Protein AF-0000000074257849 (afdb_homodimer)

Radius of gyration: 27.68 Å; Cα contacts (8 Å, |Δi|>4): 1694; chains: 2; bounding box: 69×73×70 Å

Secondary structure (DSSP, 8-state):
---EEEEEEEEEETTEEEEEEEEEEE-TT-EEEEE-STTSSHHHHHHHHHTSS--SEEEEEETTEE-TT--GGGTTEEEE-TTTT--TTS-HHHHHHHHHHHHS-S-HHHHHHHHHHHHHHHT-GGGTT--GGGS-HHHHHHHHHHHHHTT--SEEEEESTTTTS-HHHHHHHHHHHHHHHHHH--EEEEEES-HHHHHHH-SEEEEEETTEEEEEE-HHHHHHS-SBHHHHHHSSSS--EEEEEEEE-SSSSEEEEETTEEEEEPP-TT-----EEEEEEE-GGGEEET---SSEEEEEEEEEEEE-SSEEEEEEEETTEEEEEEEETT----TT-EEEEEE-GGGEEEE-TTT-BEEEES--HHHHHHHHHS--/---EEEEEEEEEETTEEEEEEEEEEE-TT-EEEEE-STTSSHHHHHHHHHTSS--SEEEEEETTEE-TT--GGGTTEEEE-TTTT--TTS-HHHHHHHHHHHHS-S-HHHHHHHHHHHHHHHT-GGGTT--GGGS-HHHHHHHHHHHHHTT--SEEEEESTTTTS-HHHHHHHHHHHHHHHHHH--EEEEEES-HHHHHHH-SEEEEEETTEEEEEE-HHHHHHS-SBHHHHHHSSSS--EEEEEEEE-SSSSEEEEETTEEEEEPP-TT-----EEEEEEE-GGGEEET---SSEEEEEEEEEEEE-SSEEEEEEEETTEEEEEEEETT----TT-EEEEEE-GGGEEEE-TTT-BEEEES--HHHHHHHHHS--

Solvent-accessible surface area (backbone atoms only — not comparable to full-atom values): 38662 Å² total; per-residue (Å²): 128,59,33,37,37,36,43,42,31,22,32,65,54,90,92,42,65,40,26,51,52,33,68,48,78,43,54,62,40,32,34,37,18,36,33,35,61,90,82,16,26,57,66,60,52,52,30,37,75,48,35,81,32,79,68,68,41,63,44,36,28,54,48,90,42,78,45,60,81,46,50,39,90,76,64,49,55,27,72,37,45,54,81,39,76,69,55,66,89,33,28,39,47,48,52,31,40,53,72,49,68,72,65,66,80,56,53,71,66,54,47,52,51,34,48,51,51,37,23,58,77,58,70,39,64,90,43,33,80,36,34,54,88,77,43,52,74,68,52,43,45,41,42,32,50,32,29,33,50,51,69,64,42,69,29,42,37,31,45,33,64,57,74,86,50,55,72,68,58,34,55,52,50,51,52,49,51,44,54,49,42,71,70,66,38,54,21,29,43,37,32,36,70,48,56,65,57,34,31,39,55,22,60,28,30,36,35,30,54,79,12,25,73,70,48,75,37,39,36,60,49,44,59,77,56,34,57,26,46,64,48,31,43,62,47,50,94,71,31,37,34,74,39,74,27,42,27,44,71,89,53,96,55,30,36,36,37,42,70,50,33,40,36,49,38,66,85,50,94,78,56,61,91,63,63,40,74,28,26,39,32,40,42,23,70,43,43,30,84,74,46,51,46,96,51,25,30,35,44,33,29,30,59,42,65,30,44,62,57,82,26,18,41,34,31,28,37,34,72,94,42,74,39,58,34,43,43,56,46,79,62,85,73,48,65,70,36,78,45,43,27,11,55,48,57,59,60,35,33,33,21,39,72,82,82,24,38,50,58,42,56,42,54,47,65,61,51,53,51,54,55,56,60,65,72,102,127,60,34,37,37,36,42,43,30,22,32,64,54,91,93,42,66,39,27,51,51,33,69,49,79,43,53,63,41,33,34,37,19,36,33,34,60,88,82,16,26,55,66,60,52,52,30,37,74,48,35,80,34,78,68,67,41,64,43,36,29,53,49,90,41,77,46,60,82,44,50,38,89,76,63,50,55,26,71,36,46,51,83,40,77,69,55,65,90,33,29,40,48,49,50,32,41,53,72,48,68,74,66,67,79,56,52,72,67,54,48,51,50,34,47,52,50,40,22,58,77,57,71,38,65,90,44,33,81,36,35,53,88,76,43,53,73,68,52,42,45,42,42,32,50,31,30,33,49,50,70,63,41,69,30,42,36,32,43,33,65,57,73,87,49,55,71,67,58,33,54,52,49,51,52,48,50,44,53,48,41,71,70,66,38,57,19,29,43,35,32,37,70,49,55,65,56,36,29,40,56,22,62,29,29,36,36,30,54,79,12,26,72,69,47,74,37,38,38,60,49,44,59,76,57,35,58,26,46,64,49,31,43,62,47,51,92,70,31,36,33,74,40,74,27,42,28,44,71,87,51,96,55,29,37,37,35,41,69,48,33,40,36,49,38,64,85,50,93,79,56,61,91,62,63,40,73,27,27,39,33,39,43,24,71,43,42,31,83,74,45,51,45,96,51,24,31,34,44,33,29,30,60,42,64,29,44,62,58,83,26,18,41,34,31,28,36,34,72,94,42,75,39,58,34,43,44,57,45,81,62,85,72,48,63,69,36,78,45,42,27,10,57,49,58,58,60,34,33,33,19,39,73,82,82,23,38,50,57,42,56,42,54,45,69,61,52,53,52,53,58,56,57,67,72,102

Organism: NCBI:txid2743089

Sequence (752 aa):
MTTITLEEITKRYEDVTAVDSVDLEIREGEFIVLVGPSGCGKSTTLRMLSGLESVTEGTIRMDDADVTGVEPKDRNVAMVFQNYALYPHMTAERNMTFGMNTDGDYTDEEIAERVAEAAATLDVEDLLDRKPAELSGGEKQRVAIGRALVRDPQMLLMDEPLSNLDAKLRLQMRTELAELHEELRTTTVYVTHDQTEAMTLGDRVAVLDAGRIQQVDRPQVLYDYPATRFVAEFIGSPGMNCLPVEVTDDGEPIRAVAEGVRIDLPRTADLGDVEGVRTLGIRPEDFVVGGGTADARIEGTVRVREPLGDRTLVHVGVGGETLKVQADAHTPAEAGDPIELGVDRERLHLFDPDSGEAAYHSDAELAEVVRGAGMDMTTITLEEITKRYEDVTAVDSVDLEIREGEFIVLVGPSGCGKSTTLRMLSGLESVTEGTIRMDDADVTGVEPKDRNVAMVFQNYALYPHMTAERNMTFGMNTDGDYTDEEIAERVAEAAATLDVEDLLDRKPAELSGGEKQRVAIGRALVRDPQMLLMDEPLSNLDAKLRLQMRTELAELHEELRTTTVYVTHDQTEAMTLGDRVAVLDAGRIQQVDRPQVLYDYPATRFVAEFIGSPGMNCLPVEVTDDGEPIRAVAEGVRIDLPRTADLGDVEGVRTLGIRPEDFVVGGGTADARIEGTVRVREPLGDRTLVHVGVGGETLKVQADAHTPAEAGDPIEL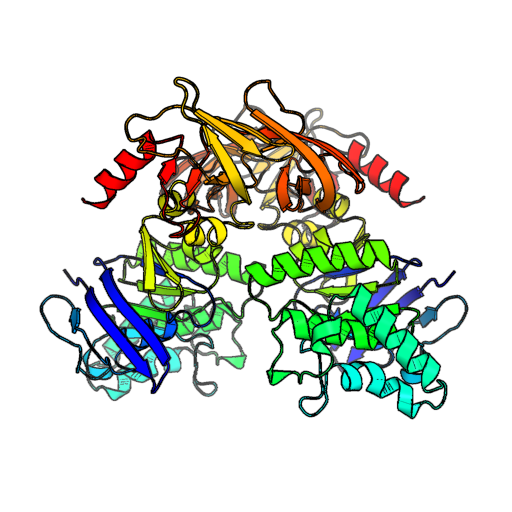GVDRERLHLFDPDSGEAAYHSDAELAEVVRGAGMD

Foldseek 3Di:
DKKKWWAQWWDDDPPATQAGGETDIFDQLFEEEEAEDPSLNQVVVLCQLQQVHATPDTFIDIPHDTCRNPHNVPQQEFEQEQQLPADQVAFLLCSLCVVVVVVPPDDPVLSVVLLVVLCVLLVCVVRRGPGPVPDDLSSSLSSSVSSRPSSPGQEYEYEANLVPDDPVVSVVSLVSLQVSSVVPSRRYYHYDHDLVSNLRRGCWYFYGGNNYTQDIAHNVCLAQPPFFQCSQCSHDVRGWDKDKWAWDPPDPWIWTDDQQWTATAHDDPQQDDPGGIWIKTAHQAFKDWVDDDPHTKGKFFWADWAAPPQWIWTWTDGPNDTDTHIGGNPDDHDGGDIIMMGGNNQRMWIAHPPPRGTRDHRVCVVVVVRVVVVVD/DKKKWWAQWWDDDPPATQAGGETDIFDQLFEEEEAEDPSLNQVVVLCQLQQVHATPDTFIDIPHDTCRNPHNVPQQEFEQEQVLPADQVAFLLCSLCVVVVVVPPDDPVLSVVLLVVLCVLLVCVVRRGPGPVPDDLSSSLSSSVSSRPSSPGQEYEYEANLVPDDPVVSVVSLVSLQVSSVVPSRRYYHYDHDLVSNLRRGCWYFYGGNNYTQDIFHNVCLAQPPFFQCSQCSHDVRGWDKDKWAWDPPDPWIWTDDQQWTATAHDDPQQDDPGGIWIKTAHQAFKDWVDDDPHTKGKFFWADWAAPPQWIWTWTDGPNDTDTHIGGNPDDHDGGDIIMMGGNNQRMWIAHPPPRGTRDHRVCPVVVVRVVVVVD

pLDDT: mean 89.27, std 11.21, range [30.12, 98.12]

InterPro domains:
  IPR003439 ABC transporter-like, ATP-binding domain [PF00005] (20-162)
  IPR003439 ABC transporter-like, ATP-binding domain [PS50893] (4-235)
  IPR003593 AAA+ ATPase domain [SM00382] (28-220)
  IPR008995 Molybdate/tungstate binding, C-terminal [SSF50331] (237-359)
  IPR012340 Nucleic acid-binding, OB-fold [G3DSA:2.40.50.140] (298-342)
  IPR013611 Transport-associated OB, type 2 [PF08402] (280-351)
  IPR015855 ABC transporter, maltose/maltodextrin import, MalK-like [cd03301] (4-217)
  IPR017871 ABC transporter-like, conserved site [PS00211] (135-149)
  IPR027417 P-loop containing nucleoside triphosphate hydrolase [G3DSA:3.40.50.300] (1-239)
  IPR027417 P-loop containing nucleoside triphosphate hydrolase [SSF52540] (4-243)
  IPR047641 ABC transporter, ATP-binding protein MalK/UgpC-like [PTHR43875] (1-358)

Nearest PDB structures (foldseek):
  2yyz-assembly1_A  TM=9.332E-01  e=1.118E-45  Thermotoga maritima MSB8
  4jbw-assembly2_C  TM=9.246E-01  e=3.833E-44  Escherichia coli K-12
  4yer-assembly1_B  TM=8.623E-01  e=6.989E-23  Thermotoga maritima MSB8
  4yer-assembly1_A  TM=7.669E-01  e=5.521E-23  Thermotoga maritima MSB8
  1vpl-assembly1_A-2  TM=8.979E-01  e=9.752E-19  Thermotoga maritima MSB8

Structure (mmCIF, N/CA/C/O backbone):
data_AF-0000000074257849-model_v1
#
loop_
_entity.id
_entity.type
_entity.pdbx_description
1 polymer 'ABC-type D-xylose/L-arabinose transporter'
#
loop_
_atom_site.group_PDB
_atom_site.id
_atom_site.type_symbol
_atom_site.label_atom_id
_atom_site.label_alt_id
_atom_site.label_comp_id
_atom_site.label_asym_id
_atom_site.label_entity_id
_atom_site.label_seq_id
_atom_site.pdbx_PDB_ins_code
_atom_site.Cartn_x
_atom_site.Cartn_y
_atom_site.Cartn_z
_atom_site.occupancy
_atom_site.B_iso_or_equiv
_atom_site.auth_seq_id
_atom_site.auth_comp_id
_atom_site.auth_asym_id
_atom_site.auth_atom_id
_atom_site.pdbx_PDB_model_num
ATOM 1 N N . MET A 1 1 ? 7.434 35.281 10.953 1 48.78 1 MET A N 1
ATOM 2 C CA . MET A 1 1 ? 7.242 33.844 11.008 1 48.78 1 MET A CA 1
ATOM 3 C C . MET A 1 1 ? 5.965 33.438 10.281 1 48.78 1 MET A C 1
ATOM 5 O O . MET A 1 1 ? 4.898 33.969 10.539 1 48.78 1 MET A O 1
ATOM 9 N N . THR A 1 2 ? 6.043 32.844 8.961 1 64.31 2 THR A N 1
ATOM 10 C CA . THR A 1 2 ? 4.875 32.781 8.086 1 64.31 2 THR A CA 1
ATOM 11 C C . THR A 1 2 ? 3.896 31.719 8.547 1 64.31 2 THR A C 1
ATOM 13 O O . THR A 1 2 ? 4.281 30.562 8.727 1 64.31 2 THR A O 1
ATOM 16 N N . THR A 1 3 ? 2.816 32.156 9.195 1 84.75 3 THR A N 1
ATOM 17 C CA . THR A 1 3 ? 1.677 31.297 9.523 1 84.75 3 THR A CA 1
ATOM 18 C C . THR A 1 3 ? 0.574 31.438 8.477 1 84.75 3 THR A C 1
ATOM 20 O O . THR A 1 3 ? 0.309 32.531 7.996 1 84.75 3 THR A O 1
ATOM 23 N N . ILE A 1 4 ? 0.156 30.297 8 1 91.38 4 ILE A N 1
ATOM 24 C CA . ILE A 1 4 ? -0.96 30.312 7.062 1 91.38 4 ILE A CA 1
ATOM 25 C C . ILE A 1 4 ? -2.232 29.844 7.766 1 91.38 4 ILE A C 1
ATOM 27 O O . ILE A 1 4 ? -2.225 28.828 8.461 1 91.38 4 ILE A O 1
ATOM 31 N N . THR A 1 5 ? -3.293 30.672 7.586 1 95 5 THR A N 1
ATOM 32 C CA . THR A 1 5 ? -4.543 30.328 8.258 1 95 5 THR A CA 1
ATOM 33 C C . THR A 1 5 ? -5.699 30.297 7.266 1 95 5 THR A C 1
ATOM 35 O O . THR A 1 5 ? -5.883 31.234 6.48 1 95 5 THR A O 1
ATOM 38 N N . LEU A 1 6 ? -6.352 29.219 7.227 1 96.38 6 LEU A N 1
ATOM 39 C CA . LEU A 1 6 ? -7.641 29.094 6.559 1 96.38 6 LEU A CA 1
ATOM 40 C C . LEU A 1 6 ? -8.789 29.266 7.551 1 96.38 6 LEU A C 1
ATOM 42 O O . LEU A 1 6 ? -8.875 28.531 8.539 1 96.38 6 LEU A O 1
ATOM 46 N N . GLU A 1 7 ? -9.594 30.266 7.25 1 96.69 7 GLU A N 1
ATOM 47 C CA . GLU A 1 7 ? -10.711 30.562 8.141 1 96.69 7 GLU A CA 1
ATOM 48 C C . GLU A 1 7 ? -12.047 30.328 7.445 1 96.69 7 GLU A C 1
ATOM 50 O O . GLU A 1 7 ? -12.461 31.125 6.602 1 96.69 7 GLU A O 1
ATOM 55 N N . GLU A 1 8 ? -12.734 29.266 7.844 1 97.44 8 GLU A N 1
ATOM 56 C CA . GLU A 1 8 ? -14.062 28.906 7.355 1 97.44 8 GLU A CA 1
ATOM 57 C C . GLU A 1 8 ? -14.102 28.906 5.828 1 97.44 8 GLU A C 1
ATOM 59 O O . GLU A 1 8 ? -15.016 29.484 5.227 1 97.44 8 GLU A O 1
ATOM 64 N N . ILE A 1 9 ? -13.148 28.375 5.266 1 97.06 9 ILE A N 1
ATOM 65 C CA . ILE A 1 9 ? -13.031 28.391 3.812 1 97.06 9 ILE A CA 1
ATOM 66 C C . ILE A 1 9 ? -14.078 27.453 3.201 1 97.06 9 ILE A C 1
ATOM 68 O O . ILE A 1 9 ? -14.219 26.312 3.625 1 97.06 9 ILE A O 1
ATOM 72 N N . THR A 1 10 ? -14.805 27.984 2.25 1 97.88 10 THR A N 1
ATOM 73 C CA . THR A 1 10 ? -15.852 27.234 1.558 1 97.88 10 THR A CA 1
ATOM 74 C C . THR A 1 10 ? -15.719 27.391 0.046 1 97.88 10 THR A C 1
ATOM 76 O O . THR A 1 10 ? -15.438 28.5 -0.444 1 97.88 10 THR A O 1
ATOM 79 N N . LYS A 1 11 ? -15.82 26.344 -0.681 1 97.75 11 LYS A N 1
ATOM 80 C CA . LYS A 1 11 ? -15.906 26.375 -2.139 1 97.75 11 LYS A CA 1
ATOM 81 C C . LYS A 1 11 ? -17.156 25.641 -2.631 1 97.75 11 LYS A C 1
ATOM 83 O O . LYS A 1 11 ? -17.359 24.469 -2.332 1 97.75 11 LYS A O 1
ATOM 88 N N . ARG A 1 12 ? -17.938 26.312 -3.363 1 96.31 12 ARG A N 1
ATOM 89 C CA . ARG A 1 12 ? -19.141 25.75 -3.975 1 96.31 12 ARG A CA 1
ATOM 90 C C . ARG A 1 12 ? -19.078 25.844 -5.496 1 96.31 12 ARG A C 1
ATOM 92 O O . ARG A 1 12 ? -18.688 26.875 -6.043 1 96.31 12 ARG A O 1
ATOM 99 N N . TYR A 1 13 ? -19.312 24.672 -6.098 1 92.75 13 TYR A N 1
ATOM 100 C CA . TYR A 1 13 ? -19.531 24.609 -7.539 1 92.75 13 TYR A CA 1
ATOM 101 C C . TYR A 1 13 ? -21 24.375 -7.859 1 92.75 13 TYR A C 1
ATOM 103 O O . TYR A 1 13 ? -21.484 23.25 -7.746 1 92.75 13 TYR A O 1
ATOM 111 N N . GLU A 1 14 ? -21.578 25.312 -8.297 1 89.38 14 GLU A N 1
ATOM 112 C CA . GLU A 1 14 ? -23.016 25.188 -8.57 1 89.38 14 GLU A CA 1
ATOM 113 C C . GLU A 1 14 ? -23.734 24.516 -7.398 1 89.38 14 GLU A C 1
ATOM 115 O O . GLU A 1 14 ? -23.719 25.031 -6.277 1 89.38 14 GLU A O 1
ATOM 120 N N . ASP A 1 15 ? -24.047 23.156 -7.594 1 89.19 15 ASP A N 1
ATOM 121 C CA . ASP A 1 15 ? -24.875 22.5 -6.578 1 89.19 15 ASP A CA 1
ATOM 122 C C . ASP A 1 15 ? -24.031 21.594 -5.684 1 89.19 15 ASP A C 1
ATOM 124 O O . ASP A 1 15 ? -24.578 20.875 -4.836 1 89.19 15 ASP A O 1
ATOM 128 N N . VAL A 1 16 ? -22.734 21.703 -5.836 1 90.56 16 VAL A N 1
ATOM 129 C CA . VAL A 1 16 ? -21.875 20.812 -5.055 1 90.56 16 VAL A CA 1
ATOM 130 C C . VAL A 1 16 ? -20.953 21.641 -4.172 1 90.56 16 VAL A C 1
ATOM 132 O O . VAL A 1 16 ? -20.281 22.562 -4.648 1 90.56 16 VAL A O 1
ATOM 135 N N . THR A 1 17 ? -20.984 21.438 -2.871 1 94.94 17 THR A N 1
ATOM 136 C CA . THR A 1 17 ? -20.031 22.047 -1.952 1 94.94 17 THR A CA 1
ATOM 137 C C . THR A 1 17 ? -18.797 21.156 -1.811 1 94.94 17 THR A C 1
ATOM 139 O O . THR A 1 17 ? -18.828 20.141 -1.119 1 94.94 17 THR A O 1
ATOM 142 N N . ALA A 1 18 ? -17.75 21.547 -2.402 1 94.38 18 ALA A N 1
ATOM 143 C CA . ALA A 1 18 ? -16.531 20.75 -2.436 1 94.38 18 ALA A CA 1
ATOM 144 C C . ALA A 1 18 ? -15.734 20.891 -1.137 1 94.38 18 ALA A C 1
ATOM 146 O O . ALA A 1 18 ? -15.133 19.938 -0.656 1 94.38 18 ALA A O 1
ATOM 147 N N . VAL A 1 19 ? -15.672 22.047 -0.598 1 97.38 19 VAL A N 1
ATOM 148 C CA . VAL A 1 19 ? -15.055 22.375 0.68 1 97.38 19 VAL A CA 1
ATOM 149 C C . VAL A 1 19 ? -16.031 23.156 1.552 1 97.38 19 VAL A C 1
ATOM 151 O O . VAL A 1 19 ? -16.641 24.125 1.096 1 97.38 19 VAL A O 1
ATOM 154 N N . ASP A 1 20 ? -16.188 22.719 2.797 1 97.75 20 ASP A N 1
ATOM 155 C CA . ASP A 1 20 ? -17.266 23.234 3.627 1 97.75 20 ASP A CA 1
ATOM 156 C C . ASP A 1 20 ? -16.734 23.75 4.969 1 97.75 20 ASP A C 1
ATOM 158 O O . ASP A 1 20 ? -16.672 22.984 5.938 1 97.75 20 ASP A O 1
ATOM 162 N N . SER A 1 21 ? -16.438 25.047 5.023 1 97.31 21 SER A N 1
ATOM 163 C CA . SER A 1 21 ? -16.078 25.766 6.246 1 97.31 21 SER A CA 1
ATOM 164 C C . SER A 1 21 ? -14.859 25.156 6.914 1 97.31 21 SER A C 1
ATOM 166 O O . SER A 1 21 ? -14.898 24.812 8.094 1 97.31 21 SER A O 1
ATOM 168 N N . VAL A 1 22 ? -13.805 25.016 6.199 1 97.12 22 VAL A N 1
ATOM 169 C CA . VAL A 1 22 ? -12.57 24.406 6.676 1 97.12 22 VAL A CA 1
ATOM 170 C C . VAL A 1 22 ? -11.742 25.438 7.434 1 97.12 22 VAL A C 1
ATOM 172 O O . VAL A 1 22 ? -11.5 26.531 6.93 1 97.12 22 VAL A O 1
ATOM 175 N N . ASP A 1 23 ? -11.414 25.141 8.648 1 97.44 23 ASP A N 1
ATOM 176 C CA . ASP A 1 23 ? -10.469 25.891 9.469 1 97.44 23 ASP A CA 1
ATOM 177 C C . ASP A 1 23 ? -9.164 25.125 9.641 1 97.44 23 ASP A C 1
ATOM 179 O O . ASP A 1 23 ? -9.164 23.969 10.039 1 97.44 23 ASP A O 1
ATOM 183 N N . LEU A 1 24 ? -8.078 25.766 9.312 1 97.06 24 LEU A N 1
ATOM 184 C CA . LEU A 1 24 ? -6.785 25.094 9.422 1 97.06 24 LEU A CA 1
ATOM 185 C C . LEU A 1 24 ? -5.664 26.109 9.641 1 97.06 24 LEU A C 1
ATOM 187 O O . LEU A 1 24 ? -5.598 27.125 8.945 1 97.06 24 LEU A O 1
ATOM 191 N N . GLU A 1 25 ? -4.867 25.906 10.602 1 96 25 GLU A N 1
ATOM 192 C CA . GLU A 1 25 ? -3.656 26.688 10.828 1 96 25 GLU A CA 1
ATOM 193 C C . GLU A 1 25 ? -2.408 25.891 10.453 1 96 25 GLU A C 1
ATOM 195 O O . GLU A 1 25 ? -2.232 24.766 10.898 1 96 25 GLU A O 1
ATOM 200 N N . ILE A 1 26 ? -1.623 26.453 9.648 1 95.62 26 ILE A N 1
ATOM 201 C CA . ILE A 1 26 ? -0.369 25.844 9.227 1 95.62 26 ILE A CA 1
ATOM 202 C C . ILE A 1 26 ? 0.809 26.609 9.812 1 95.62 26 ILE A C 1
ATOM 204 O O . ILE A 1 26 ? 0.953 27.812 9.57 1 95.62 26 ILE A O 1
ATOM 208 N N . ARG A 1 27 ? 1.649 25.953 10.469 1 94 27 ARG A N 1
ATOM 209 C CA . ARG A 1 27 ? 2.773 26.578 11.156 1 94 27 ARG A CA 1
ATOM 210 C C . ARG A 1 27 ? 3.984 26.688 10.234 1 94 27 ARG A C 1
ATOM 212 O O . ARG A 1 27 ? 4.117 25.922 9.281 1 94 27 ARG A O 1
ATOM 219 N N . GLU A 1 28 ? 4.785 27.625 10.531 1 92.81 28 GLU A N 1
ATOM 220 C CA . GLU A 1 28 ? 6.012 27.797 9.766 1 92.81 28 GLU A CA 1
ATOM 221 C C . GLU A 1 28 ? 6.902 26.562 9.852 1 92.81 28 GLU A C 1
ATOM 223 O O . GLU A 1 28 ? 7.129 26.031 10.938 1 92.81 28 GLU A O 1
ATOM 228 N N . GLY A 1 29 ? 7.32 26.125 8.711 1 93.56 29 GLY A N 1
ATOM 229 C CA . GLY A 1 29 ? 8.234 24.984 8.664 1 93.56 29 GLY A CA 1
ATOM 230 C C . GLY A 1 29 ? 7.539 23.656 8.836 1 93.56 29 GLY A C 1
ATOM 231 O O . GLY A 1 29 ? 8.18 22.609 8.797 1 93.56 29 GLY A O 1
ATOM 232 N N . GLU A 1 30 ? 6.234 23.719 8.867 1 95.5 30 GLU A N 1
ATOM 233 C CA . GLU A 1 30 ? 5.461 22.5 9.117 1 95.5 30 GLU A CA 1
ATOM 234 C C . GLU A 1 30 ? 5.215 21.719 7.828 1 95.5 30 GLU A C 1
ATOM 236 O O . GLU A 1 30 ? 5.004 22.312 6.77 1 95.5 30 GLU A O 1
ATOM 241 N N . PHE A 1 31 ? 5.309 20.406 7.977 1 96.56 31 PHE A N 1
ATOM 242 C CA . PHE A 1 31 ? 4.809 19.5 6.949 1 96.56 31 PHE A CA 1
ATOM 243 C C . PHE A 1 31 ? 3.402 19.031 7.289 1 96.56 31 PHE A C 1
ATOM 245 O O . PHE A 1 31 ? 3.229 18.109 8.086 1 96.56 31 PHE A O 1
ATOM 252 N N . ILE A 1 32 ? 2.422 19.656 6.641 1 97.56 32 ILE A N 1
ATOM 253 C CA . ILE A 1 32 ? 1.042 19.266 6.918 1 97.56 32 ILE A CA 1
ATOM 254 C C . ILE A 1 32 ? 0.483 18.484 5.738 1 97.56 32 ILE A C 1
ATOM 256 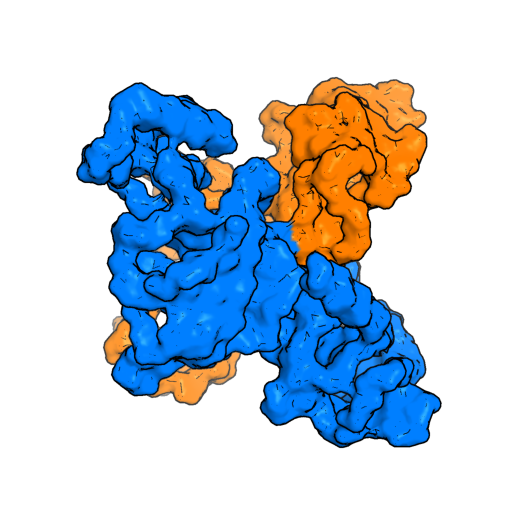O O . ILE A 1 32 ? 0.68 18.859 4.582 1 97.56 32 ILE A O 1
ATOM 260 N N . VAL A 1 33 ? -0.14 17.391 6.047 1 98 33 VAL A N 1
ATOM 261 C CA . VAL A 1 33 ? -0.702 16.547 5.004 1 98 33 VAL A CA 1
ATOM 262 C C . VAL A 1 33 ? -2.227 16.578 5.07 1 98 33 VAL A C 1
ATOM 264 O O . VAL A 1 33 ? -2.811 16.453 6.148 1 98 33 VAL A O 1
ATOM 267 N N . LEU A 1 34 ? -2.84 16.875 3.961 1 97.81 34 LEU A N 1
ATOM 268 C CA . LEU A 1 34 ? -4.273 16.672 3.781 1 97.81 34 LEU A CA 1
ATOM 269 C C . LEU A 1 34 ? -4.566 15.305 3.178 1 97.81 34 LEU A C 1
ATOM 271 O O . LEU A 1 34 ? -4.125 15.008 2.066 1 97.81 34 LEU A O 1
ATOM 275 N N . VAL A 1 35 ? -5.32 14.492 3.949 1 96 35 VAL A N 1
ATOM 276 C CA . VAL A 1 35 ? -5.605 13.141 3.475 1 96 35 VAL A CA 1
ATOM 277 C C . VAL A 1 35 ? -7.105 12.875 3.541 1 96 35 VAL A C 1
ATOM 279 O O . VAL A 1 35 ? -7.816 13.477 4.352 1 96 35 VAL A O 1
ATOM 282 N N . GLY A 1 36 ? -7.602 12.062 2.662 1 92.31 36 GLY A N 1
ATOM 283 C CA . GLY A 1 36 ? -9.008 11.703 2.57 1 92.31 36 GLY A CA 1
ATOM 284 C C . GLY A 1 36 ? -9.352 10.984 1.282 1 92.31 36 GLY A C 1
ATOM 285 O O . GLY A 1 36 ? -8.492 10.797 0.417 1 92.31 36 GLY A O 1
ATOM 286 N N . PRO A 1 37 ? -10.57 10.539 1.213 1 87.88 37 PRO A N 1
ATOM 287 C CA . PRO A 1 37 ? -11.008 9.836 0.001 1 87.88 37 PRO A CA 1
ATOM 288 C C . PRO A 1 37 ? -11.039 10.75 -1.225 1 87.88 37 PRO A C 1
ATOM 290 O O . PRO A 1 37 ? -10.914 11.969 -1.095 1 87.88 37 PRO A O 1
ATOM 293 N N . SER A 1 38 ? -11.117 10.125 -2.338 1 80.81 38 SER A N 1
ATOM 294 C CA . SER A 1 38 ? -11.234 10.906 -3.566 1 80.81 38 SER A CA 1
ATOM 295 C C . SER A 1 38 ? -12.461 11.805 -3.531 1 80.81 38 SER A C 1
ATOM 297 O O . SER A 1 38 ? -13.531 11.398 -3.072 1 80.81 38 SER A O 1
ATOM 299 N N . GLY A 1 39 ? -12.281 13.016 -3.887 1 83.06 39 GLY A N 1
ATOM 300 C CA . GLY A 1 39 ? -13.398 13.938 -4.023 1 83.06 39 GLY A CA 1
ATOM 301 C C . GLY A 1 39 ? -13.742 14.656 -2.729 1 83.06 39 GLY A C 1
ATOM 302 O O . GLY A 1 39 ? -14.75 15.359 -2.652 1 83.06 39 GLY A O 1
ATOM 303 N N . CYS A 1 40 ? -12.883 14.523 -1.75 1 90.44 40 CYS A N 1
ATOM 304 C CA . CYS A 1 40 ? -13.258 15.094 -0.46 1 90.44 40 CYS A CA 1
ATOM 305 C C . CYS A 1 40 ? -12.797 16.547 -0.347 1 90.44 40 CYS A C 1
ATOM 307 O O . CYS A 1 40 ? -12.922 17.156 0.714 1 90.44 40 CYS A O 1
ATOM 309 N N . GLY A 1 41 ? -12.133 17.109 -1.383 1 93.38 41 GLY A N 1
ATOM 310 C CA . GLY A 1 41 ? -11.852 18.531 -1.397 1 93.38 41 GLY A CA 1
ATOM 311 C C . GLY A 1 41 ? -10.391 18.844 -1.188 1 93.38 41 GLY A C 1
ATOM 312 O O . GLY A 1 41 ? -10.016 20.016 -1.055 1 93.38 41 GLY A O 1
ATOM 313 N N . LYS A 1 42 ? -9.492 17.875 -1.087 1 94.88 42 LYS A N 1
ATOM 314 C CA . LYS A 1 42 ? -8.078 18.094 -0.82 1 94.88 42 LYS A CA 1
ATOM 315 C C . LYS A 1 42 ? -7.441 18.984 -1.889 1 94.88 42 LYS A C 1
ATOM 317 O O . LYS A 1 42 ? -6.832 20 -1.572 1 94.88 42 LYS A O 1
ATOM 322 N N . SER A 1 43 ? -7.664 18.594 -3.164 1 92.12 43 SER A N 1
ATOM 323 C CA . SER A 1 43 ? -7.07 19.328 -4.27 1 92.12 43 SER A CA 1
ATOM 324 C C . SER A 1 43 ? -7.688 20.719 -4.402 1 92.12 43 SER A C 1
ATOM 326 O O . SER A 1 43 ? -6.988 21.688 -4.699 1 92.12 43 SER A O 1
ATOM 328 N N . THR A 1 44 ? -8.961 20.812 -4.188 1 95.06 44 THR A N 1
ATOM 329 C CA . THR A 1 44 ? -9.625 22.109 -4.211 1 95.06 44 THR A CA 1
ATOM 330 C C . THR A 1 44 ? -9.031 23.047 -3.154 1 95.06 44 THR A C 1
ATOM 332 O O . THR A 1 44 ? -8.766 24.219 -3.434 1 95.06 44 THR A O 1
ATOM 335 N N . THR A 1 45 ? -8.828 22.516 -1.99 1 96.56 45 THR A N 1
ATOM 336 C CA . THR A 1 45 ? -8.227 23.297 -0.917 1 96.56 45 THR A CA 1
ATOM 337 C C . THR A 1 45 ? -6.832 23.766 -1.308 1 96.56 45 THR A C 1
ATOM 339 O O . THR A 1 45 ? -6.484 24.938 -1.118 1 96.56 45 THR A O 1
ATOM 342 N N . LEU A 1 46 ? -6.059 22.859 -1.869 1 95.75 46 LEU A N 1
ATOM 343 C CA . LEU A 1 46 ? -4.695 23.172 -2.291 1 95.75 46 LEU A CA 1
ATOM 344 C C . LEU A 1 46 ? -4.699 24.25 -3.365 1 95.75 46 LEU A C 1
ATOM 346 O O . LEU A 1 46 ? -3.873 25.172 -3.33 1 95.75 46 LEU A O 1
ATOM 350 N N . ARG A 1 47 ? -5.598 24.219 -4.27 1 95.06 47 ARG A N 1
ATOM 351 C CA . ARG A 1 47 ? -5.691 25.188 -5.355 1 95.06 47 ARG A CA 1
ATOM 352 C C . ARG A 1 47 ? -6.145 26.547 -4.836 1 95.06 47 ARG A C 1
ATOM 354 O O . ARG A 1 47 ? -5.723 27.578 -5.348 1 95.06 47 ARG A O 1
ATOM 361 N N . MET A 1 48 ? -6.996 26.531 -3.854 1 96.5 48 MET A N 1
ATOM 362 C CA . MET A 1 48 ? -7.375 27.797 -3.229 1 96.5 48 MET A CA 1
ATOM 363 C C . MET A 1 48 ? -6.184 28.438 -2.527 1 96.5 48 MET A C 1
ATOM 365 O O . MET A 1 48 ? -5.984 29.656 -2.613 1 96.5 48 MET A O 1
ATOM 369 N N . LEU A 1 49 ? -5.371 27.609 -1.903 1 95.12 49 LEU A N 1
ATOM 370 C CA . LEU A 1 49 ? -4.172 28.094 -1.226 1 95.12 49 LEU A CA 1
ATOM 371 C C . LEU A 1 49 ? -3.201 28.719 -2.219 1 95.12 49 LEU A C 1
ATOM 373 O O . LEU A 1 49 ? -2.557 29.734 -1.91 1 95.12 49 LEU A O 1
ATOM 377 N N . SER A 1 50 ? -3.146 28.188 -3.404 1 94.06 50 SER A N 1
ATOM 378 C CA . SER A 1 50 ? -2.219 28.656 -4.426 1 94.06 50 SER A CA 1
ATOM 379 C C . SER A 1 50 ? -2.805 29.844 -5.191 1 94.06 50 SER A C 1
ATOM 381 O O . SER A 1 50 ? -2.086 30.547 -5.91 1 94.06 50 SER A O 1
ATOM 383 N N . GLY A 1 51 ? -4.105 29.969 -5.133 1 94.44 51 GLY A N 1
ATOM 384 C CA . GLY A 1 51 ? -4.785 31.031 -5.879 1 94.44 51 GLY A CA 1
ATOM 385 C C . GLY A 1 51 ? -5.281 30.562 -7.234 1 94.44 51 GLY A C 1
ATOM 386 O O . GLY A 1 51 ? -5.883 31.344 -7.977 1 94.44 51 GLY A O 1
ATOM 387 N N . LEU A 1 52 ? -5.133 29.312 -7.578 1 94.44 52 LEU A N 1
ATOM 388 C CA . LEU A 1 52 ? -5.582 28.766 -8.852 1 94.44 52 LEU A CA 1
ATOM 389 C C . LEU A 1 52 ? -7.082 28.484 -8.828 1 94.44 52 LEU A C 1
ATOM 391 O O . LEU A 1 52 ? -7.684 28.203 -9.867 1 94.44 52 LEU A O 1
ATOM 395 N N . GLU A 1 53 ? -7.664 28.547 -7.672 1 94.81 53 GLU A N 1
ATOM 396 C CA . GLU A 1 53 ? -9.102 28.406 -7.453 1 94.81 53 GLU A CA 1
ATOM 397 C C . GLU A 1 53 ? -9.633 29.5 -6.539 1 94.81 53 GLU A C 1
ATOM 399 O O . GLU A 1 53 ? -8.992 29.859 -5.551 1 94.81 53 GLU A O 1
ATOM 404 N N . SER A 1 54 ? -10.734 30.094 -6.887 1 95.69 54 SER A N 1
ATOM 405 C CA . SER A 1 54 ? -11.32 31.141 -6.066 1 95.69 54 SER A CA 1
ATOM 406 C C . SER A 1 54 ? -12.008 30.562 -4.832 1 95.69 54 SER A C 1
ATOM 408 O O . SER A 1 54 ? -12.414 29.406 -4.832 1 95.69 54 SER A O 1
ATOM 410 N N . VAL A 1 55 ? -12.141 31.375 -3.854 1 96.69 55 VAL A N 1
ATOM 411 C CA . VAL A 1 55 ? -12.828 31.031 -2.609 1 96.69 55 VAL A CA 1
ATOM 412 C C . VAL A 1 55 ? -14.25 31.578 -2.641 1 96.69 55 VAL A C 1
ATOM 414 O O . VAL A 1 55 ? -14.477 32.719 -3.02 1 96.69 55 VAL A O 1
ATOM 417 N N . THR A 1 56 ? -15.203 30.719 -2.303 1 97.19 56 THR A N 1
ATOM 418 C CA . THR A 1 56 ? -16.594 31.172 -2.262 1 97.19 56 THR A CA 1
ATOM 419 C C . THR A 1 56 ? -16.859 31.953 -0.981 1 97.19 56 THR A C 1
ATOM 421 O O . THR A 1 56 ? -17.453 33.031 -1.021 1 97.19 56 THR A O 1
ATOM 424 N N . GLU A 1 57 ? -16.5 31.438 0.133 1 97.62 57 GLU A N 1
ATOM 425 C CA . GLU A 1 57 ? -16.625 32.094 1.437 1 97.62 57 GLU A CA 1
ATOM 426 C C . GLU A 1 57 ? -15.414 31.812 2.312 1 97.62 57 GLU A C 1
ATOM 428 O O . GLU A 1 57 ? -14.758 30.781 2.16 1 97.62 57 GLU A O 1
ATOM 433 N N . GLY A 1 58 ? -15.078 32.75 3.152 1 97.69 58 GLY A N 1
ATOM 434 C CA . GLY A 1 58 ? -13.961 32.594 4.07 1 97.69 58 GLY A CA 1
ATOM 435 C C . GLY A 1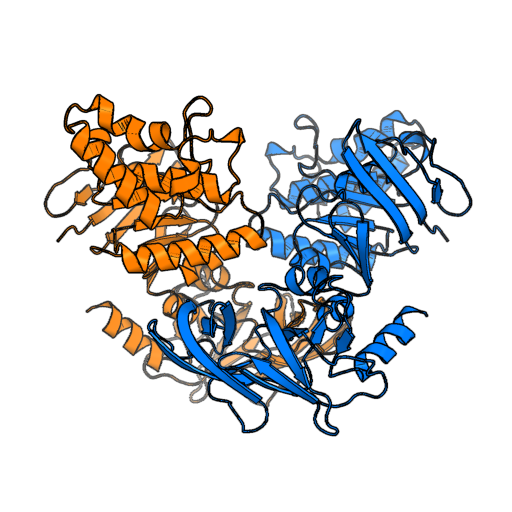 58 ? -12.734 33.375 3.658 1 97.69 58 GLY A C 1
ATOM 436 O O . GLY A 1 58 ? -12.812 34.25 2.77 1 97.69 58 GLY A O 1
ATOM 437 N N . THR A 1 59 ? -11.656 33.156 4.438 1 97.06 59 THR A N 1
ATOM 438 C CA . THR A 1 59 ? -10.461 33.969 4.207 1 97.06 59 THR A CA 1
ATOM 439 C C . THR A 1 59 ? -9.203 33.125 4.34 1 97.06 59 THR A C 1
ATOM 441 O O . THR A 1 59 ? -9.141 32.219 5.172 1 97.06 59 THR A O 1
ATOM 444 N N . ILE A 1 60 ? -8.25 33.406 3.494 1 96.5 60 ILE A N 1
ATOM 445 C CA . ILE A 1 60 ? -6.906 32.844 3.594 1 96.5 60 ILE A CA 1
ATOM 446 C C . ILE A 1 60 ? -5.922 33.938 3.984 1 96.5 60 ILE A C 1
ATOM 448 O O . ILE A 1 60 ? -5.863 35 3.334 1 96.5 60 ILE A O 1
ATOM 452 N N . ARG A 1 61 ? -5.215 33.656 5.012 1 95.31 61 ARG A N 1
ATOM 453 C CA . ARG A 1 61 ? -4.215 34.625 5.453 1 95.31 61 ARG A CA 1
ATOM 454 C C . ARG A 1 61 ? -2.82 34 5.457 1 95.31 61 ARG A C 1
ATOM 456 O O . ARG A 1 61 ? -2.65 32.844 5.836 1 95.31 61 ARG A O 1
ATOM 463 N N . MET A 1 62 ? -1.871 34.688 5.004 1 91.75 62 MET A N 1
ATOM 464 C CA . MET A 1 62 ? -0.449 34.375 5.109 1 91.75 62 MET A CA 1
ATOM 465 C C . MET A 1 62 ? 0.289 35.438 5.898 1 91.75 62 MET A C 1
ATOM 467 O O . MET A 1 62 ? 0.383 36.594 5.457 1 91.75 62 MET A O 1
ATOM 471 N N . ASP A 1 63 ? 0.652 34.938 7.035 1 86.06 63 ASP A N 1
ATOM 472 C CA . ASP A 1 63 ? 1.077 35.906 8.039 1 86.06 63 ASP A CA 1
ATOM 473 C C . ASP A 1 63 ? -0.034 36.906 8.328 1 86.06 63 ASP A C 1
ATOM 475 O O . ASP A 1 63 ? -1.156 36.531 8.664 1 86.06 63 ASP A O 1
ATOM 479 N N . ASP A 1 64 ? 0.136 38.156 8.109 1 84.81 64 ASP A N 1
ATOM 480 C CA . ASP A 1 64 ? -0.884 39.125 8.477 1 84.81 64 ASP A CA 1
ATOM 481 C C . ASP A 1 64 ? -1.605 39.656 7.234 1 84.81 64 ASP A C 1
ATOM 483 O O . ASP A 1 64 ? -2.523 40.469 7.34 1 84.81 64 ASP A O 1
ATOM 487 N N . ALA A 1 65 ? -1.34 39.062 6.137 1 91.56 65 ALA A N 1
ATOM 488 C CA . ALA A 1 65 ? -1.923 39.562 4.902 1 91.56 65 ALA A CA 1
ATOM 489 C C . ALA A 1 65 ? -3.059 38.688 4.414 1 91.56 65 ALA A C 1
ATOM 491 O O . ALA A 1 65 ? -2.934 37.438 4.41 1 91.56 65 ALA A O 1
ATOM 492 N N . ASP A 1 66 ? -4.133 39.25 4.098 1 95.5 66 ASP A N 1
ATOM 493 C CA . ASP A 1 66 ? -5.23 38.562 3.441 1 95.5 66 ASP A CA 1
ATOM 494 C C . ASP A 1 66 ? -4.918 38.312 1.971 1 95.5 66 ASP A C 1
ATOM 496 O O . ASP A 1 66 ? -4.848 39.25 1.172 1 95.5 66 ASP A O 1
ATOM 500 N N . VAL A 1 67 ? -4.789 37.031 1.582 1 95.06 67 VAL A N 1
ATOM 501 C CA . VAL A 1 67 ? -4.387 36.719 0.215 1 95.06 67 VAL A CA 1
ATOM 502 C C . VAL A 1 67 ? -5.555 36.062 -0.53 1 95.06 67 VAL A C 1
ATOM 504 O O . VAL A 1 67 ? -5.375 35.5 -1.609 1 95.06 67 VAL A O 1
ATOM 507 N N . THR A 1 68 ? -6.734 36.125 -0.029 1 96.12 68 THR A N 1
ATOM 508 C CA . THR A 1 68 ? -7.902 35.438 -0.582 1 96.12 68 THR A CA 1
ATOM 509 C C . THR A 1 68 ? -8.078 35.812 -2.057 1 96.12 68 THR A C 1
ATOM 511 O O . THR A 1 68 ? -8.4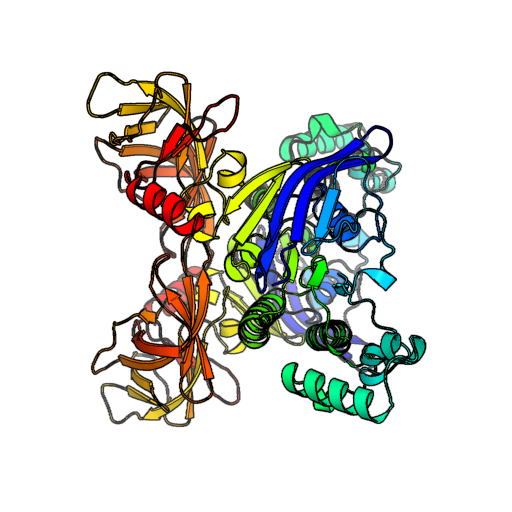22 34.938 -2.869 1 96.12 68 THR A O 1
ATOM 514 N N . GLY A 1 69 ? -7.809 37 -2.367 1 94.19 69 GLY A N 1
ATOM 515 C CA . GLY A 1 69 ? -8.031 37.438 -3.73 1 94.19 69 GLY A CA 1
ATOM 516 C C . GLY A 1 69 ? -6.742 37.688 -4.496 1 94.19 69 GLY A C 1
ATOM 517 O O . GLY A 1 69 ? -6.773 38.156 -5.641 1 94.19 69 GLY A O 1
ATOM 518 N N . VAL A 1 70 ? -5.637 37.438 -3.883 1 93.88 70 VAL A N 1
ATOM 519 C CA . VAL A 1 70 ? -4.34 37.688 -4.508 1 93.88 70 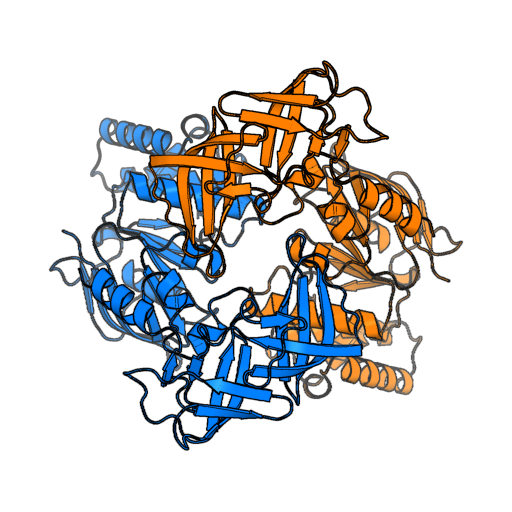VAL A CA 1
ATOM 520 C C . VAL A 1 70 ? -4.07 36.625 -5.582 1 93.88 70 VAL A C 1
ATOM 522 O O . VAL A 1 70 ? -4.336 35.438 -5.379 1 93.88 70 VAL A O 1
ATOM 525 N N . GLU A 1 71 ? -3.549 37 -6.684 1 93.31 71 GLU A N 1
ATOM 526 C CA . GLU A 1 71 ? -3.256 36.125 -7.805 1 93.31 71 GLU A CA 1
ATOM 527 C C . GLU A 1 71 ? -2.107 35.156 -7.469 1 93.31 71 GLU A C 1
ATOM 529 O O . GLU A 1 71 ? -1.235 35.5 -6.664 1 93.31 71 GLU A O 1
ATOM 534 N N . PRO A 1 72 ? -2.098 34.031 -8.109 1 90.12 72 PRO A N 1
ATOM 535 C CA . PRO A 1 72 ? -1.075 33.031 -7.828 1 90.12 72 PRO A CA 1
ATOM 536 C C . PRO A 1 72 ? 0.344 33.562 -7.926 1 90.12 72 PRO A C 1
ATOM 538 O O . PRO A 1 72 ? 1.17 33.312 -7.043 1 90.12 72 PRO A O 1
ATOM 541 N N . LYS A 1 73 ? 0.619 34.375 -8.875 1 85.25 73 LYS A N 1
ATOM 542 C CA . LYS A 1 73 ? 1.972 34.875 -9.125 1 85.25 73 LYS A CA 1
ATOM 543 C C . LYS A 1 73 ? 2.441 35.781 -8 1 85.25 73 LYS A C 1
ATOM 545 O O . LYS A 1 73 ? 3.645 36 -7.828 1 85.25 73 LYS A O 1
ATOM 550 N N . ASP A 1 74 ? 1.455 36.312 -7.25 1 88.62 74 ASP A N 1
ATOM 551 C CA . ASP A 1 74 ? 1.783 37.312 -6.223 1 88.62 74 ASP A CA 1
ATOM 552 C C . ASP A 1 74 ? 1.757 36.656 -4.832 1 88.62 74 ASP A C 1
ATOM 554 O O . ASP A 1 74 ? 1.954 37.375 -3.83 1 88.62 74 ASP A O 1
ATOM 558 N N . ARG A 1 75 ? 1.565 35.312 -4.656 1 89.19 75 ARG A N 1
ATOM 559 C CA . ARG A 1 75 ? 1.425 34.656 -3.367 1 89.19 75 ARG A CA 1
ATOM 560 C C . ARG A 1 75 ? 2.748 34.062 -2.918 1 89.19 75 ARG A C 1
ATOM 562 O O . ARG A 1 75 ? 2.896 33.656 -1.757 1 89.19 75 ARG A O 1
ATOM 569 N N . ASN A 1 76 ? 3.713 34 -3.721 1 87.5 76 ASN A N 1
ATOM 570 C CA . ASN A 1 76 ? 5.016 33.406 -3.434 1 87.5 76 ASN A CA 1
ATOM 571 C C . ASN A 1 76 ? 4.883 31.953 -2.984 1 87.5 76 ASN A C 1
ATOM 573 O O . ASN A 1 76 ? 5.461 31.562 -1.969 1 87.5 76 ASN A O 1
ATOM 577 N N . VAL A 1 77 ? 4.082 31.203 -3.57 1 90.31 77 VAL A N 1
ATOM 578 C CA . VAL A 1 77 ? 3.922 29.766 -3.322 1 90.31 77 VAL A CA 1
ATOM 579 C C . VAL A 1 77 ? 4.32 28.984 -4.566 1 90.31 77 VAL A C 1
ATOM 581 O O . VAL A 1 77 ? 4.199 29.484 -5.691 1 90.31 77 VAL A O 1
ATOM 584 N N . ALA A 1 78 ? 4.855 27.859 -4.344 1 89.88 78 ALA A N 1
ATOM 585 C CA . ALA A 1 78 ? 5.223 26.969 -5.445 1 89.88 78 ALA A CA 1
ATOM 586 C C . ALA A 1 78 ? 4.422 25.672 -5.395 1 89.88 78 ALA A C 1
ATOM 588 O O . ALA A 1 78 ? 4.164 25.141 -4.316 1 89.88 78 ALA A O 1
ATOM 589 N N . MET A 1 79 ? 4.121 25.219 -6.559 1 89.56 79 MET A N 1
ATOM 590 C CA . MET A 1 79 ? 3.297 24.016 -6.648 1 89.56 79 MET A CA 1
ATOM 591 C C . MET A 1 79 ? 4.031 22.906 -7.398 1 89.56 79 MET A C 1
ATOM 593 O O . MET A 1 79 ? 4.719 23.172 -8.383 1 89.56 79 MET A O 1
ATOM 597 N N . VAL A 1 80 ? 3.939 21.75 -6.816 1 88.5 80 VAL A N 1
ATOM 598 C CA . VAL A 1 80 ? 4.367 20.516 -7.484 1 88.5 80 VAL A CA 1
ATOM 599 C C . VAL A 1 80 ? 3.152 19.656 -7.824 1 88.5 80 VAL A C 1
ATOM 601 O O . VAL A 1 80 ? 2.445 19.188 -6.93 1 88.5 80 VAL A O 1
ATOM 604 N N . PHE A 1 81 ? 2.99 19.375 -9.125 1 84.12 81 PHE A N 1
ATOM 605 C CA . PHE A 1 81 ? 1.802 18.688 -9.617 1 84.12 81 PHE A CA 1
ATOM 606 C C . PHE A 1 81 ? 2.023 17.188 -9.641 1 84.12 81 PHE A C 1
ATOM 608 O O . PHE A 1 81 ? 3.162 16.719 -9.578 1 84.12 81 PHE A O 1
ATOM 615 N N . GLN A 1 82 ? 0.934 16.484 -9.797 1 78.62 82 GLN A N 1
ATOM 616 C CA . GLN A 1 82 ? 0.925 15.031 -9.805 1 78.62 82 GLN A CA 1
ATOM 617 C C . GLN A 1 82 ? 1.758 14.484 -10.953 1 78.62 82 GLN A C 1
ATOM 619 O O . GLN A 1 82 ? 2.518 13.523 -10.781 1 78.62 82 GLN A O 1
ATOM 624 N N . ASN A 1 83 ? 1.688 15.031 -12.125 1 80.19 83 ASN A N 1
ATOM 625 C CA . ASN A 1 83 ? 2.41 14.555 -13.297 1 80.19 83 ASN A CA 1
ATOM 626 C C . ASN A 1 83 ? 3.744 15.273 -13.469 1 80.19 83 ASN A C 1
ATOM 628 O O . ASN A 1 83 ? 4.367 15.203 -14.531 1 80.19 83 ASN A O 1
ATOM 632 N N . TYR A 1 84 ? 4.184 15.992 -12.469 1 82.19 84 TYR A N 1
ATOM 633 C CA . TYR A 1 84 ? 5.43 16.75 -12.391 1 82.19 84 TYR A CA 1
ATOM 634 C C . TYR A 1 84 ? 5.387 17.969 -13.297 1 82.19 84 TYR A C 1
ATOM 636 O O . TYR A 1 84 ? 6.016 18.984 -13.016 1 82.19 84 TYR A O 1
ATOM 644 N N . ALA A 1 85 ? 4.613 17.859 -14.414 1 83.88 85 ALA A N 1
ATOM 645 C CA . ALA A 1 85 ? 4.391 18.953 -15.344 1 83.88 85 ALA A CA 1
ATOM 646 C C . ALA A 1 85 ? 5.715 19.516 -15.859 1 83.88 85 ALA A C 1
ATOM 648 O O . ALA A 1 85 ? 5.914 20.734 -15.891 1 83.88 85 ALA A O 1
ATOM 649 N N . LEU A 1 86 ? 6.648 18.609 -16.141 1 91.31 86 LEU A N 1
ATOM 650 C CA . LEU A 1 86 ? 7.914 19.062 -16.719 1 91.31 86 LEU A CA 1
ATOM 651 C C . LEU A 1 86 ? 7.773 19.297 -18.219 1 91.31 86 LEU A C 1
ATOM 653 O O . LEU A 1 86 ? 7.09 18.547 -18.922 1 91.31 86 LEU A O 1
ATOM 657 N N . TYR A 1 87 ? 8.422 20.375 -18.688 1 92 87 TYR A N 1
ATOM 658 C CA . TYR A 1 87 ? 8.469 20.625 -20.125 1 92 87 TYR A CA 1
ATOM 659 C C . TYR A 1 87 ? 9.352 19.594 -20.828 1 92 87 TYR A C 1
ATOM 661 O O . TYR A 1 87 ? 10.562 19.547 -20.609 1 92 87 TYR A O 1
ATOM 669 N N . PRO A 1 88 ? 8.758 18.844 -21.703 1 92.75 88 PRO A N 1
ATOM 670 C CA . PRO A 1 88 ? 9.484 17.719 -22.281 1 92.75 88 PRO A CA 1
ATOM 671 C C . PRO A 1 88 ? 10.648 18.156 -23.156 1 92.75 88 PRO A C 1
ATOM 673 O O . PRO A 1 88 ? 11.617 17.406 -23.344 1 92.75 88 PRO A O 1
ATOM 676 N N . HIS A 1 89 ? 10.578 19.406 -23.656 1 93.5 89 HIS A N 1
ATOM 677 C CA . HIS A 1 89 ? 11.578 19.859 -24.609 1 93.5 89 HIS A CA 1
ATOM 678 C C . HIS A 1 89 ? 12.695 20.625 -23.906 1 93.5 89 HIS A C 1
ATOM 680 O O . HIS A 1 89 ? 13.664 21.047 -24.547 1 93.5 89 HIS A O 1
ATOM 686 N N . MET A 1 90 ? 12.602 20.797 -22.625 1 94.75 90 MET A N 1
ATOM 687 C CA . MET A 1 90 ? 13.602 21.531 -21.859 1 94.75 90 MET A CA 1
ATOM 688 C C . MET A 1 90 ? 14.438 20.594 -21 1 94.75 90 MET A C 1
ATOM 690 O O . MET A 1 90 ? 13.953 19.531 -20.594 1 94.75 90 MET A O 1
ATOM 694 N N . THR A 1 91 ? 15.609 21.016 -20.812 1 96 91 THR A N 1
ATOM 695 C CA . THR A 1 91 ? 16.469 20.25 -19.906 1 96 91 THR A CA 1
ATOM 696 C C . THR A 1 91 ? 16 20.406 -18.469 1 96 91 THR A C 1
ATOM 698 O O . THR A 1 91 ? 15.148 21.266 -18.172 1 96 91 THR A O 1
ATOM 701 N N . ALA A 1 92 ? 16.531 19.609 -17.656 1 95.44 92 ALA A N 1
ATOM 702 C CA . ALA A 1 92 ? 16.219 19.719 -16.219 1 95.44 92 ALA A CA 1
ATOM 703 C C . ALA A 1 92 ? 16.562 21.109 -15.703 1 95.44 92 ALA A C 1
ATOM 705 O O . ALA A 1 92 ? 15.781 21.719 -14.969 1 95.44 92 ALA A O 1
ATOM 706 N N . GLU A 1 93 ? 17.672 21.609 -16.125 1 94.31 93 GLU A N 1
ATOM 707 C CA . GLU A 1 93 ? 18.078 22.938 -15.703 1 94.31 93 GLU A CA 1
ATOM 708 C C . GLU A 1 93 ? 17.078 24 -16.172 1 94.31 93 GLU A C 1
ATOM 710 O O . GLU A 1 93 ? 16.688 24.875 -15.398 1 94.31 93 GLU A O 1
ATOM 715 N N . ARG A 1 94 ? 16.703 23.938 -17.328 1 93 94 ARG A N 1
ATOM 716 C CA . ARG A 1 94 ? 15.758 24.906 -17.875 1 93 94 ARG A CA 1
ATOM 717 C C . ARG A 1 94 ? 14.391 24.781 -17.219 1 93 94 ARG A C 1
ATOM 719 O O . ARG A 1 94 ? 13.695 25.781 -17.016 1 93 94 ARG A O 1
ATOM 726 N N . ASN A 1 95 ? 14.047 23.547 -17.016 1 94.12 95 ASN A N 1
ATOM 727 C CA . ASN A 1 95 ? 12.812 23.344 -16.266 1 94.12 95 ASN A CA 1
ATOM 728 C C . ASN A 1 95 ? 12.852 24.031 -14.914 1 94.12 95 ASN A C 1
ATOM 730 O O . ASN A 1 95 ? 11.891 24.719 -14.531 1 94.12 95 ASN A O 1
ATOM 734 N N . MET A 1 96 ? 13.945 23.906 -14.258 1 92.75 96 MET A N 1
ATOM 735 C CA . MET A 1 96 ? 14.086 24.453 -12.914 1 92.75 96 MET A CA 1
ATOM 736 C C . MET A 1 96 ? 14.062 25.984 -12.938 1 92.75 96 MET A C 1
ATOM 738 O O . MET A 1 96 ? 13.625 26.625 -11.977 1 92.75 96 MET A O 1
ATOM 742 N N . THR A 1 97 ? 14.492 26.547 -14.062 1 91.12 97 THR A N 1
ATOM 743 C CA . THR A 1 97 ? 14.703 28 -14.062 1 91.12 97 THR A CA 1
ATOM 744 C C . THR A 1 97 ? 13.625 28.703 -14.891 1 91.12 97 THR A C 1
ATOM 746 O O . THR A 1 97 ? 13.664 29.922 -15.055 1 91.12 97 THR A O 1
ATOM 749 N N . PHE A 1 98 ? 12.75 27.938 -15.406 1 84.19 98 PHE A N 1
ATOM 750 C CA . PHE A 1 98 ? 11.789 28.469 -16.359 1 84.19 98 PHE A CA 1
ATOM 751 C C . PHE A 1 98 ? 11.047 29.672 -15.773 1 84.19 98 PHE A C 1
ATOM 753 O O . PHE A 1 98 ? 10.898 30.703 -16.438 1 84.19 98 PHE A O 1
ATOM 760 N N . GLY A 1 99 ? 10.609 29.625 -14.609 1 75.88 99 GLY A N 1
ATOM 761 C CA . GLY A 1 99 ? 9.844 30.703 -13.984 1 75.88 99 GLY A CA 1
ATOM 762 C C . GLY A 1 99 ? 10.711 31.844 -13.484 1 75.88 99 GLY A C 1
ATOM 763 O O . GLY A 1 99 ? 10.219 32.938 -13.227 1 75.88 99 GLY A O 1
ATOM 764 N N . MET A 1 100 ? 11.977 31.688 -13.375 1 78.56 100 MET A N 1
ATOM 765 C CA . MET A 1 100 ? 12.875 32.688 -12.852 1 78.56 100 MET A CA 1
ATOM 766 C C . MET A 1 100 ? 13.273 33.688 -13.938 1 78.56 100 MET A C 1
ATOM 768 O O . MET A 1 100 ? 13.461 34.875 -13.664 1 78.56 100 MET A O 1
ATOM 772 N N . ASN A 1 101 ? 13.375 33.281 -15.062 1 63.94 101 ASN A N 1
ATOM 773 C CA . ASN A 1 101 ? 13.844 34.094 -16.172 1 63.94 101 ASN A CA 1
ATOM 774 C C . ASN A 1 101 ? 12.781 35.094 -16.609 1 63.94 101 ASN A C 1
ATOM 776 O O . ASN A 1 101 ? 13.117 36.219 -17.047 1 63.94 101 ASN A O 1
ATOM 780 N N . THR A 1 102 ? 11.57 34.719 -16.359 1 59.44 102 THR A N 1
ATOM 781 C CA . THR A 1 102 ? 10.508 35.594 -16.844 1 59.44 102 THR A CA 1
ATOM 782 C C . THR A 1 102 ? 10.242 36.719 -15.867 1 59.44 102 THR A C 1
ATOM 784 O O . THR A 1 102 ? 9.82 37.812 -16.266 1 59.44 102 THR A O 1
ATOM 787 N N . ASP A 1 103 ? 10.539 36.562 -14.664 1 57.59 103 ASP A N 1
ATOM 788 C CA . ASP A 1 103 ? 10.133 37.562 -13.688 1 57.59 103 ASP A CA 1
ATOM 789 C C . ASP A 1 103 ? 11.188 38.656 -13.539 1 57.59 103 ASP A C 1
ATOM 791 O O . ASP A 1 103 ? 10.922 39.719 -12.992 1 57.59 103 ASP A O 1
ATOM 795 N N . GLY A 1 104 ? 12.242 38.562 -14.336 1 59.47 104 GLY A N 1
ATOM 796 C CA . GLY A 1 104 ? 13.273 39.594 -14.367 1 59.47 104 GLY A CA 1
ATOM 797 C C . GLY A 1 104 ? 13.883 39.875 -13.008 1 59.47 104 GLY A C 1
ATOM 798 O O . GLY A 1 104 ? 14.695 40.781 -12.867 1 59.47 104 GLY A O 1
ATOM 799 N N . ASP A 1 105 ? 13.555 39.094 -11.984 1 69.69 105 ASP A N 1
ATOM 800 C CA . ASP A 1 105 ? 13.938 39.469 -10.625 1 69.69 105 ASP A CA 1
ATOM 801 C C . ASP A 1 105 ? 15.273 38.812 -10.242 1 69.69 105 ASP A C 1
ATOM 803 O O . ASP A 1 105 ? 15.852 39.156 -9.203 1 69.69 105 ASP A O 1
ATOM 807 N N . TYR A 1 106 ? 15.828 38.062 -11.156 1 82.19 106 TYR A N 1
ATOM 808 C CA . TYR A 1 106 ? 17.047 37.344 -10.797 1 82.19 106 TYR A CA 1
ATOM 809 C C . TYR A 1 106 ? 18.141 37.594 -11.828 1 82.19 106 TYR A C 1
ATOM 811 O O . TYR A 1 106 ? 17.859 37.656 -13.031 1 82.19 106 TYR A O 1
ATOM 819 N N . THR A 1 107 ? 19.328 37.781 -11.398 1 86.81 107 THR A N 1
ATOM 820 C CA . THR A 1 107 ? 20.469 37.844 -12.297 1 86.81 107 THR A CA 1
ATOM 821 C C . THR A 1 107 ? 20.875 36.438 -12.734 1 86.81 107 THR A C 1
ATOM 823 O O . THR A 1 107 ? 20.5 35.438 -12.102 1 86.81 107 THR A O 1
ATOM 826 N N . ASP A 1 108 ? 21.625 36.375 -13.734 1 87.12 108 ASP A N 1
ATOM 827 C CA . ASP A 1 108 ? 22.125 35.094 -14.219 1 87.12 108 ASP A CA 1
ATOM 828 C C . ASP A 1 108 ? 22.984 34.406 -13.164 1 87.12 108 ASP A C 1
ATOM 830 O O . ASP A 1 108 ? 22.922 33.188 -13.023 1 87.12 108 ASP A O 1
ATOM 834 N N . GLU A 1 109 ? 23.688 35.156 -12.523 1 89.69 109 GLU A N 1
ATOM 835 C CA . GLU A 1 109 ? 24.547 34.625 -11.477 1 89.69 109 GLU A CA 1
ATOM 836 C C . GLU A 1 109 ? 23.719 34.031 -10.336 1 89.69 109 GLU A C 1
ATOM 838 O O . GLU A 1 109 ? 24.031 32.969 -9.82 1 89.69 109 GLU A O 1
ATOM 843 N N . GLU A 1 110 ? 22.734 34.75 -10 1 88.19 110 GLU A N 1
ATOM 844 C CA . GLU A 1 110 ? 21.844 34.281 -8.93 1 88.19 110 GLU A CA 1
ATOM 845 C C . GLU A 1 110 ? 21.125 33 -9.328 1 88.19 110 GLU A C 1
ATOM 847 O O . GLU A 1 110 ? 20.984 32.094 -8.508 1 88.19 110 GLU A O 1
ATOM 852 N N . ILE A 1 111 ? 20.75 32.969 -10.508 1 89 111 ILE A N 1
ATOM 853 C CA . ILE A 1 111 ? 20.047 31.797 -11.016 1 89 111 ILE A CA 1
ATOM 854 C C . ILE A 1 111 ? 20.984 30.578 -10.969 1 89 111 ILE A C 1
ATOM 856 O O . ILE A 1 111 ? 20.594 29.516 -10.484 1 89 111 ILE A O 1
ATOM 860 N N . ALA A 1 112 ? 22.141 30.812 -11.414 1 90 112 ALA A N 1
ATOM 861 C CA . ALA A 1 112 ? 23.109 29.719 -11.43 1 90 112 ALA A CA 1
ATOM 862 C C . ALA A 1 112 ? 23.391 29.203 -10.023 1 90 112 ALA A C 1
ATOM 864 O O . ALA A 1 112 ? 23.5 28 -9.805 1 90 112 ALA A O 1
ATOM 865 N N . GLU A 1 113 ? 23.484 30.109 -9.18 1 90.94 113 GLU A N 1
ATOM 866 C CA . GLU A 1 113 ? 23.75 29.75 -7.785 1 90.94 113 GLU A CA 1
ATOM 867 C C . GLU A 1 113 ? 22.578 28.969 -7.188 1 90.94 113 GLU A C 1
ATOM 869 O O . GLU A 1 113 ? 22.781 27.953 -6.516 1 90.94 113 GLU A O 1
ATOM 874 N N . ARG A 1 114 ? 21.469 29.406 -7.434 1 89.25 114 ARG A N 1
ATOM 875 C CA . ARG A 1 114 ? 20.281 28.766 -6.887 1 89.25 114 ARG A CA 1
ATOM 876 C C . ARG A 1 114 ? 20.078 27.375 -7.48 1 89.25 114 ARG A C 1
ATOM 878 O O . ARG A 1 114 ? 19.688 26.438 -6.77 1 89.25 114 ARG A O 1
ATOM 885 N N . VAL A 1 115 ? 20.344 27.281 -8.711 1 90.69 115 VAL A N 1
ATOM 886 C CA . VAL A 1 115 ? 20.219 26 -9.383 1 90.69 115 VAL A CA 1
ATOM 887 C C . VAL A 1 115 ? 21.25 25.016 -8.82 1 90.69 115 VAL A C 1
ATOM 889 O O . VAL A 1 115 ? 20.922 23.859 -8.539 1 90.69 115 VAL A O 1
ATOM 892 N N . ALA A 1 116 ? 22.391 25.516 -8.672 1 91.25 116 ALA A N 1
ATOM 893 C CA . ALA A 1 116 ? 23.453 24.672 -8.141 1 91.25 116 ALA A CA 1
ATOM 894 C C . ALA A 1 116 ? 23.109 24.172 -6.742 1 91.25 116 ALA A C 1
ATOM 896 O O . ALA A 1 116 ? 23.312 23 -6.43 1 91.25 116 ALA A O 1
ATOM 897 N N . GLU A 1 117 ? 22.641 25.047 -5.973 1 88.88 117 GLU A N 1
ATOM 898 C CA . GLU A 1 117 ? 22.266 24.703 -4.605 1 88.88 117 GLU A CA 1
ATOM 899 C C . GLU A 1 117 ? 21.125 23.688 -4.59 1 88.88 117 GLU A C 1
ATOM 901 O O . GLU A 1 117 ? 21.188 22.672 -3.881 1 88.88 117 GLU A O 1
ATOM 906 N N . ALA A 1 118 ? 20.125 23.953 -5.32 1 87.75 118 ALA A N 1
ATOM 907 C CA . ALA A 1 118 ? 18.984 23.047 -5.391 1 87.75 118 ALA A CA 1
ATOM 908 C C . ALA A 1 118 ? 19.391 21.688 -5.93 1 87.75 118 ALA A C 1
ATOM 910 O O . ALA A 1 118 ? 18.969 20.641 -5.41 1 87.75 118 ALA A O 1
ATOM 911 N N . ALA A 1 119 ? 20.234 21.734 -6.938 1 90.88 119 ALA A N 1
ATOM 912 C CA . ALA A 1 119 ? 20.688 20.5 -7.574 1 90.88 119 ALA A CA 1
ATOM 913 C C . ALA A 1 119 ? 21.484 19.641 -6.598 1 90.88 119 ALA A C 1
ATOM 915 O O . ALA A 1 119 ? 21.359 18.422 -6.578 1 90.88 119 ALA A O 1
ATOM 916 N N . ALA A 1 120 ? 22.266 20.281 -5.867 1 88.06 120 ALA A N 1
ATOM 917 C CA . ALA A 1 120 ? 23.047 19.578 -4.863 1 88.06 120 ALA A CA 1
ATOM 918 C C . ALA A 1 120 ? 22.156 18.969 -3.787 1 88.06 120 ALA A C 1
ATOM 920 O O . ALA A 1 120 ? 22.328 17.812 -3.422 1 88.06 120 ALA A O 1
ATOM 921 N N . THR A 1 121 ? 21.266 19.734 -3.355 1 81.75 121 THR A N 1
ATOM 922 C CA . THR A 1 121 ? 20.344 19.312 -2.307 1 81.75 121 THR A CA 1
ATOM 923 C C . THR A 1 121 ? 19.531 18.109 -2.768 1 81.75 121 THR A C 1
ATOM 925 O O . THR A 1 121 ? 19.266 17.188 -1.988 1 81.75 121 THR A O 1
ATOM 928 N N . LEU A 1 122 ? 19.141 18.062 -4.078 1 84.5 122 LEU A N 1
ATOM 929 C CA . LEU A 1 122 ? 18.25 17.047 -4.629 1 84.5 122 LEU A CA 1
ATOM 930 C C . LEU A 1 122 ? 19.031 15.945 -5.328 1 84.5 122 LEU A C 1
ATOM 932 O O . LEU A 1 122 ? 18.453 15 -5.863 1 84.5 122 LEU A O 1
ATOM 936 N N . ASP A 1 123 ? 20.328 16.062 -5.391 1 82.69 123 ASP A N 1
ATOM 937 C CA . ASP A 1 123 ? 21.203 15.094 -6.027 1 82.69 123 ASP A CA 1
ATOM 938 C C . ASP A 1 123 ? 20.859 14.914 -7.504 1 82.69 123 ASP A C 1
ATOM 940 O O . ASP A 1 123 ? 20.641 13.789 -7.965 1 82.69 123 ASP A O 1
ATOM 944 N N . VAL A 1 124 ? 20.703 16.047 -8.133 1 89.88 124 VAL A N 1
ATOM 945 C CA . VAL A 1 124 ? 20.406 15.961 -9.562 1 89.88 124 VAL A CA 1
ATOM 946 C C . VAL A 1 124 ? 21.438 16.75 -10.359 1 89.88 124 VAL A C 1
ATOM 948 O O . VAL A 1 124 ? 21.172 17.203 -11.469 1 89.88 124 VAL A O 1
ATOM 951 N N . GLU A 1 125 ? 22.578 16.984 -9.805 1 92.31 125 GLU A N 1
ATOM 952 C CA . GLU A 1 125 ? 23.641 17.75 -10.445 1 92.31 125 GLU A CA 1
ATOM 953 C C . GLU A 1 125 ? 24 17.156 -11.805 1 92.31 125 GLU A C 1
ATOM 955 O O . GLU A 1 125 ? 24.203 17.891 -12.773 1 92.31 125 GLU A O 1
ATOM 960 N N . ASP A 1 126 ? 23.984 15.883 -11.883 1 91.94 126 ASP A N 1
ATOM 961 C CA . ASP A 1 126 ? 24.438 15.195 -13.094 1 91.94 126 ASP A CA 1
ATOM 962 C C . ASP A 1 126 ? 23.297 15.055 -14.102 1 91.94 126 ASP A C 1
ATOM 964 O O . ASP A 1 126 ? 23.5 14.531 -15.195 1 91.94 126 ASP A O 1
ATOM 968 N N . LEU A 1 127 ? 22.156 15.547 -13.742 1 93.31 127 LEU A N 1
ATOM 969 C CA . LEU A 1 127 ? 20.969 15.344 -14.586 1 93.31 127 LEU A CA 1
ATOM 970 C C . LEU A 1 127 ? 20.562 16.641 -15.266 1 93.31 127 LEU A C 1
ATOM 972 O O . LEU A 1 127 ? 19.641 16.656 -16.078 1 93.31 127 LEU A O 1
ATOM 976 N N . LEU A 1 128 ? 21.234 17.672 -15.031 1 94.94 128 LEU A N 1
ATOM 977 C CA . LEU A 1 128 ? 20.781 19.016 -15.383 1 94.94 128 LEU A CA 1
ATOM 978 C C . LEU A 1 128 ? 20.672 19.172 -16.891 1 94.94 128 LEU A C 1
ATOM 980 O O . LEU A 1 128 ? 19.859 19.953 -17.391 1 94.94 128 LEU A O 1
ATOM 984 N N . ASP A 1 129 ? 21.453 18.375 -17.609 1 94.88 129 ASP A N 1
ATOM 985 C CA . ASP A 1 129 ? 21.453 18.516 -19.062 1 94.88 129 ASP A CA 1
ATOM 986 C C . ASP A 1 129 ? 20.5 17.531 -19.719 1 94.88 129 ASP A C 1
ATOM 988 O O . ASP A 1 129 ? 20.297 17.562 -20.938 1 94.88 129 ASP A O 1
ATOM 992 N N . ARG A 1 130 ? 19.891 16.781 -18.969 1 95.06 130 ARG A N 1
ATOM 993 C CA . ARG A 1 130 ? 19 15.758 -19.5 1 95.06 130 ARG A CA 1
ATOM 994 C C . ARG A 1 130 ? 17.594 16.297 -19.672 1 95.06 130 ARG A C 1
ATOM 996 O O . ARG A 1 130 ? 17.188 17.234 -18.969 1 95.06 130 ARG A O 1
ATOM 1003 N N . LYS A 1 131 ? 16.953 15.711 -20.578 1 94.69 131 LYS A N 1
ATOM 1004 C CA . LYS A 1 131 ? 15.531 16.016 -20.766 1 94.69 131 LYS A CA 1
ATOM 1005 C C . LYS A 1 131 ? 14.648 15.008 -20.031 1 94.69 131 LYS A C 1
ATOM 1007 O O . LYS A 1 131 ? 15.102 13.914 -19.703 1 94.69 131 LYS A O 1
ATOM 1012 N N . PRO A 1 132 ? 13.344 15.336 -19.75 1 91.75 132 PRO A N 1
ATOM 1013 C CA . PRO A 1 132 ? 12.445 14.492 -18.969 1 91.75 132 PRO A CA 1
ATOM 1014 C C . PRO A 1 132 ? 12.352 13.07 -19.516 1 91.75 132 PRO A C 1
ATOM 1016 O O . PRO A 1 132 ? 12.266 12.109 -18.734 1 91.75 132 PRO A O 1
ATOM 1019 N N . ALA A 1 133 ? 12.422 12.891 -20.75 1 89.19 133 ALA A N 1
ATOM 1020 C CA . ALA A 1 133 ? 12.328 11.57 -21.359 1 89.19 133 ALA A CA 1
ATOM 1021 C C . ALA A 1 133 ? 13.5 10.688 -20.938 1 89.19 133 ALA A C 1
ATOM 1023 O O . ALA A 1 133 ? 13.406 9.453 -21 1 89.19 133 ALA A O 1
ATOM 1024 N N . GLU A 1 134 ? 14.531 11.297 -20.5 1 90.69 134 GLU A N 1
ATOM 1025 C CA . GLU A 1 134 ? 15.75 10.586 -20.141 1 90.69 134 GLU A CA 1
ATOM 1026 C C . GLU A 1 134 ? 15.836 10.383 -18.625 1 90.69 134 GLU A C 1
ATOM 1028 O O . GLU A 1 134 ? 16.828 9.859 -18.109 1 90.69 134 GLU A O 1
ATOM 1033 N N . LEU A 1 135 ? 14.828 10.836 -17.938 1 88.19 135 LEU A N 1
ATOM 1034 C CA . LEU A 1 135 ? 14.828 10.789 -16.469 1 88.19 135 LEU A CA 1
ATOM 1035 C C . LEU A 1 135 ? 13.883 9.703 -15.961 1 88.19 135 LEU A C 1
ATOM 1037 O O . LEU A 1 135 ? 12.836 9.453 -16.562 1 88.19 135 LEU A O 1
ATOM 1041 N N . SER A 1 136 ? 14.289 9.07 -14.891 1 76.31 136 SER A N 1
ATOM 1042 C CA . SER A 1 136 ? 13.383 8.172 -14.188 1 76.31 136 SER A CA 1
ATOM 1043 C C . SER A 1 136 ? 12.281 8.945 -13.477 1 76.31 136 SER A C 1
ATOM 1045 O O . SER A 1 136 ? 12.328 10.18 -13.398 1 76.31 136 SER A O 1
ATOM 1047 N N . GLY A 1 137 ? 11.227 8.289 -13.031 1 75.06 137 GLY A N 1
ATOM 1048 C CA . GLY A 1 137 ? 10.164 8.914 -12.273 1 75.06 137 GLY A CA 1
ATOM 1049 C C . GLY A 1 137 ? 10.664 9.695 -11.07 1 75.06 137 GLY A C 1
ATOM 1050 O O . GLY A 1 137 ? 10.281 10.852 -10.875 1 75.06 137 GLY A O 1
ATOM 1051 N N . GLY A 1 138 ? 11.562 9.078 -10.336 1 75.94 138 GLY A N 1
ATOM 1052 C CA . GLY A 1 138 ? 12.133 9.75 -9.18 1 75.94 138 GLY A CA 1
ATOM 1053 C C . GLY A 1 138 ? 12.961 10.969 -9.555 1 75.94 138 GLY A C 1
ATOM 1054 O O . GLY A 1 138 ? 12.906 11.992 -8.867 1 75.94 138 GLY A O 1
ATOM 1055 N N . GLU A 1 139 ? 13.672 10.797 -10.617 1 83.25 139 GLU A N 1
ATOM 1056 C CA . GLU A 1 139 ? 14.477 11.922 -11.094 1 83.25 139 GLU A CA 1
ATOM 1057 C C . GLU A 1 139 ? 13.586 13.078 -11.547 1 83.25 139 GLU A C 1
ATOM 1059 O O . GLU A 1 139 ? 13.867 14.234 -11.242 1 83.25 139 GLU A O 1
ATOM 1064 N N . LYS A 1 140 ? 12.523 12.727 -12.234 1 88.31 140 LYS A N 1
ATOM 1065 C CA . LYS A 1 140 ? 11.578 13.75 -12.648 1 88.31 140 LYS A CA 1
ATOM 1066 C C . LYS A 1 140 ? 11.008 14.492 -11.445 1 88.31 140 LYS A C 1
ATOM 1068 O O . LYS A 1 140 ? 10.867 15.719 -11.477 1 88.31 140 LYS A O 1
ATOM 1073 N N . GLN A 1 141 ? 10.719 13.75 -10.43 1 84.12 141 GLN A N 1
ATOM 1074 C CA . GLN A 1 141 ? 10.18 14.352 -9.219 1 84.12 141 GLN A CA 1
ATOM 1075 C C . GLN A 1 141 ? 11.18 15.328 -8.594 1 84.12 141 GLN A C 1
ATOM 1077 O O . GLN A 1 141 ? 10.812 16.438 -8.211 1 84.12 141 GLN A O 1
ATOM 1082 N N . ARG A 1 142 ? 12.391 14.883 -8.484 1 84.75 142 ARG A N 1
ATOM 1083 C CA . ARG A 1 142 ? 13.422 15.734 -7.898 1 84.75 142 ARG A CA 1
ATOM 1084 C C . ARG A 1 142 ? 13.594 17.016 -8.703 1 84.75 142 ARG A C 1
ATOM 1086 O O . ARG A 1 142 ? 13.758 18.094 -8.133 1 84.75 142 ARG A O 1
ATOM 1093 N N . VAL A 1 143 ? 13.516 16.906 -9.961 1 91 143 VAL A N 1
ATOM 1094 C CA . VAL A 1 143 ? 13.633 18.078 -10.82 1 91 143 VAL A CA 1
ATOM 1095 C C . VAL A 1 143 ? 12.43 19 -10.602 1 91 143 VAL A C 1
ATOM 1097 O O . VAL A 1 143 ? 12.586 20.219 -10.516 1 91 143 VAL A O 1
ATOM 1100 N N . ALA A 1 144 ? 11.266 18.375 -10.516 1 90.31 144 ALA A N 1
ATOM 1101 C CA . ALA A 1 144 ? 10.062 19.156 -10.273 1 90.31 144 ALA A CA 1
ATOM 1102 C C . ALA A 1 144 ? 10.148 19.891 -8.938 1 90.31 144 ALA A C 1
ATOM 1104 O O . ALA A 1 144 ? 9.766 21.062 -8.852 1 90.31 144 ALA A O 1
ATOM 1105 N N . ILE A 1 145 ? 10.625 19.25 -7.941 1 87.69 145 ILE A N 1
ATOM 1106 C CA . ILE A 1 145 ? 10.812 19.875 -6.637 1 87.69 145 ILE A CA 1
ATOM 1107 C C . ILE A 1 145 ? 11.859 20.984 -6.742 1 87.69 145 ILE A C 1
ATOM 1109 O O . ILE A 1 145 ? 11.703 22.062 -6.152 1 87.69 145 ILE A O 1
ATOM 1113 N N . GLY A 1 146 ? 12.891 20.703 -7.488 1 89.06 146 GLY A N 1
ATOM 1114 C CA . GLY A 1 146 ? 13.898 21.719 -7.73 1 89.06 146 GLY A CA 1
ATOM 1115 C C . GLY A 1 146 ? 13.336 22.984 -8.344 1 89.06 146 GLY A C 1
ATOM 1116 O O . GLY A 1 146 ? 13.672 24.094 -7.918 1 89.06 146 GLY A O 1
ATOM 1117 N N . ARG A 1 147 ? 12.523 22.797 -9.258 1 90 147 ARG A N 1
ATOM 1118 C CA . ARG A 1 147 ? 11.859 23.938 -9.891 1 90 147 ARG A CA 1
ATOM 1119 C C . ARG A 1 147 ? 11.117 24.766 -8.859 1 90 147 ARG A C 1
ATOM 1121 O O . ARG A 1 147 ? 11.117 26 -8.938 1 90 147 ARG A O 1
ATOM 1128 N N . ALA A 1 148 ? 10.578 24.094 -7.957 1 86.81 148 ALA A N 1
ATOM 1129 C CA . ALA A 1 148 ? 9.812 24.766 -6.918 1 86.81 148 ALA A CA 1
ATOM 1130 C C . ALA A 1 148 ? 10.734 25.469 -5.926 1 86.81 148 ALA A C 1
ATOM 1132 O O . ALA A 1 148 ? 10.453 26.594 -5.48 1 86.81 148 ALA A O 1
ATOM 1133 N N . LEU A 1 149 ? 11.867 24.984 -5.68 1 87.69 149 LEU A N 1
ATOM 1134 C CA . LEU A 1 149 ? 12.734 25.438 -4.594 1 87.69 149 LEU A CA 1
ATOM 1135 C C . LEU A 1 149 ? 13.609 26.609 -5.047 1 87.69 149 LEU A C 1
ATOM 1137 O O . LEU A 1 149 ? 13.984 27.453 -4.234 1 87.69 149 LEU A O 1
ATOM 1141 N N . VAL A 1 150 ? 13.914 26.609 -6.27 1 88.56 150 VAL A N 1
ATOM 1142 C CA . VAL A 1 150 ? 14.859 27.609 -6.762 1 88.56 150 VAL A CA 1
ATOM 1143 C C . VAL A 1 150 ? 14.281 29.016 -6.547 1 88.56 150 VAL A C 1
ATOM 1145 O O . VAL A 1 150 ? 15.031 30 -6.473 1 88.56 150 VAL A O 1
ATOM 1148 N N . ARG A 1 151 ? 13.023 29.094 -6.418 1 84.56 151 ARG A N 1
ATOM 1149 C CA . ARG A 1 151 ? 12.383 30.391 -6.238 1 84.56 151 ARG A CA 1
ATOM 1150 C C . ARG A 1 151 ? 12.305 30.766 -4.762 1 84.56 151 ARG A C 1
ATOM 1152 O O . ARG A 1 151 ? 11.852 31.859 -4.414 1 84.56 151 ARG A O 1
ATOM 1159 N N . ASP A 1 152 ? 12.656 29.891 -3.938 1 83 152 ASP A N 1
ATOM 1160 C CA . ASP A 1 152 ? 12.633 30.109 -2.494 1 83 152 ASP A CA 1
ATOM 1161 C C . ASP A 1 152 ? 11.227 30.469 -2.018 1 83 152 ASP A C 1
ATOM 1163 O O . ASP A 1 152 ? 11.016 31.516 -1.419 1 83 152 ASP A O 1
ATOM 1167 N N . PRO A 1 153 ? 10.359 29.625 -2.229 1 87.44 153 PRO A N 1
ATOM 1168 C CA . PRO A 1 153 ? 8.961 29.906 -1.888 1 87.44 153 PRO A CA 1
ATOM 1169 C C . PRO A 1 153 ? 8.711 29.906 -0.382 1 87.44 153 PRO A C 1
ATOM 1171 O O . PRO A 1 153 ? 9.445 29.25 0.368 1 87.44 153 PRO A O 1
ATOM 1174 N N . GLN A 1 154 ? 7.68 30.641 -0.026 1 87.06 154 GLN A N 1
ATOM 1175 C CA . GLN A 1 154 ? 7.273 30.625 1.376 1 87.06 154 GLN A CA 1
ATOM 1176 C C . GLN A 1 154 ? 6.566 29.328 1.731 1 87.06 154 GLN A C 1
ATOM 1178 O O . GLN A 1 154 ? 6.551 28.922 2.895 1 87.06 154 GLN A O 1
ATOM 1183 N N . MET A 1 155 ? 6.031 28.75 0.675 1 91.88 155 MET A N 1
ATOM 1184 C CA . MET A 1 155 ? 5.293 27.516 0.893 1 91.88 155 ME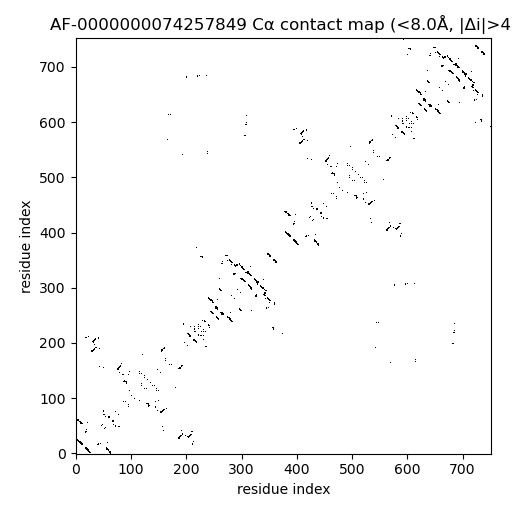T A CA 1
ATOM 1185 C C . MET A 1 155 ? 5.371 26.609 -0.333 1 91.88 155 MET A C 1
ATOM 1187 O O . MET A 1 155 ? 5.301 27.094 -1.467 1 91.88 155 MET A O 1
ATOM 1191 N N . LEU A 1 156 ? 5.543 25.359 -0.028 1 93.31 156 LEU A N 1
ATOM 1192 C CA . LEU A 1 156 ? 5.531 24.328 -1.067 1 93.31 156 LEU A CA 1
ATOM 1193 C C . LEU A 1 156 ? 4.23 23.531 -1.035 1 93.31 156 LEU A C 1
ATOM 1195 O O . LEU A 1 156 ? 3.84 23.016 0.013 1 93.31 156 LEU A O 1
ATOM 1199 N N . LEU A 1 157 ? 3.533 23.516 -2.148 1 95.19 157 LEU A N 1
ATOM 1200 C CA . LEU A 1 157 ? 2.295 22.766 -2.301 1 95.19 157 LEU A CA 1
ATOM 1201 C C . LEU A 1 157 ? 2.502 21.547 -3.211 1 95.19 157 LEU A C 1
ATOM 1203 O O . LEU A 1 157 ? 2.971 21.688 -4.344 1 95.19 157 LEU A O 1
ATOM 1207 N N . MET A 1 158 ? 2.158 20.391 -2.678 1 94.81 158 MET A N 1
ATOM 1208 C CA . MET A 1 158 ? 2.332 19.172 -3.467 1 94.81 158 MET A CA 1
ATOM 1209 C C . MET A 1 158 ? 1.013 18.422 -3.604 1 94.81 158 MET A C 1
ATOM 1211 O O . MET A 1 158 ? 0.385 18.078 -2.604 1 94.81 158 MET A O 1
ATOM 1215 N N . ASP A 1 159 ? 0.66 18.172 -4.82 1 93.12 159 ASP A N 1
ATOM 1216 C CA . ASP A 1 159 ? -0.597 17.484 -5.102 1 93.12 159 ASP A CA 1
ATOM 1217 C C . ASP A 1 159 ? -0.35 16.047 -5.543 1 93.12 159 ASP A C 1
ATOM 1219 O O . ASP A 1 159 ? -0.158 15.773 -6.73 1 93.12 159 ASP A O 1
ATOM 1223 N N . GLU A 1 160 ? -0.384 15.133 -4.621 1 89.44 160 GLU A N 1
ATOM 1224 C CA . GLU A 1 160 ? -0.233 13.688 -4.816 1 89.44 160 GLU A CA 1
ATOM 1225 C C . GLU A 1 160 ? 1.019 13.367 -5.629 1 89.44 160 GLU A C 1
ATOM 1227 O O . GLU A 1 160 ? 0.951 12.641 -6.621 1 89.44 160 GLU A O 1
ATOM 1232 N N . PRO A 1 161 ? 2.135 13.781 -5.16 1 88.19 161 PRO A N 1
ATOM 1233 C CA . PRO A 1 161 ? 3.342 13.703 -5.984 1 88.19 161 PRO A CA 1
ATOM 1234 C C . PRO A 1 161 ? 3.836 12.266 -6.168 1 88.19 161 PRO A C 1
ATOM 1236 O O . PRO A 1 161 ? 4.629 11.992 -7.074 1 88.19 161 PRO A O 1
ATOM 1239 N N . LEU A 1 162 ? 3.359 11.312 -5.344 1 86.12 162 LEU A N 1
ATOM 1240 C CA . LEU A 1 162 ? 3.902 9.961 -5.402 1 86.12 162 LEU A CA 1
ATOM 1241 C C . LEU A 1 162 ? 2.867 8.984 -5.945 1 86.12 162 LEU A C 1
ATOM 1243 O O . LEU A 1 162 ? 3.111 7.773 -5.992 1 86.12 162 LEU A O 1
ATOM 1247 N N . SER A 1 163 ? 1.759 9.391 -6.438 1 76.5 163 SER A N 1
ATOM 1248 C CA . SER A 1 163 ? 0.616 8.547 -6.77 1 76.5 163 SER A CA 1
ATOM 1249 C C . SER A 1 163 ? 0.899 7.691 -8 1 76.5 163 SER A C 1
ATOM 1251 O O . SER A 1 163 ? 0.303 6.629 -8.18 1 76.5 163 SER A O 1
ATOM 1253 N N . ASN A 1 164 ? 1.783 8.086 -8.828 1 68.62 164 ASN A N 1
ATOM 1254 C CA . ASN A 1 164 ? 2.01 7.387 -10.086 1 68.62 164 ASN A CA 1
ATOM 1255 C C . ASN A 1 164 ? 3.23 6.477 -10.008 1 68.62 164 ASN A C 1
ATOM 1257 O O . ASN A 1 164 ? 3.621 5.863 -11 1 68.62 164 ASN A O 1
ATOM 1261 N N . LEU A 1 165 ? 3.764 6.359 -8.828 1 72.12 165 LEU A N 1
ATOM 1262 C CA . LEU A 1 165 ? 4.992 5.586 -8.672 1 72.12 165 LEU A CA 1
ATOM 1263 C C . LEU A 1 165 ? 4.684 4.172 -8.195 1 72.12 165 LEU A C 1
ATOM 1265 O O . LEU A 1 165 ? 3.67 3.943 -7.527 1 72.12 165 LEU A O 1
ATOM 1269 N N . ASP A 1 166 ? 5.52 3.172 -8.562 1 68.75 166 ASP A N 1
ATOM 1270 C CA . ASP A 1 166 ? 5.395 1.817 -8.031 1 68.75 166 ASP A CA 1
ATOM 1271 C C . ASP A 1 166 ? 5.766 1.767 -6.555 1 68.75 166 ASP A C 1
ATOM 1273 O O . ASP A 1 166 ? 6.273 2.746 -6.004 1 68.75 166 ASP A O 1
ATOM 1277 N N . ALA A 1 167 ? 5.543 0.59 -5.945 1 70.44 167 ALA A N 1
ATOM 1278 C CA . ALA A 1 167 ? 5.664 0.447 -4.496 1 70.44 167 ALA A CA 1
ATOM 1279 C C . ALA A 1 167 ? 7.098 0.707 -4.039 1 70.44 167 ALA A C 1
ATOM 1281 O O . ALA A 1 167 ? 7.32 1.421 -3.059 1 70.44 167 ALA A O 1
ATOM 1282 N N . LYS A 1 168 ? 8.016 0.19 -4.695 1 72.5 168 LYS A N 1
ATOM 1283 C CA . LYS A 1 168 ? 9.414 0.327 -4.289 1 72.5 168 LYS A CA 1
ATOM 1284 C C . LYS A 1 168 ? 9.875 1.778 -4.391 1 72.5 168 LYS A C 1
ATOM 1286 O O . LYS A 1 168 ? 10.453 2.318 -3.449 1 72.5 168 LYS A O 1
ATOM 1291 N N . LEU A 1 169 ? 9.602 2.34 -5.523 1 74.06 169 LEU A N 1
ATOM 1292 C CA . LEU A 1 169 ? 10.008 3.725 -5.738 1 74.06 169 LEU A CA 1
ATOM 1293 C C . LEU A 1 169 ? 9.25 4.66 -4.801 1 74.06 169 LEU A C 1
ATOM 1295 O O . LEU A 1 169 ? 9.812 5.652 -4.324 1 74.06 169 LEU A O 1
ATOM 1299 N N . ARG A 1 170 ? 8.055 4.363 -4.535 1 80.75 170 ARG A N 1
ATOM 1300 C CA . ARG A 1 170 ? 7.258 5.172 -3.617 1 80.75 170 ARG A CA 1
ATOM 1301 C C . ARG A 1 170 ? 7.887 5.211 -2.23 1 80.75 170 ARG A C 1
ATOM 1303 O O . ARG A 1 170 ? 7.996 6.273 -1.62 1 80.75 170 ARG A O 1
ATOM 1310 N N . LEU A 1 171 ? 8.281 4.066 -1.781 1 80.75 171 LEU A N 1
ATOM 1311 C CA . LEU A 1 171 ? 8.922 3.984 -0.475 1 80.75 171 LEU A CA 1
ATOM 1312 C C . LEU A 1 171 ? 10.211 4.805 -0.45 1 80.75 171 LEU A C 1
ATOM 1314 O O . LEU A 1 171 ? 10.453 5.551 0.5 1 80.75 171 LEU A O 1
ATOM 1318 N N . GLN A 1 172 ? 10.93 4.652 -1.467 1 79.06 172 GLN A N 1
ATOM 1319 C CA . GLN A 1 172 ? 12.195 5.379 -1.554 1 79.06 172 GLN A CA 1
ATOM 1320 C C . GLN A 1 172 ? 11.961 6.887 -1.564 1 79.06 172 GLN A C 1
ATOM 1322 O O . GLN A 1 172 ? 12.602 7.625 -0.813 1 79.06 172 GLN A O 1
ATOM 1327 N N . MET A 1 173 ? 11.062 7.305 -2.354 1 83.88 173 MET A N 1
ATOM 1328 C CA . MET A 1 173 ? 10.812 8.734 -2.51 1 83.88 173 MET A CA 1
ATOM 1329 C C . MET A 1 173 ? 10.188 9.32 -1.246 1 83.88 173 MET A C 1
ATOM 1331 O O . MET A 1 173 ? 10.445 10.477 -0.902 1 83.88 173 MET A O 1
ATOM 1335 N N . ARG A 1 174 ? 9.391 8.562 -0.625 1 88.12 174 ARG A N 1
ATOM 1336 C CA . ARG A 1 174 ? 8.805 9 0.637 1 88.12 174 ARG A CA 1
ATOM 1337 C C . ARG A 1 174 ? 9.891 9.297 1.67 1 88.12 174 ARG A C 1
ATOM 1339 O O . ARG A 1 174 ? 9.859 10.344 2.322 1 88.12 174 ARG A O 1
ATOM 1346 N N . THR A 1 175 ? 10.805 8.422 1.752 1 84.25 175 THR A N 1
ATOM 1347 C CA . THR A 1 175 ? 11.914 8.586 2.686 1 84.25 175 THR A CA 1
ATOM 1348 C C . THR A 1 175 ? 12.75 9.812 2.316 1 84.25 175 THR A C 1
ATOM 1350 O O . THR A 1 175 ? 13.125 10.602 3.186 1 84.25 175 THR A O 1
ATOM 1353 N N . GLU A 1 176 ? 12.977 9.93 1.106 1 83.12 176 GLU A N 1
ATOM 1354 C CA . GLU A 1 176 ? 13.773 11.055 0.635 1 83.12 176 GLU A CA 1
ATOM 1355 C C . GLU A 1 176 ? 13.07 12.383 0.917 1 83.12 176 GLU A C 1
ATOM 1357 O O . GLU A 1 176 ? 13.711 13.359 1.3 1 83.12 176 GLU A O 1
ATOM 1362 N N . LEU A 1 177 ? 11.789 12.406 0.689 1 88.06 177 LEU A N 1
ATOM 1363 C CA . LEU A 1 177 ? 11.023 13.617 0.962 1 88.06 177 LEU A CA 1
ATOM 1364 C C . LEU A 1 177 ? 11.078 13.969 2.445 1 88.06 177 LEU A C 1
ATOM 1366 O O . LEU A 1 177 ? 11.188 15.141 2.805 1 88.06 177 LEU A O 1
ATOM 1370 N N . ALA A 1 178 ? 10.969 13 3.271 1 88.5 178 ALA A N 1
ATOM 1371 C CA . ALA A 1 178 ? 11.062 13.219 4.711 1 88.5 178 ALA A CA 1
ATOM 1372 C C . ALA A 1 178 ? 12.422 13.82 5.082 1 88.5 178 ALA A C 1
ATOM 1374 O O . ALA A 1 178 ? 12.484 14.789 5.844 1 88.5 178 ALA A O 1
ATOM 1375 N N . GLU A 1 179 ? 13.438 13.258 4.516 1 84.19 179 GLU A N 1
ATOM 1376 C CA . GLU A 1 179 ? 14.781 13.758 4.781 1 84.19 179 GLU A CA 1
ATOM 1377 C C . GLU A 1 179 ? 14.953 15.18 4.266 1 84.19 179 GLU A C 1
ATOM 1379 O O . GLU A 1 179 ? 15.57 16.016 4.93 1 84.19 179 GLU A O 1
ATOM 1384 N N . LEU A 1 180 ? 14.445 15.383 3.086 1 83.44 180 LEU A N 1
ATOM 1385 C CA . LEU A 1 180 ? 14.539 16.719 2.484 1 83.44 180 LEU A CA 1
ATOM 1386 C C . LEU A 1 180 ? 13.844 17.75 3.354 1 83.44 180 LEU A C 1
ATOM 1388 O O . LEU A 1 180 ? 14.359 18.859 3.551 1 83.44 180 LEU A O 1
ATOM 1392 N N . HIS A 1 181 ? 12.727 17.469 3.855 1 88.31 181 HIS A N 1
ATOM 1393 C CA . HIS A 1 181 ? 12 18.406 4.703 1 88.31 181 HIS A CA 1
ATOM 1394 C C . HIS A 1 181 ? 12.75 18.672 6 1 88.31 181 HIS A C 1
ATOM 1396 O O . HIS A 1 181 ? 12.711 19.781 6.527 1 88.31 181 HIS A O 1
ATOM 1402 N N . GLU A 1 182 ? 13.305 17.672 6.539 1 83.75 182 GLU A N 1
ATOM 1403 C CA . GLU A 1 182 ? 14.086 17.859 7.758 1 83.75 182 GLU A CA 1
ATOM 1404 C C . GLU A 1 182 ? 15.234 18.844 7.531 1 83.75 182 GLU A C 1
ATOM 1406 O O . GLU A 1 182 ? 15.586 19.609 8.43 1 83.75 182 GLU A O 1
ATOM 1411 N N . GLU A 1 183 ? 15.703 18.812 6.359 1 81.88 183 GLU A N 1
ATOM 1412 C CA . GLU A 1 183 ? 16.844 19.672 6.027 1 81.88 183 GLU A CA 1
ATOM 1413 C C . GLU A 1 183 ? 16.375 21.078 5.703 1 81.88 183 GLU A C 1
ATOM 1415 O O . GLU A 1 183 ? 16.953 22.062 6.188 1 81.88 183 GLU A O 1
ATOM 1420 N N . LEU A 1 184 ? 15.32 21.266 4.91 1 82.88 184 LEU A N 1
ATOM 1421 C CA . LEU A 1 184 ? 14.93 22.562 4.383 1 82.88 184 LEU A CA 1
ATOM 1422 C C . LEU A 1 184 ? 13.961 23.266 5.328 1 82.88 184 LEU A C 1
ATOM 1424 O O . LEU A 1 184 ? 13.977 24.484 5.438 1 82.88 184 LEU A O 1
ATOM 1428 N N . ARG A 1 185 ? 13.086 22.5 5.934 1 88.44 185 ARG A N 1
ATOM 1429 C CA . ARG A 1 185 ? 12.062 22.984 6.855 1 88.44 185 ARG A CA 1
ATOM 1430 C C . ARG A 1 185 ? 11.156 24.016 6.184 1 88.44 185 ARG A C 1
ATOM 1432 O O . ARG A 1 185 ? 10.703 24.953 6.82 1 88.44 185 ARG A O 1
ATOM 1439 N N . THR A 1 186 ? 11.023 23.922 4.883 1 90.06 186 THR A N 1
ATOM 1440 C CA . THR A 1 186 ? 10.07 24.734 4.156 1 90.06 186 THR A CA 1
ATOM 1441 C C . THR A 1 186 ? 8.633 24.344 4.508 1 90.06 186 THR A C 1
ATOM 1443 O O . THR A 1 186 ? 8.32 23.156 4.598 1 90.06 186 THR A O 1
ATOM 1446 N N . THR A 1 187 ? 7.824 25.344 4.758 1 94.06 187 THR A N 1
ATOM 1447 C CA . THR A 1 187 ? 6.418 25.062 5.004 1 94.06 187 THR A CA 1
ATOM 1448 C C . THR A 1 187 ? 5.801 24.312 3.824 1 94.06 187 THR A C 1
ATOM 1450 O O . THR A 1 187 ? 5.887 24.766 2.682 1 94.06 187 THR A O 1
ATOM 1453 N N . THR A 1 188 ? 5.234 23.141 4.113 1 95.38 188 THR A N 1
ATOM 1454 C CA . THR A 1 188 ? 4.777 22.266 3.033 1 95.38 188 THR A CA 1
ATOM 1455 C C . THR A 1 188 ? 3.354 21.781 3.295 1 95.38 188 THR A C 1
ATOM 1457 O O . THR A 1 188 ? 3.021 21.391 4.414 1 95.38 188 THR A O 1
ATOM 1460 N N . VAL A 1 189 ? 2.518 21.922 2.252 1 96.81 189 VAL A N 1
ATOM 1461 C CA . VAL A 1 189 ? 1.203 21.297 2.238 1 96.81 189 VAL A CA 1
ATOM 1462 C C . VAL A 1 189 ? 1.188 20.156 1.221 1 96.81 189 VAL A C 1
ATOM 1464 O O . VAL A 1 189 ? 1.467 20.359 0.038 1 96.81 189 VAL A O 1
ATOM 1467 N N . TYR A 1 190 ? 0.888 19.016 1.757 1 96.88 190 TYR A N 1
ATOM 1468 C CA . TYR A 1 190 ? 0.943 17.797 0.976 1 96.88 190 TYR A CA 1
ATOM 1469 C C . TYR A 1 190 ? -0.425 17.125 0.917 1 96.88 190 TYR A C 1
ATOM 1471 O O . TYR A 1 190 ? -1.048 16.875 1.952 1 96.88 190 TYR A O 1
ATOM 1479 N N . VAL A 1 191 ? -0.868 16.922 -0.307 1 96 191 VAL A N 1
ATOM 1480 C CA . VAL A 1 191 ? -2.156 16.266 -0.496 1 96 191 VAL A CA 1
ATOM 1481 C C . VAL A 1 191 ? -1.938 14.828 -0.978 1 96 191 VAL A C 1
ATOM 1483 O O . VAL A 1 191 ? -1.137 14.586 -1.883 1 96 191 VAL A O 1
ATOM 1486 N N . THR A 1 192 ? -2.672 13.914 -0.361 1 92.88 192 THR A N 1
ATOM 1487 C CA . THR A 1 192 ? -2.578 12.523 -0.778 1 92.88 192 THR A CA 1
ATOM 1488 C C . THR A 1 192 ? -3.824 11.75 -0.357 1 92.88 192 THR A C 1
ATOM 1490 O O . THR A 1 192 ? -4.551 12.172 0.542 1 92.88 192 THR A O 1
ATOM 1493 N N . HIS A 1 193 ? -4.082 10.703 -1.043 1 86.94 193 HIS A N 1
ATOM 1494 C CA . HIS A 1 193 ? -5.102 9.758 -0.6 1 86.94 193 HIS A CA 1
ATOM 1495 C C . HIS A 1 193 ? -4.477 8.57 0.121 1 86.94 193 HIS A C 1
ATOM 1497 O O . HIS A 1 193 ? -5.188 7.699 0.627 1 86.94 193 HIS A O 1
ATOM 1503 N N . ASP A 1 194 ? -3.193 8.539 0.21 1 87.56 194 ASP A N 1
ATOM 1504 C CA . ASP A 1 194 ? -2.459 7.43 0.807 1 87.56 194 ASP A CA 1
ATOM 1505 C C . ASP A 1 194 ? -2.195 7.676 2.289 1 87.56 194 ASP A C 1
ATOM 1507 O O . ASP A 1 194 ? -1.428 8.57 2.648 1 87.56 194 ASP A O 1
ATOM 1511 N N . GLN A 1 195 ? -2.666 6.852 3.082 1 90.62 195 GLN A N 1
ATOM 1512 C CA . GLN A 1 195 ? -2.562 7.047 4.523 1 90.62 195 GLN A CA 1
ATOM 1513 C C . GLN A 1 195 ? -1.127 6.855 5.004 1 90.62 195 GLN A C 1
ATOM 1515 O O . GLN A 1 195 ? -0.687 7.52 5.945 1 90.62 195 GLN A O 1
ATOM 1520 N N . THR A 1 196 ? -0.419 5.926 4.316 1 90.88 196 THR A N 1
ATOM 1521 C CA . THR A 1 196 ? 0.967 5.695 4.711 1 90.88 196 THR A CA 1
ATOM 1522 C C . THR A 1 196 ? 1.802 6.957 4.512 1 90.88 196 THR A C 1
ATOM 1524 O O . THR A 1 196 ? 2.59 7.332 5.379 1 90.88 196 THR A O 1
ATOM 1527 N N . GLU A 1 197 ? 1.595 7.605 3.426 1 93.12 197 GLU A N 1
ATOM 1528 C CA . GLU A 1 197 ? 2.271 8.875 3.178 1 93.12 197 GLU A CA 1
ATOM 1529 C C . GLU A 1 197 ? 1.932 9.898 4.254 1 93.12 197 GLU A C 1
ATOM 1531 O O . GLU A 1 197 ? 2.82 10.578 4.781 1 93.12 197 GLU A O 1
ATOM 1536 N N . ALA A 1 198 ? 0.694 9.938 4.555 1 95.25 198 ALA A N 1
ATOM 1537 C CA . ALA A 1 198 ? 0.231 10.906 5.547 1 95.25 198 ALA A CA 1
ATOM 1538 C C . ALA A 1 198 ? 0.867 10.648 6.906 1 95.25 198 ALA A C 1
ATOM 1540 O O . ALA A 1 198 ? 1.375 11.562 7.551 1 95.25 198 ALA A O 1
ATOM 1541 N N . MET A 1 199 ? 0.922 9.422 7.242 1 95 199 MET A N 1
ATOM 1542 C CA . MET A 1 199 ? 1.404 9.031 8.562 1 95 199 MET A CA 1
ATOM 1543 C C . MET A 1 199 ? 2.91 9.25 8.68 1 95 199 MET A C 1
ATOM 1545 O O . MET A 1 199 ? 3.412 9.586 9.75 1 95 199 MET A O 1
ATOM 1549 N N . THR A 1 200 ? 3.588 9.141 7.598 1 93.94 200 THR A N 1
ATOM 1550 C CA . THR A 1 200 ? 5.043 9.086 7.676 1 93.94 200 THR A CA 1
ATOM 1551 C C . THR A 1 200 ? 5.656 10.445 7.355 1 93.94 200 THR A C 1
ATOM 1553 O O . THR A 1 200 ? 6.746 10.766 7.828 1 93.94 200 THR A O 1
ATOM 1556 N N . LEU A 1 201 ? 4.953 11.273 6.641 1 95.25 201 LEU A N 1
ATOM 1557 C CA . LEU A 1 201 ? 5.539 12.539 6.207 1 95.25 201 LEU A CA 1
ATOM 1558 C C . LEU A 1 201 ? 5.039 13.695 7.066 1 95.25 201 LEU A C 1
ATOM 1560 O O . LEU A 1 201 ? 5.766 14.672 7.281 1 95.25 201 LEU A O 1
ATOM 1564 N N . GLY A 1 202 ? 3.908 13.586 7.551 1 95.94 202 GLY A N 1
ATOM 1565 C CA . GLY A 1 202 ? 3.27 14.727 8.188 1 95.94 202 GLY A CA 1
ATOM 1566 C C . GLY A 1 202 ? 3.732 14.953 9.609 1 95.94 202 GLY A C 1
ATOM 1567 O O . GLY A 1 202 ? 3.775 14.016 10.414 1 95.94 202 GLY A O 1
ATOM 1568 N N . ASP A 1 203 ? 3.996 16.25 9.875 1 95 203 ASP A N 1
ATOM 1569 C CA . ASP A 1 203 ? 4.027 16.656 11.273 1 95 203 ASP A CA 1
ATOM 1570 C C . ASP A 1 203 ? 2.635 16.562 11.898 1 95 203 ASP A C 1
ATOM 1572 O O . ASP A 1 203 ? 2.484 16.078 13.031 1 95 203 ASP A O 1
ATOM 1576 N N . ARG A 1 204 ? 1.766 17.078 11.133 1 97.06 204 ARG A N 1
ATOM 1577 C CA . ARG A 1 204 ? 0.343 16.875 11.391 1 97.06 204 ARG A CA 1
ATOM 1578 C C . ARG A 1 204 ? -0.387 16.438 10.125 1 97.06 204 ARG A C 1
ATOM 1580 O O . ARG A 1 204 ? 0.108 16.625 9.016 1 97.06 204 ARG A O 1
ATOM 1587 N N . VAL A 1 205 ? -1.475 15.789 10.406 1 97.69 205 VAL A N 1
ATOM 1588 C CA . VAL A 1 205 ? -2.32 15.305 9.32 1 97.69 205 VAL A CA 1
ATOM 1589 C C . VAL A 1 205 ? -3.748 15.812 9.508 1 97.69 205 VAL A C 1
ATOM 1591 O O . VAL A 1 205 ? -4.305 15.727 10.609 1 97.69 205 VAL A O 1
ATOM 1594 N N . ALA A 1 206 ? -4.285 16.422 8.492 1 98.12 206 ALA A N 1
ATOM 1595 C CA . ALA A 1 206 ? -5.695 16.781 8.445 1 98.12 206 ALA A CA 1
ATOM 1596 C C . ALA A 1 206 ? -6.504 15.773 7.637 1 98.12 206 ALA A C 1
ATOM 1598 O O . ALA A 1 206 ? -6.293 15.617 6.434 1 98.12 206 ALA A O 1
ATOM 1599 N N . VAL A 1 207 ? -7.391 15.117 8.297 1 97.75 207 VAL A N 1
ATOM 1600 C CA . VAL A 1 207 ? -8.242 14.133 7.637 1 97.75 207 VAL A CA 1
ATOM 1601 C C . VAL A 1 207 ? -9.531 14.797 7.164 1 97.75 207 VAL A C 1
ATOM 1603 O O . VAL A 1 207 ? -10.266 15.383 7.965 1 97.75 207 VAL A O 1
ATOM 1606 N N . LEU A 1 208 ? -9.758 14.68 5.883 1 96.88 208 LEU A N 1
ATOM 1607 C CA . LEU A 1 208 ? -10.93 15.312 5.285 1 96.88 208 LEU A CA 1
ATOM 1608 C C . LEU A 1 208 ? -11.953 14.273 4.848 1 96.88 208 LEU A C 1
ATOM 1610 O O . LEU A 1 208 ? -11.586 13.203 4.355 1 96.88 208 LEU A O 1
ATOM 1614 N N . ASP A 1 209 ? -13.195 14.594 5.055 1 94.75 209 ASP A N 1
ATOM 1615 C CA . ASP A 1 209 ? -14.328 13.812 4.566 1 94.75 209 ASP A CA 1
ATOM 1616 C C . ASP A 1 209 ? -15.461 14.719 4.113 1 94.75 209 ASP A C 1
ATOM 1618 O O . ASP A 1 209 ? -15.93 15.57 4.875 1 94.75 209 ASP A O 1
ATOM 1622 N N . ALA A 1 210 ? -15.867 14.555 2.867 1 93.19 210 ALA A N 1
ATOM 1623 C CA . ALA A 1 210 ? -17 15.273 2.307 1 93.19 210 ALA A CA 1
ATOM 1624 C C . ALA A 1 210 ? -16.844 16.781 2.473 1 93.19 210 ALA A C 1
ATOM 1626 O O . ALA A 1 210 ? -17.766 17.469 2.902 1 93.19 210 ALA A O 1
ATOM 1627 N N . GLY A 1 211 ? -15.641 17.219 2.299 1 96.06 211 GLY A N 1
ATOM 1628 C CA . GLY A 1 211 ? -15.359 18.641 2.246 1 96.06 211 GLY A CA 1
ATOM 1629 C C . GLY A 1 211 ? -15.078 19.25 3.609 1 96.06 211 GLY A C 1
ATOM 1630 O O . GLY A 1 211 ? -14.82 20.453 3.723 1 96.06 211 GLY A O 1
ATOM 1631 N N . ARG A 1 212 ? -15.078 18.438 4.641 1 96.94 212 ARG A N 1
ATOM 1632 C CA . ARG A 1 212 ? -14.867 18.922 6 1 96.94 212 ARG A CA 1
ATOM 1633 C C . ARG A 1 212 ? -13.664 18.25 6.645 1 96.94 212 ARG A C 1
ATOM 1635 O O . ARG A 1 212 ? -13.352 17.094 6.34 1 96.94 212 ARG A O 1
ATOM 1642 N N . ILE A 1 213 ? -13.039 18.969 7.535 1 97.5 213 ILE A N 1
ATOM 1643 C CA . ILE A 1 213 ? -11.969 18.375 8.328 1 97.5 213 ILE A CA 1
ATOM 1644 C C . ILE A 1 213 ? -12.562 17.578 9.484 1 97.5 213 ILE A C 1
ATOM 1646 O O . ILE A 1 213 ? -13.367 18.109 10.258 1 97.5 213 ILE A O 1
ATOM 1650 N N . GLN A 1 214 ? -12.148 16.359 9.602 1 97.25 214 GLN A N 1
ATOM 1651 C CA . GLN A 1 214 ? -12.641 15.469 10.656 1 97.25 214 GLN A CA 1
ATOM 1652 C C . GLN A 1 214 ? -11.742 15.531 11.891 1 97.25 214 GLN A C 1
ATOM 1654 O O . GLN A 1 214 ? -12.219 15.398 13.016 1 97.25 214 GLN A O 1
ATOM 1659 N N . GLN A 1 215 ? -10.469 15.656 11.68 1 97.44 215 GLN A N 1
ATOM 1660 C CA . GLN A 1 215 ? -9.469 15.703 12.742 1 97.44 215 GLN A CA 1
ATOM 1661 C C . GLN A 1 215 ? -8.125 16.188 12.219 1 97.44 215 GLN A C 1
ATOM 1663 O O . GLN A 1 215 ? -7.742 15.875 11.086 1 97.44 215 GLN A O 1
ATOM 1668 N N . VAL A 1 216 ? -7.512 17.062 12.93 1 97.5 216 VAL A N 1
ATOM 1669 C CA . VAL A 1 216 ? -6.141 17.484 12.656 1 97.5 216 VAL A CA 1
ATOM 1670 C C . VAL A 1 216 ? -5.254 17.172 13.859 1 97.5 216 VAL A C 1
ATOM 1672 O O . VAL A 1 216 ? -5.465 17.719 14.953 1 97.5 216 VAL A O 1
ATOM 1675 N N . ASP A 1 217 ? -4.258 16.344 13.625 1 96.69 217 ASP A N 1
ATOM 1676 C CA . ASP A 1 217 ? -3.396 15.938 14.734 1 96.69 217 ASP A CA 1
ATOM 1677 C C . ASP A 1 217 ? -2.115 15.281 14.227 1 96.69 217 ASP A C 1
ATOM 1679 O O . ASP A 1 217 ? -1.938 15.102 13.023 1 96.69 217 ASP A O 1
ATOM 1683 N N . ARG A 1 218 ? -1.208 15.062 15.172 1 94.62 218 ARG A N 1
ATOM 1684 C CA . ARG A 1 218 ? -0.03 14.258 14.859 1 94.62 218 ARG A CA 1
ATOM 1685 C C . ARG A 1 218 ? -0.426 12.852 14.414 1 94.62 218 ARG A C 1
ATOM 1687 O O . ARG A 1 218 ? -1.43 12.312 14.883 1 94.62 218 ARG A O 1
ATOM 1694 N N . PRO A 1 219 ? 0.337 12.227 13.578 1 94.88 219 PRO A N 1
ATOM 1695 C CA . PRO A 1 219 ? -0.026 10.938 12.992 1 94.88 219 PRO A CA 1
ATOM 1696 C C . PRO A 1 219 ? -0.378 9.883 14.039 1 94.88 219 PRO A C 1
ATOM 1698 O O . PRO A 1 219 ? -1.447 9.266 13.969 1 94.88 219 PRO A O 1
ATOM 1701 N N . GLN A 1 220 ? 0.424 9.695 14.992 1 92.56 220 GLN A N 1
ATOM 1702 C CA . GLN A 1 220 ? 0.196 8.633 15.969 1 92.56 220 GLN A CA 1
ATOM 1703 C C . GLN A 1 220 ? -1.026 8.93 16.828 1 92.56 220 GLN A C 1
ATOM 1705 O O . GLN A 1 220 ? -1.731 8.016 17.25 1 92.56 220 GLN A O 1
ATOM 1710 N N . VAL A 1 221 ? -1.286 10.203 17.062 1 92.88 221 VAL A N 1
ATOM 1711 C CA . VAL A 1 221 ? -2.475 10.586 17.828 1 92.88 221 VAL A CA 1
ATOM 1712 C C . VAL A 1 221 ? -3.729 10.258 17.016 1 92.88 221 VAL A C 1
ATOM 1714 O O . VAL A 1 221 ? -4.695 9.719 17.562 1 92.88 221 VAL A O 1
ATOM 1717 N N . LEU A 1 222 ? -3.68 10.547 15.75 1 94.12 222 LEU A N 1
ATOM 1718 C CA . LEU A 1 222 ? -4.789 10.188 14.875 1 94.12 222 LEU A CA 1
ATOM 1719 C C . LEU A 1 222 ? -5.074 8.695 14.953 1 94.12 222 LEU A C 1
ATOM 1721 O O . LEU A 1 222 ? -6.238 8.281 14.961 1 94.12 222 LEU A O 1
ATOM 1725 N N . TYR A 1 223 ? -4.023 7.922 14.992 1 95 223 TYR A N 1
ATOM 1726 C CA . TYR A 1 223 ? -4.145 6.469 14.984 1 95 223 TYR A CA 1
ATOM 1727 C C . TYR A 1 223 ? -4.68 5.961 16.312 1 95 223 TYR A C 1
ATOM 1729 O O . TYR A 1 223 ? -5.578 5.117 16.359 1 95 223 TYR A O 1
ATOM 1737 N N . ASP A 1 224 ? -4.207 6.496 17.391 1 94.06 224 ASP A N 1
ATOM 1738 C CA . ASP A 1 224 ? -4.512 5.996 18.734 1 94.06 224 ASP A CA 1
ATOM 1739 C C . ASP A 1 224 ? -5.855 6.527 19.219 1 94.06 224 ASP A C 1
ATOM 1741 O O . ASP A 1 224 ? -6.574 5.836 19.953 1 94.06 224 ASP A O 1
ATOM 1745 N N . TYR A 1 225 ? -6.094 7.797 18.812 1 94.25 225 TYR A N 1
ATOM 1746 C CA . TYR A 1 225 ? -7.27 8.477 19.344 1 94.25 225 TYR A CA 1
ATOM 1747 C C . TYR A 1 225 ? -8.07 9.133 18.234 1 94.25 225 TYR A C 1
ATOM 1749 O O . TYR A 1 225 ? -8.242 10.359 18.219 1 94.25 225 TYR A O 1
ATOM 1757 N N . PRO A 1 226 ? -8.594 8.312 17.406 1 96.44 226 PRO A N 1
ATOM 1758 C CA . PRO A 1 226 ? -9.438 8.898 16.359 1 96.44 226 PRO A CA 1
ATOM 1759 C C . PRO A 1 226 ? -10.664 9.617 16.922 1 96.44 226 PRO A C 1
ATOM 1761 O O . PRO A 1 226 ? -11.367 9.062 17.766 1 96.44 226 PRO A O 1
ATOM 1764 N N . ALA A 1 227 ? -10.938 10.75 16.438 1 96.38 227 ALA A N 1
ATOM 1765 C CA . ALA A 1 227 ? -12.023 11.594 16.953 1 96.38 227 ALA A CA 1
ATOM 1766 C C . ALA A 1 227 ? -13.375 11.102 16.453 1 96.38 227 ALA A C 1
ATOM 1768 O O . ALA A 1 227 ? -14.406 11.383 17.062 1 96.38 227 ALA A O 1
ATOM 1769 N N . THR A 1 228 ? -13.391 10.461 15.344 1 97.25 228 THR A N 1
ATOM 1770 C CA . THR A 1 228 ? -14.625 9.945 14.758 1 97.25 228 THR A CA 1
ATOM 1771 C C . THR A 1 228 ? -14.422 8.523 14.242 1 97.25 228 THR A C 1
ATOM 1773 O O . THR A 1 228 ? -13.289 8.078 14.039 1 97.25 228 THR A O 1
ATOM 1776 N N . ARG A 1 229 ? -15.555 7.871 14.07 1 97.31 229 ARG A N 1
ATOM 1777 C CA . ARG A 1 229 ? -15.531 6.543 13.461 1 97.31 229 ARG A CA 1
ATOM 1778 C C . ARG A 1 229 ? -14.922 6.586 12.062 1 97.31 229 ARG A C 1
ATOM 1780 O O . ARG A 1 229 ? -14.203 5.664 11.664 1 97.31 229 ARG A O 1
ATOM 1787 N N . PHE A 1 230 ? -15.203 7.656 11.359 1 95.38 230 PHE A N 1
ATOM 1788 C CA . PHE A 1 230 ? -14.648 7.797 10.016 1 95.38 230 PHE A CA 1
ATOM 1789 C C . PHE A 1 230 ? -13.125 7.781 10.055 1 95.38 230 PHE A C 1
ATOM 1791 O O . PHE A 1 230 ? -12.484 7.035 9.312 1 95.38 230 PHE A O 1
ATOM 1798 N N . VAL A 1 231 ? -12.516 8.602 10.938 1 96.81 231 VAL A N 1
ATOM 1799 C CA . VAL A 1 231 ? -11.062 8.664 11.047 1 96.81 231 VAL A CA 1
ATOM 1800 C C . VAL A 1 231 ? -10.516 7.297 11.438 1 96.81 231 VAL A C 1
ATOM 1802 O O . VAL A 1 231 ? -9.5 6.855 10.898 1 96.81 231 VAL A O 1
ATOM 1805 N N . ALA A 1 232 ? -11.234 6.613 12.297 1 96.88 232 ALA A N 1
ATOM 1806 C CA . ALA A 1 232 ? -10.812 5.305 12.789 1 96.88 232 ALA A CA 1
ATOM 1807 C C . ALA A 1 232 ? -10.781 4.277 11.664 1 96.88 232 ALA A C 1
ATOM 1809 O O . ALA A 1 232 ? -9.867 3.449 11.602 1 96.88 232 ALA A O 1
ATOM 1810 N N . GLU A 1 233 ? -11.727 4.34 10.797 1 94.88 233 GLU A N 1
ATOM 1811 C CA . GLU A 1 233 ? -11.844 3.375 9.711 1 94.88 233 GLU A CA 1
ATOM 1812 C C . GLU A 1 233 ? -10.953 3.762 8.531 1 94.88 233 GLU A C 1
ATOM 1814 O O . GLU A 1 233 ? -10.516 2.9 7.77 1 94.88 233 GLU A O 1
ATOM 1819 N N . PHE A 1 234 ? -10.68 5.004 8.43 1 91.81 234 PHE A N 1
ATOM 1820 C CA . PHE A 1 234 ? -9.938 5.508 7.281 1 91.81 234 PHE A CA 1
ATOM 1821 C C . PHE A 1 234 ? -8.438 5.379 7.508 1 91.81 234 PHE A C 1
ATOM 1823 O O . PHE A 1 234 ? -7.691 5.035 6.586 1 91.81 234 PHE A O 1
ATOM 1830 N N . ILE A 1 235 ? -7.992 5.73 8.727 1 93.38 235 ILE A N 1
ATOM 1831 C CA . ILE A 1 235 ? -6.57 5.668 9.055 1 93.38 235 ILE A CA 1
ATOM 1832 C C . ILE A 1 235 ? -6.211 4.258 9.516 1 93.38 235 ILE A C 1
ATOM 1834 O O . ILE A 1 235 ? -6.859 3.711 10.414 1 93.38 235 ILE A O 1
ATOM 1838 N N . GLY A 1 236 ? -5.215 3.725 8.945 1 91.69 236 GLY A N 1
ATOM 1839 C CA . GLY A 1 236 ? -4.812 2.35 9.195 1 91.69 236 GLY A CA 1
ATOM 1840 C C . GLY A 1 236 ? -5.059 1.429 8.016 1 91.69 236 GLY A C 1
ATOM 1841 O O . GLY A 1 236 ? -6.07 1.554 7.324 1 91.69 236 GLY A O 1
ATOM 1842 N N . SER A 1 237 ? -4.094 0.488 7.797 1 84.88 237 SER A N 1
ATOM 1843 C CA . SER A 1 237 ? -4.234 -0.497 6.727 1 84.88 237 SER A CA 1
ATOM 1844 C C . SER A 1 237 ? -3.996 -1.911 7.246 1 84.88 237 SER A C 1
ATOM 1846 O O . SER A 1 237 ? -2.85 -2.344 7.387 1 84.88 237 SER A O 1
ATOM 1848 N N . PRO A 1 238 ? -5.113 -2.529 7.535 1 89.81 238 PRO A N 1
ATOM 1849 C CA . PRO A 1 238 ? -6.527 -2.164 7.402 1 89.81 238 PRO A CA 1
ATOM 1850 C C . PRO A 1 238 ? -6.992 -1.202 8.492 1 89.81 238 PRO A C 1
ATOM 1852 O O . PRO A 1 238 ? -6.32 -1.054 9.516 1 89.81 238 PRO A O 1
ATOM 1855 N N . GLY A 1 239 ? -8.133 -0.629 8.25 1 93.06 239 GLY A N 1
ATOM 1856 C CA . GLY A 1 239 ? -8.703 0.282 9.227 1 93.06 239 GLY A CA 1
ATOM 1857 C C . GLY A 1 239 ? -9.289 -0.429 10.43 1 93.06 239 GLY A C 1
ATOM 1858 O O . GLY A 1 239 ? -9.328 -1.661 10.477 1 93.06 239 GLY A O 1
ATOM 1859 N N . MET A 1 240 ? -9.742 0.348 11.359 1 96.88 240 MET A N 1
ATOM 1860 C CA . MET A 1 240 ? -10.305 -0.167 12.609 1 96.88 240 MET A CA 1
ATOM 1861 C C . MET A 1 240 ? -11.57 -0.969 12.344 1 96.88 240 MET A C 1
ATOM 1863 O O . MET A 1 240 ? -12.398 -0.575 11.523 1 96.88 240 MET A O 1
ATOM 1867 N N . ASN A 1 241 ? -11.641 -2.148 13.047 1 97.25 241 ASN A N 1
ATOM 1868 C CA . ASN A 1 241 ? -12.906 -2.873 13.07 1 97.25 241 ASN A CA 1
ATOM 1869 C C . ASN A 1 241 ? -13.953 -2.141 13.898 1 97.25 241 ASN A C 1
ATOM 1871 O O . ASN A 1 241 ? -13.68 -1.722 15.023 1 97.25 241 ASN A O 1
ATOM 1875 N N . CYS A 1 242 ? -15.102 -1.979 13.344 1 96.19 242 CYS A N 1
ATOM 1876 C CA . CYS A 1 242 ? -16.203 -1.315 14.031 1 96.19 242 CYS A CA 1
ATOM 1877 C C . CYS A 1 242 ? -17.422 -2.225 14.117 1 96.19 242 CYS A C 1
ATOM 1879 O O . CYS A 1 242 ? -18.031 -2.562 13.102 1 96.19 242 CYS A O 1
ATOM 1881 N N . LEU A 1 243 ? -17.828 -2.543 15.328 1 95.81 243 LEU A N 1
ATOM 1882 C CA . LEU A 1 243 ? -18.922 -3.48 15.586 1 95.81 243 LEU A CA 1
ATOM 1883 C C . LEU A 1 243 ? -20.031 -2.818 16.391 1 95.81 243 LEU A C 1
ATOM 1885 O O . LEU A 1 243 ? -19.766 -2.199 17.422 1 95.81 243 LEU A O 1
ATOM 1889 N N . PRO A 1 244 ? -21.266 -3 15.922 1 96.19 244 PRO A N 1
ATOM 1890 C CA . PRO A 1 244 ? -22.359 -2.557 16.797 1 96.19 244 PRO A CA 1
ATOM 1891 C C . PRO A 1 244 ? -22.469 -3.395 18.062 1 96.19 244 PRO A C 1
ATOM 1893 O O . PRO A 1 244 ? -22.438 -4.625 18 1 96.19 244 PRO A O 1
ATOM 1896 N N . VAL A 1 245 ? -22.562 -2.732 19.172 1 97 245 VAL A N 1
ATOM 1897 C CA . VAL A 1 245 ? -22.672 -3.43 20.453 1 97 245 VAL A CA 1
ATOM 1898 C C . VAL A 1 245 ? -23.688 -2.719 21.344 1 97 245 VAL A C 1
ATOM 1900 O O . VAL A 1 245 ? -24.047 -1.562 21.094 1 97 245 VAL A O 1
ATOM 1903 N N . GLU A 1 246 ? -24.172 -3.469 22.312 1 97.12 246 GLU A N 1
ATOM 1904 C CA . GLU A 1 246 ? -24.922 -2.902 23.422 1 97.12 246 GLU A CA 1
ATOM 1905 C C . GLU A 1 246 ? -24.062 -2.738 24.656 1 97.12 246 GLU A C 1
ATOM 1907 O O . GLU A 1 246 ? -23.438 -3.699 25.109 1 97.12 246 GLU A O 1
ATOM 1912 N N . VAL A 1 247 ? -24.016 -1.468 25.125 1 96.25 247 VAL A N 1
ATOM 1913 C CA . VAL A 1 247 ? -23.172 -1.184 26.297 1 96.25 247 VAL A CA 1
ATOM 1914 C C . VAL A 1 247 ? -24.047 -1.016 27.531 1 96.25 247 VAL A C 1
ATOM 1916 O O . VAL A 1 247 ? -25.031 -0.276 27.5 1 96.25 247 VAL A O 1
ATOM 1919 N N . THR A 1 248 ? -23.672 -1.741 28.516 1 94.38 248 THR A N 1
ATOM 1920 C CA . THR A 1 248 ? -24.312 -1.607 29.812 1 94.38 248 THR A CA 1
ATOM 1921 C C . THR A 1 248 ? -23.328 -1.116 30.859 1 94.38 248 THR A C 1
ATOM 1923 O O . THR A 1 248 ? -22.172 -1.574 30.906 1 94.38 248 THR A O 1
ATOM 1926 N N . ASP A 1 249 ? -23.766 -0.048 31.531 1 89 249 ASP A N 1
ATOM 1927 C CA . ASP A 1 249 ? -22.938 0.518 32.594 1 89 249 ASP A CA 1
ATOM 1928 C C . ASP A 1 249 ? -23.562 0.251 33.969 1 89 249 ASP A C 1
ATOM 1930 O O . ASP A 1 249 ? -24.266 1.101 34.531 1 89 249 ASP A O 1
ATOM 1934 N N . ASP A 1 250 ? -23.5 -0.965 34.438 1 77.38 250 ASP A N 1
ATOM 1935 C CA . ASP A 1 250 ? -24 -1.317 35.781 1 77.38 250 ASP A CA 1
ATOM 1936 C C . ASP A 1 250 ? -22.891 -1.237 36.812 1 77.38 250 ASP A C 1
ATOM 1938 O O . ASP A 1 250 ? -22.953 -1.916 37.844 1 77.38 250 ASP A O 1
ATOM 1942 N N . GLY A 1 251 ? -21.906 -0.444 36.625 1 75.38 251 GLY A N 1
ATOM 1943 C CA . GLY A 1 251 ? -20.75 -0.327 37.5 1 75.38 251 GLY A CA 1
ATOM 1944 C C . GLY A 1 251 ? -19.453 -0.774 36.875 1 75.38 251 GLY A C 1
ATOM 1945 O O . GLY A 1 251 ? -19.281 -0.64 35.656 1 75.38 251 GLY A O 1
ATOM 1946 N N . GLU A 1 252 ? -18.406 -1.105 37.688 1 75.81 252 GLU A N 1
ATOM 1947 C CA . GLU A 1 252 ? -17.156 -1.642 37.188 1 75.81 252 GLU A CA 1
ATOM 1948 C C . GLU A 1 252 ? -17.203 -3.162 37.062 1 75.81 252 GLU A C 1
ATOM 1950 O O . GLU A 1 252 ? -17.453 -3.863 38.031 1 75.81 252 GLU A O 1
ATOM 1955 N N . PRO A 1 253 ? -17.109 -3.605 35.719 1 82.62 253 PRO A N 1
ATOM 1956 C CA . PRO A 1 253 ? -16.688 -3.027 34.438 1 82.62 253 PRO A CA 1
ATOM 1957 C C . PRO A 1 253 ? -17.875 -2.594 33.562 1 82.62 253 PRO A C 1
ATOM 1959 O O . PRO A 1 253 ? -19.016 -2.957 33.844 1 82.62 253 PRO A O 1
ATOM 1962 N N . ILE A 1 254 ? -17.672 -1.739 32.656 1 90.44 254 ILE A N 1
ATOM 1963 C CA . ILE A 1 254 ? -18.594 -1.461 31.562 1 90.44 254 ILE A CA 1
ATOM 1964 C C . ILE A 1 254 ? -18.609 -2.633 30.578 1 90.44 254 ILE A C 1
ATOM 1966 O O . ILE A 1 254 ? -17.547 -3.131 30.188 1 90.44 254 ILE A O 1
ATOM 1970 N N . ARG A 1 255 ? -19.844 -3.121 30.328 1 94.38 255 ARG A N 1
ATOM 1971 C CA . ARG A 1 255 ? -19.891 -4.32 29.5 1 94.38 255 ARG A CA 1
ATOM 1972 C C . ARG A 1 255 ? -20.406 -3.998 28.094 1 94.38 255 ARG A C 1
ATOM 1974 O O . ARG A 1 255 ? -21.438 -3.33 27.953 1 94.38 255 ARG A O 1
ATOM 1981 N N . ALA A 1 256 ? -19.703 -4.379 27.062 1 96 256 ALA A N 1
ATOM 1982 C CA . ALA A 1 256 ? -20.141 -4.316 25.656 1 96 256 ALA A CA 1
ATOM 1983 C C . ALA A 1 256 ? -20.469 -5.707 25.125 1 96 256 ALA A C 1
ATOM 1985 O O . ALA A 1 256 ? -19.641 -6.617 25.203 1 96 256 ALA A O 1
ATOM 1986 N N . VAL A 1 257 ? -21.719 -5.875 24.609 1 96.12 257 VAL A N 1
ATOM 1987 C CA . VAL A 1 257 ? -22.156 -7.211 24.203 1 96.12 257 VAL A CA 1
ATOM 1988 C C . VAL A 1 257 ? -22.797 -7.152 22.828 1 96.12 257 VAL A C 1
ATOM 1990 O O . VAL A 1 257 ? -23.469 -6.184 22.484 1 96.12 257 VAL A O 1
ATOM 1993 N N . ALA A 1 258 ? -22.516 -8.062 21.969 1 96.19 258 ALA A N 1
ATOM 1994 C CA . ALA A 1 258 ? -23.156 -8.391 20.703 1 96.19 258 ALA A CA 1
ATOM 1995 C C . ALA A 1 258 ? -23.109 -9.891 20.422 1 96.19 258 ALA A C 1
ATOM 1997 O O . ALA A 1 258 ? -22.609 -10.656 21.25 1 96.19 258 ALA A O 1
ATOM 1998 N N . GLU A 1 259 ? -23.734 -10.312 19.359 1 93.94 259 GLU A N 1
ATOM 1999 C CA . GLU A 1 259 ? -23.656 -11.734 19.031 1 93.94 259 GLU A CA 1
ATOM 2000 C C . GLU A 1 259 ? -22.219 -12.188 18.906 1 93.94 259 GLU A C 1
ATOM 2002 O O . GLU A 1 259 ? -21.469 -11.68 18.062 1 93.94 259 GLU A O 1
ATOM 2007 N N . GLY A 1 260 ? -21.844 -13.078 19.781 1 94.5 260 GLY A N 1
ATOM 2008 C CA . GLY A 1 260 ? -20.5 -13.633 19.734 1 94.5 260 GLY A CA 1
ATOM 2009 C C . GLY A 1 260 ? -19.453 -12.719 20.375 1 94.5 260 GLY A C 1
ATOM 2010 O O . GLY A 1 260 ? -18.266 -13 20.312 1 94.5 260 GLY A O 1
ATOM 2011 N N . VAL A 1 261 ? -19.906 -11.633 20.969 1 96.88 261 VAL A N 1
ATOM 2012 C CA . VAL A 1 261 ? -18.984 -10.648 21.5 1 96.88 261 VAL A CA 1
ATOM 2013 C C . VAL A 1 261 ? -19.328 -10.344 22.953 1 96.88 261 VAL A C 1
ATOM 2015 O O . VAL A 1 261 ? -20.484 -10.023 23.266 1 96.88 261 VAL A O 1
ATOM 2018 N N . ARG A 1 262 ? -18.422 -10.461 23.844 1 96.38 262 ARG A N 1
ATOM 2019 C CA . ARG A 1 262 ? -18.516 -10.031 25.234 1 96.38 262 ARG A CA 1
ATOM 2020 C C . ARG A 1 262 ? -17.203 -9.414 25.703 1 96.38 262 ARG A C 1
ATOM 2022 O O . ARG A 1 262 ? -16.188 -10.102 25.828 1 96.38 262 ARG A O 1
ATOM 2029 N N . ILE A 1 263 ? -17.219 -8.117 25.953 1 96.38 263 ILE A N 1
ATOM 2030 C CA . ILE A 1 263 ? -15.992 -7.41 26.312 1 96.38 263 ILE A CA 1
ATOM 2031 C C . ILE A 1 263 ? -16.266 -6.469 27.484 1 96.38 263 ILE A C 1
ATOM 2033 O O . ILE A 1 263 ? -17.172 -5.637 27.422 1 96.38 263 ILE A O 1
ATOM 2037 N N . ASP A 1 264 ? -15.469 -6.613 28.5 1 94.75 264 ASP A N 1
ATOM 2038 C CA . ASP A 1 264 ? -15.477 -5.656 29.609 1 94.75 264 ASP A CA 1
ATOM 2039 C C . ASP A 1 264 ? -14.539 -4.484 29.328 1 94.75 264 ASP A C 1
ATOM 2041 O O . ASP A 1 264 ? -13.352 -4.676 29.078 1 94.75 264 ASP A O 1
ATOM 2045 N N . LEU A 1 265 ? -15.078 -3.307 29.328 1 92.94 265 LEU A N 1
ATOM 2046 C CA . LEU A 1 265 ? -14.297 -2.098 29.109 1 92.94 265 LEU A CA 1
ATOM 2047 C C . LEU A 1 265 ? -13.836 -1.49 30.422 1 92.94 265 LEU A C 1
ATOM 2049 O O . LEU A 1 265 ? -14.617 -1.382 31.375 1 92.94 265 LEU A O 1
ATOM 2053 N N . PRO A 1 266 ? -12.602 -1.12 30.422 1 90.38 266 PRO A N 1
ATOM 2054 C CA . PRO A 1 266 ? -12.148 -0.418 31.625 1 90.38 266 PRO A CA 1
ATOM 2055 C C . PRO A 1 266 ? -12.773 0.966 31.781 1 90.38 266 PRO A C 1
ATOM 2057 O O . PRO A 1 266 ? -13.008 1.653 30.781 1 90.38 266 PRO A O 1
ATOM 2060 N N . ARG A 1 267 ? -13 1.332 33 1 87.62 267 ARG A N 1
ATOM 2061 C CA . ARG A 1 267 ? -13.508 2.672 33.281 1 87.62 267 ARG A CA 1
ATOM 2062 C C . ARG A 1 267 ? -12.383 3.697 33.281 1 87.62 267 ARG A C 1
ATOM 2064 O O . ARG A 1 267 ? -11.312 3.441 33.844 1 87.62 267 ARG A O 1
ATOM 2071 N N . THR A 1 268 ? -12.641 4.703 32.5 1 82.69 268 THR A N 1
ATOM 2072 C CA . THR A 1 268 ? -11.68 5.801 32.5 1 82.69 268 THR A CA 1
ATOM 2073 C C . THR A 1 268 ? -12.258 7.043 33.156 1 82.69 268 THR A C 1
ATOM 2075 O O . THR A 1 268 ? -13.469 7.129 33.375 1 82.69 268 THR A O 1
ATOM 2078 N N . ALA A 1 269 ? -11.391 7.965 33.562 1 71.19 269 ALA A N 1
ATOM 2079 C CA . ALA A 1 269 ? -11.812 9.164 34.281 1 71.19 269 ALA A CA 1
ATOM 2080 C C . ALA A 1 269 ? -12.75 10.016 33.438 1 71.19 269 ALA A C 1
ATOM 2082 O O . ALA A 1 269 ? -13.672 10.641 33.969 1 71.19 269 ALA A O 1
ATOM 2083 N N . ASP A 1 270 ? -12.594 10.008 32.156 1 70.06 270 ASP A N 1
ATOM 2084 C CA . ASP A 1 270 ? -13.344 10.906 31.281 1 70.06 270 ASP A CA 1
ATOM 2085 C C . ASP A 1 270 ? -14.477 10.172 30.562 1 70.06 270 ASP A C 1
ATOM 2087 O O . ASP A 1 270 ? -14.977 10.641 29.547 1 70.06 270 ASP A O 1
ATOM 2091 N N . LEU A 1 271 ? -14.789 9.156 31.266 1 76.88 271 LEU A N 1
ATOM 2092 C CA . LEU A 1 271 ? -15.836 8.375 30.625 1 76.88 271 LEU A CA 1
ATOM 2093 C C . LEU A 1 271 ? -17.188 9.078 30.734 1 76.88 271 LEU A C 1
ATOM 2095 O O . LEU A 1 271 ? -17.641 9.406 31.828 1 76.88 271 LEU A O 1
ATOM 2099 N N . GLY A 1 272 ? -17.766 9.523 29.641 1 77.31 272 GLY A N 1
ATOM 2100 C CA . GLY A 1 272 ? -19.125 10.023 29.625 1 77.31 272 GLY A CA 1
ATOM 2101 C C . GLY A 1 272 ? -20.172 8.922 29.578 1 77.31 272 GLY A C 1
ATOM 2102 O O . GLY A 1 272 ? -19.922 7.805 30.047 1 77.31 272 GLY A O 1
ATOM 2103 N N . ASP A 1 273 ? -21.344 9.297 29.25 1 83.06 273 ASP A N 1
ATOM 2104 C CA . ASP A 1 273 ? -22.422 8.328 29.078 1 83.06 273 ASP A CA 1
ATOM 2105 C C . ASP A 1 273 ? -22.203 7.477 27.828 1 83.06 273 ASP A C 1
ATOM 2107 O O . ASP A 1 273 ? -22.203 7.996 26.719 1 83.06 273 ASP A O 1
ATOM 2111 N N . VAL A 1 274 ? -22.031 6.227 28.078 1 89.75 274 VAL A N 1
ATOM 2112 C CA . VAL A 1 274 ? -21.781 5.332 26.953 1 89.75 274 VAL A CA 1
ATOM 2113 C C . VAL A 1 274 ? -22.844 4.234 26.922 1 89.75 274 VAL A C 1
ATOM 2115 O O . VAL A 1 274 ? -22.734 3.287 26.141 1 89.75 274 VAL A O 1
ATOM 2118 N N . GLU A 1 275 ? -23.797 4.391 27.797 1 92.31 275 GLU A N 1
ATOM 2119 C CA . GLU A 1 275 ? -24.859 3.383 27.844 1 92.31 275 GLU A CA 1
ATOM 2120 C C . GLU A 1 275 ? -25.672 3.363 26.562 1 92.31 275 GLU A C 1
ATOM 2122 O O . GLU A 1 275 ? -25.953 4.414 25.984 1 92.31 275 GLU A O 1
ATOM 2127 N N . GLY A 1 276 ? -26.125 2.15 26.188 1 95.06 276 GLY A N 1
ATOM 2128 C CA . GLY A 1 276 ? -26.969 2 25.016 1 95.06 276 GLY A CA 1
ATOM 2129 C C . GLY A 1 276 ? -26.203 1.476 23.812 1 95.06 276 GLY A C 1
ATOM 2130 O O . GLY A 1 276 ? -25.172 0.82 23.953 1 95.06 276 GLY A O 1
ATOM 2131 N N . VAL A 1 277 ? -26.781 1.642 22.688 1 96.56 277 VAL A N 1
ATOM 2132 C CA . VAL A 1 277 ? -26.188 1.158 21.438 1 96.56 277 VAL A CA 1
ATOM 2133 C C . VAL A 1 277 ? -24.984 2.023 21.078 1 96.56 277 VAL A C 1
ATOM 2135 O O . VAL A 1 277 ? -25.078 3.252 21.047 1 96.56 277 VAL A O 1
ATOM 2138 N N . ARG A 1 278 ? -23.875 1.362 20.891 1 96.81 278 ARG A N 1
ATOM 2139 C CA . ARG A 1 278 ? -22.641 2.018 20.484 1 96.81 278 ARG A CA 1
ATOM 2140 C C . ARG A 1 278 ? -21.922 1.22 19.391 1 96.81 278 ARG A C 1
ATOM 2142 O O . ARG A 1 278 ? -22.359 0.126 19.031 1 96.81 278 ARG A O 1
ATOM 2149 N N . THR A 1 279 ? -20.922 1.798 18.812 1 97.19 279 THR A N 1
ATOM 2150 C CA . THR A 1 279 ? -20 1.098 17.922 1 97.19 279 THR A CA 1
ATOM 2151 C C . THR A 1 279 ? -18.672 0.842 18.609 1 97.19 279 THR A C 1
ATOM 2153 O O . THR A 1 279 ? -17.984 1.783 19.031 1 97.19 279 THR A O 1
ATOM 2156 N N . LEU A 1 280 ? -18.344 -0.405 18.766 1 97.25 280 LEU A N 1
ATOM 2157 C CA . LEU A 1 280 ? -17.062 -0.796 19.359 1 97.25 280 LEU A CA 1
ATOM 2158 C C . LEU A 1 280 ? -15.961 -0.848 18.312 1 97.25 280 LEU A C 1
ATOM 2160 O O . LEU A 1 280 ? -16.109 -1.51 17.281 1 97.25 280 LEU A O 1
ATOM 2164 N N . GLY A 1 281 ? -14.898 -0.071 18.562 1 97.75 281 GLY A N 1
ATOM 2165 C CA . GLY A 1 281 ? -13.758 -0.058 17.672 1 97.75 281 GLY A CA 1
ATOM 2166 C C . GLY A 1 281 ? -12.57 -0.833 18.219 1 97.75 281 GLY A C 1
ATOM 2167 O O . GLY A 1 281 ? -12.164 -0.633 19.359 1 97.75 281 GLY A O 1
ATOM 2168 N N . ILE A 1 282 ? -12.062 -1.767 17.406 1 97.81 282 ILE A N 1
ATOM 2169 C CA . ILE A 1 282 ? -10.867 -2.539 17.734 1 97.81 282 ILE A CA 1
ATOM 2170 C C . ILE A 1 282 ? -9.953 -2.602 16.516 1 97.81 282 ILE A C 1
ATOM 2172 O O . ILE A 1 282 ? -10.367 -3.014 15.43 1 97.81 282 ILE A O 1
ATOM 2176 N N . ARG A 1 283 ? -8.75 -2.129 16.641 1 97.94 283 ARG A N 1
ATOM 2177 C CA . ARG A 1 283 ? -7.82 -2.211 15.523 1 97.94 283 ARG A CA 1
ATOM 2178 C C . ARG A 1 283 ? -7.43 -3.66 15.242 1 97.94 283 ARG A C 1
ATOM 2180 O O . ARG A 1 283 ? -7.43 -4.496 16.141 1 97.94 283 ARG A O 1
ATOM 2187 N N . PRO A 1 284 ? -7.027 -3.961 14.008 1 97.31 284 PRO A N 1
ATOM 2188 C CA . PRO A 1 284 ? -6.723 -5.34 13.617 1 97.31 284 PRO A CA 1
ATOM 2189 C C . PRO A 1 284 ? -5.613 -5.965 14.461 1 97.31 284 PRO A C 1
ATOM 2191 O O . PRO A 1 284 ? -5.621 -7.176 14.688 1 97.31 284 PRO A O 1
ATOM 2194 N N . GLU A 1 285 ? -4.68 -5.148 14.891 1 96.38 285 GLU A N 1
ATOM 2195 C CA . GLU A 1 285 ? -3.521 -5.672 15.609 1 96.38 285 GLU A CA 1
ATOM 2196 C C . GLU A 1 285 ? -3.824 -5.836 17.094 1 96.38 285 GLU A C 1
ATOM 2198 O O . GLU A 1 285 ? -3.029 -6.422 17.828 1 96.38 285 GLU A O 1
ATOM 2203 N N . ASP A 1 286 ? -4.977 -5.41 17.547 1 96.5 286 ASP A N 1
ATOM 2204 C CA . ASP A 1 286 ? -5.273 -5.406 18.969 1 96.5 286 ASP A CA 1
ATOM 2205 C C . ASP A 1 286 ? -6.066 -6.648 19.375 1 96.5 286 ASP A C 1
ATOM 2207 O O . ASP A 1 286 ? -6.617 -6.715 20.469 1 96.5 286 ASP A O 1
ATOM 2211 N N . PHE A 1 287 ? -6.176 -7.59 18.453 1 97.06 287 PHE A N 1
ATOM 2212 C CA . PHE A 1 287 ? -6.75 -8.898 18.734 1 97.06 287 PHE A CA 1
ATOM 2213 C C . PHE A 1 287 ? -5.668 -9.875 19.172 1 97.06 287 PHE A C 1
ATOM 2215 O O . PHE A 1 287 ? -4.492 -9.695 18.844 1 97.06 287 PHE A O 1
ATOM 2222 N N . VAL A 1 288 ? -6.086 -10.828 19.922 1 95.5 288 VAL A N 1
ATOM 2223 C CA . VAL A 1 288 ? -5.23 -11.953 20.297 1 95.5 288 VAL A CA 1
ATOM 2224 C C . VAL A 1 288 ? -5.902 -13.266 19.891 1 95.5 288 VAL A C 1
ATOM 2226 O O . VAL A 1 288 ? -6.898 -13.672 20.5 1 95.5 288 VAL A O 1
ATOM 2229 N N . VAL A 1 289 ? -5.316 -13.906 18.875 1 94.62 289 VAL A N 1
ATOM 2230 C CA . VAL A 1 289 ? -5.871 -15.172 18.406 1 94.62 289 VAL A CA 1
ATOM 2231 C C . VAL A 1 289 ? -5.742 -16.234 19.5 1 94.62 289 VAL A C 1
ATOM 2233 O O . VAL A 1 289 ? -4.656 -16.438 20.047 1 94.62 289 VAL A O 1
ATOM 2236 N N . GLY A 1 290 ? -6.723 -16.875 19.797 1 91.75 290 GLY A N 1
ATOM 2237 C CA . GLY A 1 290 ? -6.738 -17.891 20.828 1 91.75 290 GLY A CA 1
ATOM 2238 C C . GLY A 1 290 ? -6.645 -17.312 22.234 1 91.75 290 GLY A C 1
ATOM 2239 O O . GLY A 1 290 ? -6.383 -18.031 23.203 1 91.75 290 GLY A O 1
ATOM 2240 N N . GLY A 1 291 ? -6.91 -15.977 22.391 1 88.62 291 GLY A N 1
ATOM 2241 C CA . GLY A 1 291 ? -6.668 -15.32 23.656 1 88.62 291 GLY A CA 1
ATOM 2242 C C . GLY A 1 291 ? -7.945 -14.898 24.359 1 88.62 291 GLY A C 1
ATOM 2243 O O . GLY A 1 291 ? -7.93 -13.977 25.188 1 88.62 291 GLY A O 1
ATOM 2244 N N . GLY A 1 292 ? -8.953 -15.578 24.078 1 91.25 292 GLY A N 1
ATOM 2245 C CA . GLY A 1 292 ? -10.195 -15.227 24.734 1 91.25 292 GLY A CA 1
ATOM 2246 C C . GLY A 1 292 ? -10.156 -15.445 26.25 1 91.25 292 GLY A C 1
ATOM 2247 O O . GLY A 1 292 ? -9.578 -16.422 26.719 1 91.25 292 GLY A O 1
ATOM 2248 N N . THR A 1 293 ? -10.648 -14.43 26.969 1 92.38 293 THR A N 1
ATOM 2249 C CA . THR A 1 293 ? -10.805 -14.516 28.422 1 92.38 293 THR A CA 1
ATOM 2250 C C . THR A 1 293 ? -12.258 -14.281 28.828 1 92.38 293 THR A C 1
ATOM 2252 O O . THR A 1 293 ? -13.102 -14.016 27.969 1 92.38 293 THR A O 1
ATOM 2255 N N . ALA A 1 294 ? -12.531 -14.422 30.125 1 86.88 294 ALA A N 1
ATOM 2256 C CA . ALA A 1 294 ? -13.883 -14.211 30.625 1 86.88 294 ALA A CA 1
ATOM 2257 C C . ALA A 1 294 ? -14.328 -12.766 30.406 1 86.88 294 ALA A C 1
ATOM 2259 O O . ALA A 1 294 ? -15.508 -12.5 30.172 1 86.88 294 ALA A O 1
ATOM 2260 N N . ASP A 1 295 ? -13.367 -11.891 30.344 1 92.12 295 ASP A N 1
ATOM 2261 C CA . ASP A 1 295 ? -13.695 -10.469 30.297 1 92.12 295 ASP A CA 1
ATOM 2262 C C . ASP A 1 295 ? -13.586 -9.922 28.875 1 92.12 295 ASP A C 1
ATOM 2264 O O . ASP A 1 295 ? -14.039 -8.812 28.594 1 92.12 295 ASP A O 1
ATOM 2268 N N . ALA A 1 296 ? -13.023 -10.672 28 1 95.25 296 ALA A N 1
ATOM 2269 C CA . ALA A 1 296 ? -12.875 -10.234 26.609 1 95.25 296 ALA A CA 1
ATOM 2270 C C . ALA A 1 296 ? -12.805 -11.43 25.672 1 95.25 296 ALA A C 1
ATOM 2272 O O . ALA A 1 296 ? -11.758 -12.078 25.547 1 95.25 296 ALA A O 1
ATOM 2273 N N . ARG A 1 297 ? -13.945 -11.578 25.016 1 96.56 297 ARG A N 1
ATOM 2274 C CA . ARG A 1 297 ? -14.031 -12.758 24.156 1 96.56 297 ARG A CA 1
ATOM 2275 C C . ARG A 1 297 ? -14.898 -12.484 22.938 1 96.56 297 ARG A C 1
ATOM 2277 O O . ARG A 1 297 ? -15.969 -11.891 23.047 1 96.56 297 ARG A O 1
ATOM 2284 N N . ILE A 1 298 ? -14.375 -12.914 21.781 1 97.38 298 ILE A N 1
ATOM 2285 C CA . ILE A 1 298 ? -15.102 -12.867 20.516 1 97.38 298 ILE A CA 1
ATOM 2286 C C . ILE A 1 298 ? -15.039 -14.227 19.828 1 97.38 298 ILE A C 1
ATOM 2288 O O . ILE A 1 298 ? -13.961 -14.805 19.672 1 97.38 298 ILE A O 1
ATOM 2292 N N . GLU A 1 299 ? -16.125 -14.766 19.5 1 97.19 299 GLU A N 1
ATOM 2293 C CA . GLU A 1 299 ? -16.219 -16.047 18.797 1 97.19 299 GLU A CA 1
ATOM 2294 C C . GLU A 1 299 ? -16.703 -15.867 17.375 1 97.19 299 GLU A C 1
ATOM 2296 O O . GLU A 1 299 ? -17.672 -15.141 17.125 1 97.19 299 GLU A O 1
ATOM 2301 N N . GLY A 1 300 ? -15.961 -16.516 16.469 1 96.5 300 GLY A N 1
ATOM 2302 C CA . GLY A 1 300 ? -16.359 -16.406 15.07 1 96.5 300 GLY A CA 1
ATOM 2303 C C . GLY A 1 300 ? -15.82 -17.531 14.211 1 96.5 300 GLY A C 1
ATOM 2304 O O . GLY A 1 300 ? -15.484 -18.609 14.719 1 96.5 300 GLY A O 1
ATOM 2305 N N . THR A 1 301 ? -15.914 -17.344 12.945 1 96.25 301 THR A N 1
ATOM 2306 C CA . THR A 1 301 ? -15.469 -18.328 11.969 1 96.25 301 THR A CA 1
ATOM 2307 C C . THR A 1 301 ? -14.531 -17.672 10.945 1 96.25 301 THR A C 1
ATOM 2309 O O . THR A 1 301 ? -14.812 -16.594 10.438 1 96.25 301 THR A O 1
ATOM 2312 N N . VAL A 1 302 ? -13.43 -18.375 10.656 1 95.38 302 VAL A N 1
ATOM 2313 C CA . VAL A 1 302 ? -12.477 -17.859 9.672 1 95.38 302 VAL A CA 1
ATOM 2314 C C . VAL A 1 302 ? -13.117 -17.859 8.289 1 95.38 302 VAL A C 1
ATOM 2316 O O . VAL A 1 302 ? -13.695 -18.859 7.859 1 95.38 302 VAL A O 1
ATOM 2319 N N . ARG A 1 303 ? -13 -16.688 7.664 1 92.31 303 ARG A N 1
ATOM 2320 C CA . ARG A 1 303 ? -13.523 -16.578 6.305 1 92.31 303 ARG A CA 1
ATOM 2321 C C . ARG A 1 303 ? -12.398 -16.656 5.277 1 92.31 303 ARG A C 1
ATOM 2323 O O . ARG A 1 303 ? -12.516 -17.375 4.281 1 92.31 303 ARG A O 1
ATOM 2330 N N . VAL A 1 304 ? -11.398 -15.891 5.551 1 91 304 VAL A N 1
ATOM 2331 C CA . VAL A 1 304 ? -10.281 -15.812 4.621 1 91 304 VAL A CA 1
ATOM 2332 C C . VAL A 1 304 ? -8.977 -15.602 5.395 1 91 304 VAL A C 1
ATOM 2334 O O . VAL A 1 304 ? -8.961 -14.914 6.422 1 91 304 VAL A O 1
ATOM 2337 N N . ARG A 1 305 ? -7.969 -16.219 4.918 1 91.81 305 ARG A N 1
ATOM 2338 C CA . ARG A 1 305 ? -6.609 -15.984 5.402 1 91.81 305 ARG A CA 1
ATOM 2339 C C . ARG A 1 305 ? -5.75 -15.328 4.328 1 91.81 305 ARG A C 1
ATOM 2341 O O . ARG A 1 305 ? -5.652 -15.836 3.207 1 91.81 305 ARG A O 1
ATOM 2348 N N . GLU A 1 306 ? -5.137 -14.219 4.707 1 91.69 306 GLU A N 1
ATOM 2349 C CA . GLU A 1 306 ? -4.285 -13.477 3.775 1 91.69 306 GLU A CA 1
ATOM 2350 C C . GLU A 1 306 ? -2.857 -13.375 4.297 1 91.69 306 GLU A C 1
ATOM 2352 O O . GLU A 1 306 ? -2.566 -12.539 5.16 1 91.69 306 GLU A O 1
ATOM 2357 N N . PRO A 1 307 ? -1.96 -14.188 3.723 1 92.06 307 PRO A N 1
ATOM 2358 C CA . PRO A 1 307 ? -0.561 -14.047 4.133 1 92.06 307 PRO A CA 1
ATOM 2359 C C . PRO A 1 307 ? 0.081 -12.766 3.609 1 92.06 307 PRO A C 1
ATOM 2361 O O . PRO A 1 307 ? -0.046 -12.445 2.424 1 92.06 307 PRO A O 1
ATOM 2364 N N . LEU A 1 308 ? 0.735 -12.008 4.504 1 91.81 308 LEU A N 1
ATOM 2365 C CA . LEU A 1 308 ? 1.393 -10.758 4.137 1 91.81 308 LEU A CA 1
ATOM 2366 C C . LEU A 1 308 ? 2.904 -10.875 4.289 1 91.81 308 LEU A C 1
ATOM 2368 O O . LEU A 1 308 ? 3.629 -9.891 4.102 1 91.81 308 LEU A O 1
ATOM 2372 N N . GLY A 1 309 ? 3.393 -11.961 4.625 1 92.44 309 GLY A N 1
ATOM 2373 C CA . GLY A 1 309 ? 4.812 -12.203 4.832 1 92.44 309 GLY A CA 1
ATOM 2374 C C . GLY A 1 309 ? 5.227 -12.117 6.289 1 92.44 309 GLY A C 1
ATOM 2375 O O . GLY A 1 309 ? 5.469 -13.141 6.934 1 92.44 309 GLY A O 1
ATOM 2376 N N . ASP A 1 310 ? 5.172 -10.906 6.852 1 93.5 310 ASP A N 1
ATOM 2377 C CA . ASP A 1 310 ? 5.59 -10.711 8.234 1 93.5 310 ASP A CA 1
ATOM 2378 C C . ASP A 1 310 ? 4.422 -10.914 9.195 1 93.5 310 ASP A C 1
ATOM 2380 O O . ASP A 1 310 ? 4.617 -11.055 10.406 1 93.5 310 ASP A O 1
ATOM 2384 N N . ARG A 1 311 ? 3.266 -10.977 8.617 1 94 311 ARG A N 1
ATOM 2385 C CA . ARG A 1 311 ? 2.029 -11.203 9.359 1 94 311 ARG A CA 1
ATOM 2386 C C . ARG A 1 311 ? 0.958 -11.82 8.469 1 94 311 ARG A C 1
ATOM 2388 O O . ARG A 1 311 ? 1.177 -12.008 7.27 1 94 311 ARG A O 1
ATOM 2395 N N . THR A 1 312 ? -0.099 -12.234 9.125 1 94.12 312 THR A N 1
ATOM 2396 C CA . THR A 1 312 ? -1.255 -12.75 8.398 1 94.12 312 THR A CA 1
ATOM 2397 C C . THR A 1 312 ? -2.521 -11.992 8.789 1 94.12 312 THR A C 1
ATOM 2399 O O . THR A 1 312 ? -2.732 -11.688 9.969 1 94.12 312 THR A O 1
ATOM 2402 N N . LEU A 1 313 ? -3.229 -11.594 7.812 1 94.44 313 LEU A N 1
ATOM 2403 C CA . LEU A 1 313 ? -4.543 -11.008 8.039 1 94.44 313 LEU A CA 1
ATOM 2404 C C . LEU A 1 313 ? -5.637 -12.062 7.945 1 94.44 313 LEU A C 1
ATOM 2406 O O . LEU A 1 313 ? -5.777 -12.727 6.914 1 94.44 313 LEU A O 1
ATOM 2410 N N . VAL A 1 314 ? -6.395 -12.242 8.984 1 95.62 314 VAL A N 1
ATOM 2411 C CA . VAL A 1 314 ? -7.473 -13.227 9.031 1 95.62 314 VAL A CA 1
ATOM 2412 C C . VAL A 1 314 ? -8.82 -12.516 9.07 1 95.62 314 VAL A C 1
ATOM 2414 O O . VAL A 1 314 ? -9.062 -11.664 9.93 1 95.62 314 VAL A O 1
ATOM 2417 N N . HIS A 1 315 ? -9.562 -12.797 8.117 1 94.81 315 HIS A N 1
ATOM 2418 C CA . HIS A 1 315 ? -10.938 -12.312 8.125 1 94.81 315 HIS A CA 1
ATOM 2419 C C . HIS A 1 315 ? -11.852 -13.258 8.898 1 94.81 315 HIS A C 1
ATOM 2421 O O . HIS A 1 315 ? -11.945 -14.445 8.57 1 94.81 315 HIS A O 1
ATOM 2427 N N . VAL A 1 316 ? -12.539 -12.75 9.891 1 96.19 316 VAL A N 1
ATOM 2428 C CA . VAL A 1 316 ? -13.336 -13.578 10.797 1 96.19 316 VAL A CA 1
ATOM 2429 C C . VAL A 1 316 ? -14.789 -13.117 10.766 1 96.19 316 VAL A C 1
ATOM 2431 O O . VAL A 1 316 ? -15.078 -11.945 10.992 1 96.19 316 VAL A O 1
ATOM 2434 N N . GLY A 1 317 ? -15.617 -14.031 10.469 1 95.81 317 GLY A N 1
ATOM 2435 C CA . GLY A 1 317 ? -17.031 -13.742 10.578 1 95.81 317 GLY A CA 1
ATOM 2436 C C . GLY A 1 317 ? -17.547 -13.805 12.008 1 95.81 317 GLY A C 1
ATOM 2437 O O . GLY A 1 317 ? -17.375 -14.812 12.695 1 95.81 317 GLY A O 1
ATOM 2438 N N . VAL A 1 318 ? -18.078 -12.742 12.5 1 95.19 318 VAL A N 1
ATOM 2439 C CA . VAL A 1 318 ? -18.656 -12.625 13.828 1 95.19 318 VAL A CA 1
ATOM 2440 C C . VAL A 1 318 ? -20.062 -12.031 13.719 1 95.19 318 VAL A C 1
ATOM 2442 O O . VAL A 1 318 ? -20.219 -10.859 13.367 1 95.19 318 VAL A O 1
ATOM 2445 N N . GLY A 1 319 ? -21.047 -12.867 14.07 1 87.62 319 GLY A N 1
ATOM 2446 C CA . GLY A 1 319 ? -22.406 -12.406 13.82 1 87.62 319 GLY A CA 1
ATOM 2447 C C . GLY A 1 319 ? -22.656 -12.062 12.367 1 87.62 319 GLY A C 1
ATOM 2448 O O . GLY A 1 319 ? -22.438 -12.898 11.477 1 87.62 319 GLY A O 1
ATOM 2449 N N . GLY A 1 320 ? -22.969 -10.938 12.016 1 85.12 320 GLY A N 1
ATOM 2450 C CA . GLY A 1 320 ? -23.219 -10.477 10.656 1 85.12 320 GLY A CA 1
ATOM 2451 C C . GLY A 1 320 ? -22.094 -9.625 10.102 1 85.12 320 GLY A C 1
ATOM 2452 O O . GLY A 1 320 ? -22.141 -9.195 8.945 1 85.12 320 GLY A O 1
ATOM 2453 N N . GLU A 1 321 ? -21.016 -9.586 10.922 1 90.31 321 GLU A N 1
ATOM 2454 C CA . GLU A 1 321 ? -19.922 -8.711 10.516 1 90.31 321 GLU A CA 1
ATOM 2455 C C . GLU A 1 321 ? -18.672 -9.516 10.188 1 90.31 321 GLU A C 1
ATOM 2457 O O . GLU A 1 321 ? -18.578 -10.703 10.516 1 90.31 321 GLU A O 1
ATOM 2462 N N . THR A 1 322 ? -17.797 -8.969 9.406 1 93.44 322 THR A N 1
ATOM 2463 C CA . THR A 1 322 ? -16.469 -9.539 9.156 1 93.44 322 THR A CA 1
ATOM 2464 C C . THR A 1 322 ? -15.383 -8.68 9.781 1 93.44 322 THR A C 1
ATOM 2466 O O . THR A 1 322 ? -15.258 -7.496 9.469 1 93.44 322 THR A O 1
ATOM 2469 N N . LEU A 1 323 ? -14.656 -9.258 10.664 1 96.31 323 LEU A N 1
ATOM 2470 C CA . LEU A 1 323 ? -13.562 -8.578 11.344 1 96.31 323 LEU A CA 1
ATOM 2471 C C . LEU A 1 323 ? -12.227 -8.891 10.672 1 96.31 323 LEU A C 1
ATOM 2473 O O . LEU A 1 323 ? -12 -10.023 10.242 1 96.31 323 LEU A O 1
ATOM 2477 N N . LYS A 1 324 ? -11.406 -7.957 10.602 1 96.12 324 LYS A N 1
ATOM 2478 C CA . LYS A 1 324 ? -10.031 -8.141 10.156 1 96.12 324 LYS A CA 1
ATOM 2479 C C . LYS A 1 324 ? -9.078 -8.266 11.344 1 96.12 324 LYS A C 1
ATOM 2481 O O . LYS A 1 324 ? -8.961 -7.34 12.148 1 96.12 324 LYS A O 1
ATOM 2486 N N . VAL A 1 325 ? -8.375 -9.352 11.43 1 97.38 325 VAL A N 1
ATOM 2487 C CA . VAL A 1 325 ? -7.523 -9.672 12.562 1 97.38 325 VAL A CA 1
ATOM 2488 C C . VAL A 1 325 ? -6.086 -9.875 12.094 1 97.38 325 VAL A C 1
ATOM 2490 O O . VAL A 1 325 ? -5.82 -10.711 11.227 1 97.38 325 VAL A O 1
ATOM 2493 N N . GLN A 1 326 ? -5.254 -9.047 12.602 1 96.44 326 GLN A N 1
ATOM 2494 C CA . GLN A 1 326 ? -3.84 -9.25 12.305 1 96.44 326 GLN A CA 1
ATOM 2495 C C . GLN A 1 326 ? -3.215 -10.258 13.266 1 96.44 326 GLN A C 1
ATOM 2497 O O . GLN A 1 326 ? -3.281 -10.078 14.484 1 96.44 326 GLN A O 1
ATOM 2502 N N . ALA A 1 327 ? -2.637 -11.312 12.711 1 95.38 327 ALA A N 1
ATOM 2503 C CA . ALA A 1 327 ? -2.027 -12.398 13.477 1 95.38 327 ALA A CA 1
ATOM 2504 C C . ALA A 1 327 ? -0.586 -12.633 13.039 1 95.38 327 ALA A C 1
ATOM 2506 O O . ALA A 1 327 ? -0.103 -12 12.102 1 95.38 327 ALA A O 1
ATOM 2507 N N . ASP A 1 328 ? 0.075 -13.492 13.781 1 92.44 328 ASP A N 1
ATOM 2508 C CA . ASP A 1 328 ? 1.442 -13.852 13.422 1 92.44 328 ASP A CA 1
ATOM 2509 C C . ASP A 1 328 ? 1.499 -14.477 12.031 1 92.44 328 ASP A C 1
ATOM 2511 O O . ASP A 1 328 ? 0.521 -15.07 11.57 1 92.44 328 ASP A O 1
ATOM 2515 N N . ALA A 1 329 ? 2.633 -14.391 11.398 1 90.31 329 ALA A N 1
ATOM 2516 C CA . ALA A 1 329 ? 2.834 -14.773 10 1 90.31 329 ALA A CA 1
ATOM 2517 C C . ALA A 1 329 ? 2.438 -16.219 9.773 1 90.31 329 ALA A C 1
ATOM 2519 O O . ALA A 1 329 ? 1.913 -16.578 8.711 1 90.31 329 ALA A O 1
ATOM 2520 N N . HIS A 1 330 ? 2.645 -17.109 10.773 1 88.81 330 HIS A N 1
ATOM 2521 C CA . HIS A 1 330 ? 2.436 -18.531 10.562 1 88.81 330 HIS A CA 1
ATOM 2522 C C . HIS A 1 330 ? 1.234 -19.031 11.352 1 88.81 330 HIS A C 1
ATOM 2524 O O . HIS A 1 330 ? 1.101 -20.234 11.586 1 88.81 330 HIS A O 1
ATOM 2530 N N . THR A 1 331 ? 0.375 -18.109 11.68 1 90 331 THR A N 1
ATOM 2531 C CA . THR A 1 331 ? -0.858 -18.5 12.359 1 90 331 THR A CA 1
ATOM 2532 C C . THR A 1 331 ? -1.693 -19.406 11.469 1 90 331 THR A C 1
ATOM 2534 O O . THR A 1 331 ? -2.006 -19.062 10.328 1 90 331 THR A O 1
ATOM 2537 N N . PRO A 1 332 ? -1.892 -20.547 11.961 1 88.81 332 PRO A N 1
ATOM 2538 C CA . PRO A 1 332 ? -2.744 -21.453 11.18 1 88.81 332 PRO A CA 1
ATOM 2539 C C . PRO A 1 332 ? -4.211 -21.031 11.188 1 88.81 332 PRO A C 1
ATOM 2541 O O . PRO A 1 332 ? -4.75 -20.688 12.242 1 88.81 332 PRO A O 1
ATOM 2544 N N . ALA A 1 333 ? -4.84 -20.875 10.141 1 89.69 333 ALA A N 1
ATOM 2545 C CA . ALA A 1 333 ? -6.262 -20.562 9.984 1 89.69 333 ALA A CA 1
ATOM 2546 C C . ALA A 1 333 ? -6.766 -20.984 8.609 1 89.69 333 ALA A C 1
ATOM 2548 O O . ALA A 1 333 ? -6.105 -20.75 7.598 1 89.69 333 ALA A O 1
ATOM 2549 N N . GLU A 1 334 ? -7.746 -21.719 8.617 1 89.56 334 GLU A N 1
ATOM 2550 C CA . GLU A 1 334 ? -8.375 -22.125 7.363 1 89.56 334 GLU A CA 1
ATOM 2551 C C . GLU A 1 334 ? -9.836 -21.672 7.305 1 89.56 334 GLU A C 1
ATOM 2553 O O . GLU A 1 334 ? -10.516 -21.625 8.328 1 89.56 334 GLU A O 1
ATOM 2558 N N . ALA A 1 335 ? -10.188 -21.406 6.113 1 89.31 335 ALA A N 1
ATOM 2559 C CA . ALA A 1 335 ? -11.586 -21 5.934 1 89.31 335 ALA A CA 1
ATOM 2560 C C . ALA A 1 335 ? -12.531 -22.047 6.527 1 89.31 335 ALA A C 1
ATOM 2562 O O . ALA A 1 335 ? -12.359 -23.234 6.316 1 89.31 335 ALA A O 1
ATOM 2563 N N . GLY A 1 336 ? -13.445 -21.531 7.285 1 92.44 336 GLY A N 1
ATOM 2564 C CA . GLY A 1 336 ? -14.43 -22.406 7.902 1 92.44 336 GLY A CA 1
ATOM 2565 C C . GLY A 1 336 ? -14.078 -22.781 9.328 1 92.44 336 GLY A C 1
ATOM 2566 O O . GLY A 1 336 ? -14.938 -23.25 10.086 1 92.44 336 GLY A O 1
ATOM 2567 N N . ASP A 1 337 ? -12.836 -22.609 9.805 1 94.44 337 ASP A N 1
ATOM 2568 C CA . ASP A 1 337 ? -12.398 -22.938 11.156 1 94.44 337 ASP A CA 1
ATOM 2569 C C . ASP A 1 337 ? -13.055 -22.031 12.188 1 94.44 337 ASP A C 1
ATOM 2571 O O . ASP A 1 337 ? -13.203 -20.828 11.961 1 94.44 337 ASP A O 1
ATOM 2575 N N . PRO A 1 338 ? -13.547 -22.672 13.273 1 95.88 338 PRO A N 1
ATOM 2576 C CA . PRO A 1 338 ? -13.898 -21.812 14.406 1 95.88 338 PRO A CA 1
ATOM 2577 C C . PRO A 1 338 ? -12.68 -21.125 15.023 1 95.88 338 PRO A C 1
ATOM 2579 O O . PRO A 1 338 ? -11.594 -21.703 15.047 1 95.88 338 PRO A O 1
ATOM 2582 N N . ILE A 1 339 ? -12.898 -19.875 15.5 1 96.06 339 ILE A N 1
ATOM 2583 C CA . ILE A 1 339 ? -11.789 -19.141 16.094 1 96.06 339 ILE A CA 1
ATOM 2584 C C . ILE A 1 339 ? -12.289 -18.297 17.266 1 96.06 339 ILE A C 1
ATOM 2586 O O . ILE A 1 339 ? -13.391 -17.734 17.219 1 96.06 339 ILE A O 1
ATOM 2590 N N . GLU A 1 340 ? -11.539 -18.297 18.281 1 96.81 340 GLU A N 1
ATOM 2591 C CA . GLU A 1 340 ? -11.773 -17.453 19.453 1 96.81 340 GLU A CA 1
ATOM 2592 C C . GLU A 1 340 ? -10.727 -16.359 19.562 1 96.81 340 GLU A C 1
ATOM 2594 O O . GLU A 1 340 ? -9.523 -16.625 19.484 1 96.81 340 GLU A O 1
ATOM 2599 N N . LEU A 1 341 ? -11.203 -15.133 19.781 1 97.5 341 LEU A N 1
ATOM 2600 C CA . LEU A 1 341 ? -10.297 -13.984 19.828 1 97.5 341 LEU A CA 1
ATOM 2601 C C . LEU A 1 341 ? -10.375 -13.297 21.203 1 97.5 341 LEU A C 1
ATOM 2603 O O . LEU A 1 341 ? -11.461 -13.141 21.766 1 97.5 341 LEU A O 1
ATOM 2607 N N . GLY A 1 342 ? -9.242 -13 21.75 1 97.81 342 GLY A N 1
ATOM 2608 C CA . GLY A 1 342 ? -9.141 -11.984 22.797 1 97.81 342 GLY A CA 1
ATOM 2609 C C . GLY A 1 342 ? -8.852 -10.602 22.25 1 97.81 342 GLY A C 1
ATOM 2610 O O . GLY A 1 342 ? -8.703 -10.422 21.031 1 97.81 342 GLY A O 1
ATOM 2611 N N . VAL A 1 343 ? -8.906 -9.586 23.109 1 96.88 343 VAL A N 1
ATOM 2612 C CA . VAL A 1 343 ? -8.594 -8.227 22.688 1 96.88 343 VAL A CA 1
ATOM 2613 C C . VAL A 1 343 ? -7.75 -7.531 23.75 1 96.88 343 VAL A C 1
ATOM 2615 O O . VAL A 1 343 ? -7.777 -7.914 24.922 1 96.88 343 VAL A O 1
ATOM 2618 N N . ASP A 1 344 ? -6.895 -6.652 23.359 1 94.62 344 ASP A N 1
ATOM 2619 C CA . ASP A 1 344 ? -6.227 -5.742 24.281 1 94.62 344 ASP A CA 1
ATOM 2620 C C . ASP A 1 344 ? -7.207 -4.723 24.844 1 94.62 344 ASP A C 1
ATOM 2622 O O . ASP A 1 344 ? -7.578 -3.76 24.172 1 94.62 344 ASP A O 1
ATOM 2626 N N . ARG A 1 345 ? -7.535 -4.816 26 1 93.06 345 ARG A N 1
ATOM 2627 C CA . ARG A 1 345 ? -8.578 -3.998 26.609 1 93.06 345 ARG A CA 1
ATOM 2628 C C . ARG A 1 345 ? -8.109 -2.557 26.781 1 93.06 345 ARG A C 1
ATOM 2630 O O . ARG A 1 345 ? -8.914 -1.665 27.062 1 93.06 345 ARG A O 1
ATOM 2637 N N . GLU A 1 346 ? -6.828 -2.273 26.625 1 91.06 346 GLU A N 1
ATOM 2638 C CA . GLU A 1 346 ? -6.297 -0.918 26.75 1 91.06 346 GLU A CA 1
ATOM 2639 C C . GLU A 1 346 ? -6.359 -0.177 25.422 1 91.06 346 GLU A C 1
ATOM 2641 O O . GLU A 1 346 ? -5.969 0.988 25.328 1 91.06 346 GLU A O 1
ATOM 2646 N N . ARG A 1 347 ? -6.914 -0.831 24.438 1 94.31 347 ARG A N 1
ATOM 2647 C CA . ARG A 1 347 ? -6.938 -0.247 23.109 1 94.31 347 ARG A CA 1
ATOM 2648 C C . ARG A 1 347 ? -8.328 -0.357 22.484 1 94.31 347 ARG A C 1
ATOM 2650 O O . ARG A 1 347 ? -8.461 -0.64 21.297 1 94.31 347 ARG A O 1
ATOM 2657 N N . LEU A 1 348 ? -9.312 -0.138 23.266 1 95.31 348 LEU A N 1
ATOM 2658 C CA . LEU A 1 348 ? -10.703 -0.211 22.828 1 95.31 348 LEU A CA 1
ATOM 2659 C C . LEU A 1 348 ? -11.297 1.184 22.656 1 95.31 348 LEU A C 1
ATOM 2661 O O . LEU A 1 348 ? -10.906 2.117 23.375 1 95.31 348 LEU A O 1
ATOM 2665 N N . HIS A 1 349 ? -12.227 1.292 21.75 1 95.62 349 HIS A N 1
ATOM 2666 C CA . HIS A 1 349 ? -12.867 2.562 21.438 1 95.62 349 HIS A CA 1
ATOM 2667 C C . HIS A 1 349 ? -14.383 2.398 21.312 1 95.62 349 HIS A C 1
ATOM 2669 O O . HIS A 1 349 ? -14.867 1.332 20.938 1 95.62 349 HIS A O 1
ATOM 2675 N N . LEU A 1 350 ? -15.094 3.41 21.688 1 96.12 350 LEU A N 1
ATOM 2676 C CA . LEU A 1 350 ? -16.531 3.477 21.438 1 96.12 350 LEU A CA 1
ATOM 2677 C C . LEU A 1 350 ? -16.875 4.734 20.641 1 96.12 350 LEU A C 1
ATOM 2679 O O . LEU A 1 350 ? -16.328 5.809 20.906 1 96.12 350 LEU A O 1
ATOM 2683 N N . PHE A 1 351 ? -17.734 4.594 19.719 1 96.88 351 PHE A N 1
ATOM 2684 C CA . PHE A 1 351 ? -18.219 5.703 18.906 1 96.88 351 PHE A CA 1
ATOM 2685 C C . PHE A 1 351 ? -19.734 5.801 18.984 1 96.88 351 PHE A C 1
ATOM 2687 O O . PHE A 1 351 ? -20.422 4.785 19.125 1 96.88 351 PHE A O 1
ATOM 2694 N N . ASP A 1 352 ? -20.203 7.02 18.906 1 96.44 352 ASP A N 1
ATOM 2695 C CA . ASP A 1 352 ? -21.641 7.23 18.781 1 96.44 352 ASP A CA 1
ATOM 2696 C C . ASP A 1 352 ? -22.172 6.672 17.469 1 96.44 352 ASP A C 1
ATOM 2698 O O . ASP A 1 352 ? -21.594 6.934 16.406 1 96.44 352 ASP A O 1
ATOM 2702 N N . PRO A 1 353 ? -23.219 5.871 17.531 1 94.81 353 PRO A N 1
ATOM 2703 C CA . PRO A 1 353 ? -23.672 5.203 16.312 1 94.81 353 PRO A CA 1
ATOM 2704 C C . PRO A 1 353 ? -24.25 6.18 15.281 1 94.81 353 PRO A C 1
ATOM 2706 O O . PRO A 1 353 ? -24.25 5.887 14.086 1 94.81 353 PRO A O 1
ATOM 2709 N N . ASP A 1 354 ? -24.656 7.352 15.695 1 93.94 354 ASP A N 1
ATOM 2710 C CA . ASP A 1 354 ? -25.297 8.305 14.789 1 93.94 354 ASP A CA 1
ATOM 2711 C C . ASP A 1 354 ? -24.297 9.344 14.297 1 93.94 354 ASP A C 1
ATOM 2713 O O . ASP A 1 354 ? -24.047 9.461 13.094 1 93.94 354 ASP A O 1
ATOM 2717 N N . SER A 1 355 ? -23.641 9.969 15.211 1 94.44 355 SER A N 1
ATOM 2718 C CA . SER A 1 355 ? -22.734 11.055 14.844 1 94.44 355 SER A CA 1
ATOM 2719 C C . SER A 1 355 ? -21.359 10.516 14.422 1 94.44 355 SER A C 1
ATOM 2721 O O . SER A 1 355 ? -20.609 11.203 13.727 1 94.44 355 SER A O 1
ATOM 2723 N N . GLY A 1 356 ? -21.016 9.336 14.898 1 96.31 356 GLY A N 1
ATOM 2724 C CA . GLY A 1 356 ? -19.703 8.766 14.633 1 96.31 356 GLY A CA 1
ATOM 2725 C C . GLY A 1 356 ? -18.609 9.328 15.523 1 96.31 356 GLY A C 1
ATOM 2726 O O . GLY A 1 356 ? -17.453 8.906 15.445 1 96.31 356 GLY A O 1
ATOM 2727 N N . GLU A 1 357 ? -18.953 10.273 16.438 1 95.25 357 GLU A N 1
ATOM 2728 C CA . GLU A 1 357 ? -17.969 10.891 17.312 1 95.25 357 GLU A CA 1
ATOM 2729 C C . GLU A 1 357 ? -17.469 9.906 18.375 1 95.25 357 GLU A C 1
ATOM 2731 O O . GLU A 1 357 ? -18.234 9.078 18.859 1 95.25 357 GLU A O 1
ATOM 2736 N N . ALA A 1 358 ? -16.25 10.039 18.688 1 94.25 358 ALA A N 1
ATOM 2737 C CA . ALA A 1 358 ? -15.688 9.172 19.734 1 94.25 358 ALA A CA 1
ATOM 2738 C C . ALA A 1 358 ? -16.297 9.492 21.094 1 94.25 358 ALA A C 1
ATOM 2740 O O . ALA A 1 358 ? -16.391 10.656 21.484 1 94.25 358 ALA A O 1
ATOM 2741 N N . ALA A 1 359 ? -16.703 8.453 21.797 1 92.12 359 ALA A N 1
ATOM 2742 C CA . ALA A 1 359 ? -17.297 8.594 23.125 1 92.12 359 ALA A CA 1
ATOM 2743 C C . ALA A 1 359 ? -16.344 8.078 24.203 1 92.12 359 ALA A C 1
ATOM 2745 O O . ALA A 1 359 ? -16.5 8.422 25.375 1 92.12 359 ALA A O 1
ATOM 2746 N N . TYR A 1 360 ? -15.438 7.227 23.734 1 90.62 360 TYR A N 1
ATOM 2747 C CA . TYR A 1 360 ? -14.602 6.535 24.703 1 90.62 360 TYR A CA 1
ATOM 2748 C C . TYR A 1 360 ? -13.336 5.996 24.062 1 90.62 360 TYR A C 1
ATOM 2750 O O . TYR A 1 360 ? -13.367 5.484 22.938 1 90.62 360 TYR A O 1
ATOM 2758 N N . HIS A 1 361 ? -12.195 6.18 24.719 1 91.94 361 HIS A N 1
ATOM 2759 C CA . HIS A 1 361 ? -10.945 5.469 24.484 1 91.94 361 HIS A CA 1
ATOM 2760 C C . HIS A 1 361 ? -10.414 4.852 25.781 1 91.94 361 HIS A C 1
ATOM 2762 O O . HIS A 1 361 ? -10.359 5.52 26.812 1 91.94 361 HIS A O 1
ATOM 2768 N N . SER A 1 362 ? -10.023 3.602 25.703 1 89.25 362 SER A N 1
ATOM 2769 C CA . SER A 1 362 ? -9.641 2.916 26.938 1 89.25 362 SER A CA 1
ATOM 2770 C C . SER A 1 362 ? -8.312 3.441 27.469 1 89.25 362 SER A C 1
ATOM 2772 O O . SER A 1 362 ? -8.102 3.494 28.688 1 89.25 362 SER A O 1
ATOM 2774 N N . ASP A 1 363 ? -7.254 3.592 26.594 1 76.56 363 ASP A N 1
ATOM 2775 C CA . ASP A 1 363 ? -5.988 4.156 27.062 1 76.56 363 ASP A CA 1
ATOM 2776 C C . ASP A 1 363 ? -6.004 5.68 26.969 1 76.56 363 ASP A C 1
ATOM 2778 O O . ASP A 1 363 ? -5.758 6.246 25.891 1 76.56 363 ASP A O 1
ATOM 2782 N N . ALA A 1 364 ? -6.648 6.379 27.969 1 60.53 364 ALA A N 1
ATOM 2783 C CA . ALA A 1 364 ? -6.844 7.824 27.938 1 60.53 364 ALA A CA 1
ATOM 2784 C C . ALA A 1 364 ? -5.555 8.562 28.297 1 60.53 364 ALA A C 1
ATOM 2786 O O . ALA A 1 364 ? -5.387 9.734 27.953 1 60.53 364 ALA A O 1
ATOM 2787 N N . GLU A 1 365 ? -4.727 7.977 28.969 1 56.94 365 GLU A N 1
ATOM 2788 C CA . GLU A 1 365 ? -3.547 8.75 29.375 1 56.94 365 GLU A CA 1
ATOM 2789 C C . GLU A 1 365 ? -2.785 9.25 28.141 1 56.94 365 GLU A C 1
ATOM 2791 O O . GLU A 1 365 ? -2.273 10.375 28.141 1 56.94 365 GLU A O 1
ATOM 2796 N N . LEU A 1 366 ? -2.705 8.414 27.266 1 52.84 366 LEU A N 1
ATOM 2797 C CA . LEU A 1 366 ? -1.914 8.891 26.141 1 52.84 366 LEU A CA 1
ATOM 2798 C C . LEU A 1 366 ? -2.633 10.031 25.422 1 52.84 366 LEU A C 1
ATOM 2800 O O . LEU A 1 366 ? -1.992 10.93 24.875 1 52.84 366 LEU A O 1
ATOM 2804 N N . ALA A 1 367 ? -3.908 10.156 25.656 1 50.41 367 ALA A N 1
ATOM 2805 C CA . ALA A 1 367 ? -4.695 11.227 25.031 1 50.41 367 ALA A CA 1
ATOM 2806 C C . ALA A 1 367 ? -4.348 12.586 25.641 1 50.41 367 ALA A C 1
ATOM 2808 O O . ALA A 1 367 ? -4.25 13.578 24.906 1 50.41 367 ALA A O 1
ATOM 2809 N N . GLU A 1 368 ? -4.277 12.594 26.875 1 50.53 368 GLU A N 1
ATOM 2810 C CA . GLU A 1 368 ? -3.908 13.844 27.531 1 50.53 368 GLU A CA 1
ATOM 2811 C C . GLU A 1 368 ? -2.508 14.289 27.125 1 50.53 368 GLU A C 1
ATOM 2813 O O . GLU A 1 368 ? -2.262 15.484 26.938 1 50.53 368 GLU A O 1
ATOM 2818 N N . VAL A 1 369 ? -1.582 13.359 27.125 1 46.09 369 VAL A N 1
ATOM 2819 C CA . VAL A 1 369 ? -0.199 13.711 26.828 1 46.09 369 VAL A CA 1
ATOM 2820 C C . VAL A 1 369 ? -0.105 14.242 25.391 1 46.09 369 VAL A C 1
ATOM 2822 O O . VAL A 1 369 ? 0.637 15.195 25.125 1 46.09 369 VAL A O 1
ATOM 2825 N N . VAL A 1 370 ? -0.793 13.633 24.578 1 45.25 370 VAL A N 1
ATOM 2826 C CA . VAL A 1 370 ? -0.736 14.008 23.172 1 45.25 370 VAL A CA 1
ATOM 2827 C C . VAL A 1 370 ? -1.396 15.375 22.969 1 45.25 370 VAL A C 1
ATOM 2829 O O . VAL A 1 370 ? -0.967 16.156 22.109 1 45.25 370 VAL A O 1
ATOM 2832 N N . ARG A 1 371 ? -2.463 15.641 23.688 1 49.94 371 ARG A N 1
ATOM 2833 C CA . ARG A 1 371 ? -3.121 16.938 23.672 1 49.94 371 ARG A CA 1
ATOM 2834 C C . ARG A 1 371 ? -2.229 18.016 24.281 1 49.94 371 ARG A C 1
ATOM 2836 O O . ARG A 1 371 ? -2.266 19.172 23.859 1 49.94 371 ARG A O 1
ATOM 2843 N N . GLY A 1 372 ? -1.696 17.703 25.359 1 37.62 372 GLY A N 1
ATOM 2844 C CA . GLY A 1 372 ? -0.824 18.688 25.969 1 37.62 372 GLY A CA 1
ATOM 2845 C C . GLY A 1 372 ? 0.447 18.938 25.188 1 37.62 372 GLY A C 1
ATOM 2846 O O . GLY A 1 372 ? 1.103 19.953 25.359 1 37.62 372 GLY A O 1
ATOM 2847 N N . ALA A 1 373 ? 1.135 17.953 24.766 1 41.62 373 ALA A N 1
ATOM 2848 C CA . ALA A 1 373 ? 2.383 18.125 24.031 1 41.62 373 ALA A CA 1
ATOM 2849 C C . ALA A 1 373 ? 2.146 18.859 22.719 1 41.62 373 ALA A C 1
ATOM 2851 O O . ALA A 1 373 ? 3.096 19.312 22.078 1 41.62 373 ALA A O 1
ATOM 2852 N N . GLY A 1 374 ? 1.04 18.688 22.031 1 35.38 374 GLY A N 1
ATOM 2853 C CA . GLY A 1 374 ? 0.768 19.375 20.781 1 35.38 374 GLY A CA 1
ATOM 2854 C C . GLY A 1 374 ? 0.521 20.859 20.969 1 35.38 374 GLY A C 1
ATOM 2855 O O . GLY A 1 374 ? 0.302 21.594 19.984 1 35.38 374 GLY A O 1
ATOM 2856 N N . MET A 1 375 ? 0.02 21.25 22.047 1 32.28 375 MET A N 1
ATOM 2857 C CA . MET A 1 375 ? -0.277 22.672 22.234 1 32.28 375 MET A CA 1
ATOM 2858 C C . MET A 1 375 ? 1.001 23.469 22.469 1 32.28 375 MET A C 1
ATOM 2860 O O . MET A 1 375 ? 0.959 24.703 22.578 1 32.28 375 MET A O 1
ATOM 2864 N N . ASP A 1 376 ? 2.041 22.797 22.766 1 30.78 376 ASP A N 1
ATOM 2865 C CA . ASP A 1 376 ? 3.158 23.719 22.828 1 30.78 376 ASP A CA 1
ATOM 2866 C C . ASP A 1 376 ? 3.891 23.812 21.5 1 30.78 376 ASP A C 1
ATOM 2868 O O . ASP A 1 376 ? 4.086 22.797 20.828 1 30.78 376 ASP A O 1
ATOM 2872 N N . MET B 1 1 ? -8.375 -32.75 -16.891 1 49.34 1 MET B N 1
ATOM 2873 C CA . MET B 1 1 ? -7.832 -31.828 -15.883 1 49.34 1 MET B CA 1
ATOM 2874 C C . MET B 1 1 ? -6.91 -30.797 -16.516 1 49.34 1 MET B C 1
ATOM 2876 O O . MET B 1 1 ? -5.992 -31.156 -17.266 1 49.34 1 MET B O 1
ATOM 2880 N N . THR B 1 2 ? -7.402 -29.438 -16.75 1 64.69 2 THR B N 1
ATOM 2881 C CA . THR B 1 2 ? -6.695 -28.547 -17.672 1 64.69 2 THR B CA 1
ATOM 2882 C C . THR B 1 2 ? -5.426 -28 -17.016 1 64.69 2 THR B C 1
ATOM 2884 O O . THR B 1 2 ? -5.473 -27.469 -15.906 1 64.69 2 THR B O 1
ATOM 2887 N N . THR B 1 3 ? -4.293 -28.562 -17.422 1 84.62 3 THR B N 1
ATOM 2888 C CA . THR B 1 3 ? -2.979 -28.031 -17.078 1 84.62 3 THR B CA 1
ATOM 2889 C C . THR B 1 3 ? -2.424 -27.156 -18.203 1 84.62 3 THR B C 1
ATOM 2891 O O . THR B 1 3 ? -2.582 -27.484 -19.375 1 84.62 3 THR B O 1
ATOM 2894 N N . ILE B 1 4 ? -2.014 -26 -17.797 1 91.69 4 ILE B N 1
ATOM 2895 C CA . ILE B 1 4 ? -1.38 -25.125 -18.781 1 91.69 4 ILE B CA 1
ATOM 2896 C C . ILE B 1 4 ? 0.129 -25.094 -18.547 1 91.69 4 ILE B C 1
ATOM 2898 O O . ILE B 1 4 ? 0.584 -24.922 -17.406 1 91.69 4 ILE B O 1
ATOM 2902 N N . THR B 1 5 ? 0.857 -25.297 -19.656 1 95 5 THR B N 1
ATOM 2903 C CA . THR B 1 5 ? 2.311 -25.328 -19.531 1 95 5 THR B CA 1
ATOM 2904 C C . THR B 1 5 ? 2.961 -24.359 -20.516 1 95 5 THR B C 1
ATOM 2906 O O . THR B 1 5 ? 2.641 -24.375 -21.703 1 95 5 THR B O 1
ATOM 2909 N N . LEU B 1 6 ? 3.727 -23.516 -20.016 1 96.38 6 LEU B N 1
ATOM 2910 C CA . LEU B 1 6 ? 4.648 -22.703 -20.797 1 96.38 6 LEU B CA 1
ATOM 2911 C C . LEU B 1 6 ? 6.039 -23.328 -20.828 1 96.38 6 LEU B C 1
ATOM 2913 O O . LEU B 1 6 ? 6.648 -23.547 -19.781 1 96.38 6 LEU B O 1
ATOM 2917 N N . GLU B 1 7 ? 6.461 -23.609 -22.047 1 96.69 7 GLU B N 1
ATOM 2918 C CA . GLU B 1 7 ? 7.762 -24.25 -22.203 1 96.69 7 GLU B CA 1
ATOM 2919 C C . GLU B 1 7 ? 8.734 -23.344 -22.953 1 96.69 7 GLU B C 1
ATOM 2921 O O . GLU B 1 7 ? 8.625 -23.172 -24.172 1 96.69 7 GLU B O 1
ATOM 2926 N N . GLU B 1 8 ? 9.703 -22.797 -22.219 1 97.44 8 GLU B N 1
ATOM 2927 C CA . GLU B 1 8 ? 10.773 -21.953 -22.75 1 97.44 8 GLU B CA 1
ATOM 2928 C C . GLU B 1 8 ? 10.203 -20.844 -23.625 1 97.44 8 GLU B C 1
ATOM 2930 O O . GLU B 1 8 ? 10.68 -20.609 -24.734 1 97.44 8 GLU B O 1
ATOM 2935 N N . ILE B 1 9 ? 9.219 -20.25 -23.172 1 97.12 9 ILE B N 1
ATOM 2936 C CA . ILE B 1 9 ? 8.531 -19.219 -23.938 1 97.12 9 ILE B CA 1
ATOM 2937 C C . ILE B 1 9 ? 9.406 -17.969 -24.016 1 97.12 9 ILE B C 1
ATOM 2939 O O . ILE B 1 9 ? 9.922 -17.5 -23 1 97.12 9 ILE B O 1
ATOM 2943 N N . THR B 1 10 ? 9.594 -17.5 -25.219 1 97.88 10 THR B N 1
ATOM 2944 C CA . THR B 1 10 ? 10.398 -16.297 -25.469 1 97.88 10 THR B CA 1
ATOM 2945 C C . THR B 1 10 ? 9.648 -15.328 -26.375 1 97.88 10 THR B C 1
ATOM 2947 O O . THR B 1 10 ? 9 -15.75 -27.328 1 97.88 10 THR B O 1
ATOM 2950 N N . LYS B 1 11 ? 9.641 -14.102 -26.047 1 97.75 11 LYS B N 1
ATOM 2951 C CA . LYS B 1 11 ? 9.133 -13.039 -26.922 1 97.75 11 LYS B CA 1
ATOM 2952 C C . LYS B 1 11 ? 10.195 -11.969 -27.156 1 97.75 11 LYS B C 1
ATOM 2954 O O . LYS B 1 11 ? 10.711 -11.375 -26.203 1 97.75 11 LYS B O 1
ATOM 2959 N N . ARG B 1 12 ? 10.492 -11.719 -28.359 1 96.31 12 ARG B N 1
ATOM 2960 C CA . ARG B 1 12 ? 11.438 -10.68 -28.766 1 96.31 12 ARG B CA 1
ATOM 2961 C C . ARG B 1 12 ? 10.758 -9.641 -29.656 1 96.31 12 ARG B C 1
ATOM 2963 O O . ARG B 1 12 ? 10 -10 -30.562 1 96.31 12 ARG B O 1
ATOM 2970 N N . TYR B 1 13 ? 10.953 -8.398 -29.25 1 92.75 13 TYR B N 1
ATOM 2971 C CA . TYR B 1 13 ? 10.594 -7.27 -30.094 1 92.75 13 TYR B CA 1
ATOM 2972 C C . TYR B 1 13 ? 11.836 -6.605 -30.672 1 92.75 13 TYR B C 1
ATOM 2974 O O . TYR B 1 13 ? 12.523 -5.855 -29.984 1 92.75 13 TYR B O 1
ATOM 2982 N N . GLU B 1 14 ? 12.016 -6.805 -31.844 1 89.5 14 GLU B N 1
ATOM 2983 C CA . GLU B 1 14 ? 13.227 -6.262 -32.469 1 89.5 14 GLU B CA 1
ATOM 2984 C C . GLU B 1 14 ? 14.453 -6.543 -31.594 1 89.5 14 GLU B C 1
ATOM 2986 O O . GLU B 1 14 ? 14.789 -7.703 -31.344 1 89.5 14 GLU B O 1
ATOM 2991 N N . ASP B 1 15 ? 14.93 -5.449 -30.844 1 89.06 15 ASP B N 1
ATOM 2992 C CA . ASP B 1 15 ? 16.188 -5.609 -30.125 1 89.06 15 ASP B CA 1
ATOM 2993 C C . ASP B 1 15 ? 15.938 -5.812 -28.625 1 89.06 15 ASP B C 1
ATOM 2995 O O . ASP B 1 15 ? 16.891 -5.863 -27.844 1 89.06 15 ASP B O 1
ATOM 2999 N N . VAL B 1 16 ? 14.68 -6.008 -28.281 1 90.38 16 VAL B N 1
ATOM 3000 C CA . VAL B 1 16 ? 14.383 -6.141 -26.859 1 90.38 16 VAL B CA 1
ATOM 3001 C C . VAL B 1 16 ? 13.742 -7.504 -26.594 1 90.38 16 VAL B C 1
ATOM 3003 O O . VAL B 1 16 ? 12.781 -7.887 -27.281 1 90.38 16 VAL B O 1
ATOM 3006 N N . THR B 1 17 ? 14.328 -8.297 -25.734 1 94.94 17 THR B N 1
ATOM 3007 C CA . THR B 1 17 ? 13.719 -9.547 -25.281 1 94.94 17 THR B CA 1
ATOM 3008 C C . THR B 1 17 ? 12.82 -9.297 -24.078 1 94.94 17 THR B C 1
ATOM 3010 O O . THR B 1 17 ? 13.312 -9.125 -22.953 1 94.94 17 THR B O 1
ATOM 3013 N N . ALA B 1 18 ? 11.578 -9.312 -24.281 1 94.25 18 ALA B N 1
ATOM 3014 C CA . ALA B 1 18 ? 10.609 -8.992 -23.234 1 94.25 18 ALA B CA 1
ATOM 3015 C C . ALA B 1 18 ? 10.383 -10.188 -22.312 1 94.25 18 ALA B C 1
ATOM 3017 O O . ALA B 1 18 ? 10.211 -10.016 -21.094 1 94.25 18 ALA B O 1
ATOM 3018 N N . VAL B 1 19 ? 10.336 -11.352 -22.828 1 97.31 19 VAL B N 1
ATOM 3019 C CA . VAL B 1 19 ? 10.219 -12.617 -22.109 1 97.31 19 VAL B CA 1
ATOM 3020 C C . VAL B 1 19 ? 11.305 -13.578 -22.578 1 97.31 19 VAL B C 1
ATOM 3022 O O . VAL B 1 19 ? 11.5 -13.766 -23.781 1 97.31 19 VAL B O 1
ATOM 3025 N N . ASP B 1 20 ? 12.008 -14.172 -21.609 1 97.75 20 ASP B N 1
ATOM 3026 C CA . ASP B 1 20 ? 13.211 -14.922 -21.953 1 97.75 20 ASP B CA 1
ATOM 3027 C C . ASP B 1 20 ? 13.172 -16.328 -21.375 1 97.75 20 ASP B C 1
ATOM 3029 O O . ASP B 1 20 ? 13.633 -16.547 -20.25 1 97.75 20 ASP B O 1
ATOM 3033 N N . SER B 1 21 ? 12.695 -17.297 -22.172 1 97.31 21 SER B N 1
ATOM 3034 C CA . SER B 1 21 ? 12.727 -18.719 -21.875 1 97.31 21 SER B CA 1
ATOM 3035 C C . SER B 1 21 ? 12 -19.031 -20.562 1 97.31 21 SER B C 1
ATOM 3037 O O . SER B 1 21 ? 12.57 -19.641 -19.672 1 97.31 21 SER B O 1
ATOM 3039 N N . VAL B 1 22 ? 10.805 -18.609 -20.453 1 97.06 22 VAL B N 1
ATOM 3040 C CA . VAL B 1 22 ? 9.992 -18.781 -19.25 1 97.06 22 VAL B CA 1
ATOM 3041 C C . VAL B 1 22 ? 9.352 -20.172 -19.25 1 97.06 22 VAL B C 1
ATOM 3043 O O . VAL B 1 22 ? 8.734 -20.578 -20.234 1 97.06 22 VAL B O 1
ATOM 3046 N N . ASP B 1 23 ? 9.594 -20.922 -18.234 1 97.44 23 ASP B N 1
ATOM 3047 C CA . ASP B 1 23 ? 8.93 -22.203 -17.953 1 97.44 23 ASP B CA 1
ATOM 3048 C C . ASP B 1 23 ? 7.961 -22.062 -16.781 1 97.44 23 ASP B C 1
ATOM 3050 O O . ASP B 1 23 ? 8.344 -21.578 -15.711 1 97.44 23 ASP B O 1
ATOM 3054 N N . LEU B 1 24 ? 6.734 -22.438 -17 1 97 24 LEU B N 1
ATOM 3055 C CA . LEU B 1 24 ? 5.742 -22.312 -15.938 1 97 24 LEU B CA 1
ATOM 3056 C C . LEU B 1 24 ? 4.633 -23.344 -16.109 1 97 24 LEU B C 1
ATOM 3058 O O . LEU B 1 24 ? 4.113 -23.531 -17.219 1 97 24 LEU B O 1
ATOM 3062 N N . GLU B 1 25 ? 4.332 -24.062 -15.117 1 96 25 GLU B N 1
ATOM 3063 C CA . GLU B 1 25 ? 3.186 -24.969 -15.086 1 96 25 GLU B CA 1
ATOM 3064 C C . GLU B 1 25 ? 2.062 -24.406 -14.219 1 96 25 GLU B C 1
ATOM 3066 O O . GLU B 1 25 ? 2.289 -24 -13.078 1 96 25 GLU B O 1
ATOM 3071 N N . ILE B 1 26 ? 0.934 -24.328 -14.773 1 95.62 26 ILE B N 1
ATOM 3072 C CA . ILE B 1 26 ? -0.25 -23.844 -14.07 1 95.62 26 ILE B CA 1
ATOM 3073 C C . ILE B 1 26 ? -1.221 -25.016 -13.844 1 95.62 26 ILE B C 1
ATOM 3075 O O . ILE B 1 26 ? -1.665 -25.656 -14.797 1 95.62 26 ILE B O 1
ATOM 3079 N N . ARG B 1 27 ? -1.594 -25.203 -12.656 1 94 27 ARG B N 1
ATOM 3080 C CA . ARG B 1 27 ? -2.447 -26.328 -12.281 1 94 27 ARG B CA 1
ATOM 3081 C C . ARG B 1 27 ? -3.922 -25.953 -12.398 1 94 27 ARG B C 1
ATOM 3083 O O . ARG B 1 27 ? -4.281 -24.781 -12.32 1 94 27 ARG B O 1
ATOM 3090 N N . GLU B 1 28 ? -4.699 -26.938 -12.602 1 92.81 28 GLU B N 1
ATOM 3091 C CA . GLU B 1 28 ? -6.141 -26.719 -12.68 1 92.81 28 GLU B CA 1
ATOM 3092 C C . GLU B 1 28 ? -6.676 -26.141 -11.375 1 92.81 28 GLU B C 1
ATOM 3094 O O . GLU B 1 28 ? -6.352 -26.625 -10.289 1 92.81 28 GLU B O 1
ATOM 3099 N N . GLY B 1 29 ? -7.422 -25.094 -11.523 1 93.62 29 GLY B N 1
ATOM 3100 C CA . GLY B 1 29 ? -8.055 -24.484 -10.359 1 93.62 29 GLY B CA 1
ATOM 3101 C C . GLY B 1 29 ? -7.113 -23.594 -9.57 1 93.62 29 GLY B C 1
ATOM 3102 O O . GLY B 1 29 ? -7.516 -22.984 -8.57 1 93.62 29 GLY B O 1
ATOM 3103 N N . GLU B 1 30 ? -5.934 -23.422 -10.109 1 95.5 30 GLU B N 1
ATOM 3104 C CA . GLU B 1 30 ? -4.91 -22.672 -9.398 1 95.5 30 GLU B CA 1
ATOM 3105 C C . GLU B 1 30 ? -5.059 -21.172 -9.641 1 95.5 30 GLU B C 1
ATOM 3107 O O . GLU B 1 30 ? -5.391 -20.75 -10.75 1 95.5 30 GLU B O 1
ATOM 3112 N N . PHE B 1 31 ? -4.859 -20.422 -8.57 1 96.56 31 PHE B N 1
ATOM 3113 C CA . PHE B 1 31 ? -4.648 -18.984 -8.68 1 96.56 31 PHE B CA 1
ATOM 3114 C C . PHE B 1 31 ? -3.162 -18.656 -8.695 1 96.56 31 PHE B C 1
ATOM 3116 O O . PHE B 1 31 ? -2.521 -18.594 -7.641 1 96.56 31 PHE B O 1
ATOM 3123 N N . ILE B 1 32 ? -2.652 -18.422 -9.898 1 97.56 32 ILE B N 1
ATOM 3124 C CA . ILE B 1 32 ? -1.231 -18.109 -10 1 97.56 32 ILE B CA 1
ATOM 3125 C C . ILE B 1 32 ? -1.049 -16.625 -10.297 1 97.56 32 ILE B C 1
ATOM 3127 O O . ILE B 1 32 ? -1.753 -16.062 -11.141 1 97.56 32 ILE B O 1
ATOM 3131 N N . VAL B 1 33 ? -0.162 -16.016 -9.586 1 98 33 VAL B N 1
ATOM 3132 C CA . VAL B 1 33 ? 0.09 -14.594 -9.766 1 98 33 VAL B CA 1
ATOM 3133 C C . VAL B 1 33 ? 1.48 -14.383 -10.359 1 98 33 VAL B C 1
ATOM 3135 O O . VAL B 1 33 ? 2.455 -14.984 -9.898 1 98 33 VAL B O 1
ATOM 3138 N N . LEU B 1 34 ? 1.542 -13.648 -11.43 1 97.81 34 LEU B N 1
ATOM 3139 C CA . LEU B 1 34 ? 2.797 -13.125 -11.961 1 97.81 34 LEU B CA 1
ATOM 3140 C C . LEU B 1 34 ? 3.076 -11.727 -11.406 1 97.81 34 LEU B C 1
ATOM 3142 O O . LEU B 1 34 ? 2.297 -10.805 -11.641 1 97.81 34 LEU B O 1
ATOM 3146 N N . VAL B 1 35 ? 4.203 -11.617 -10.68 1 96 35 VAL B N 1
ATOM 3147 C CA . VAL B 1 35 ? 4.52 -10.328 -10.07 1 96 35 VAL B CA 1
ATOM 3148 C C . VAL B 1 35 ? 5.945 -9.922 -10.438 1 96 35 VAL B C 1
ATOM 3150 O O . VAL B 1 35 ? 6.793 -10.781 -10.703 1 96 35 VAL B O 1
ATOM 3153 N N . GLY B 1 36 ? 6.199 -8.664 -10.531 1 92.31 36 GLY B N 1
ATOM 3154 C CA . GLY B 1 36 ? 7.492 -8.094 -10.875 1 92.31 36 GLY B CA 1
ATOM 3155 C C . GLY B 1 36 ? 7.426 -6.613 -11.203 1 92.31 36 GLY B C 1
ATOM 3156 O O . GLY B 1 36 ? 6.344 -6.02 -11.211 1 92.31 36 GLY B O 1
ATOM 3157 N N . PRO B 1 37 ? 8.578 -6.051 -11.383 1 87.88 37 PRO B N 1
ATOM 3158 C CA . PRO B 1 37 ? 8.617 -4.625 -11.727 1 87.88 37 PRO B CA 1
ATOM 3159 C C . PRO B 1 37 ? 7.988 -4.324 -13.086 1 87.88 37 PRO B C 1
ATOM 3161 O O . PRO B 1 37 ? 7.707 -5.246 -13.852 1 87.88 37 PRO B O 1
ATOM 3164 N N . SER B 1 38 ? 7.727 -3.084 -13.281 1 80.69 38 SER B N 1
ATOM 3165 C CA . SER B 1 38 ? 7.203 -2.678 -14.586 1 80.69 38 SER B CA 1
ATOM 3166 C C . SER B 1 38 ? 8.156 -3.068 -15.711 1 80.69 38 SER B C 1
ATOM 3168 O O . SER B 1 38 ? 9.375 -2.932 -15.57 1 80.69 38 SER B O 1
ATOM 3170 N N . GLY B 1 39 ? 7.633 -3.641 -16.719 1 82.88 39 GLY B N 1
ATOM 3171 C CA . GLY B 1 39 ? 8.422 -3.938 -17.906 1 82.88 39 GLY B CA 1
ATOM 3172 C C . GLY B 1 39 ? 9.109 -5.289 -17.844 1 82.88 39 GLY B C 1
ATOM 3173 O O . GLY B 1 39 ? 9.914 -5.621 -18.719 1 82.88 39 GLY B O 1
ATOM 3174 N N . CYS B 1 40 ? 8.742 -6.074 -16.859 1 90.25 40 CYS B N 1
ATOM 3175 C CA . CYS B 1 40 ? 9.492 -7.316 -16.703 1 90.25 40 CYS B CA 1
ATOM 3176 C C . CYS B 1 40 ? 8.859 -8.438 -17.516 1 90.25 40 CYS B C 1
ATOM 3178 O O . CYS B 1 40 ? 9.289 -9.594 -17.422 1 90.25 40 CYS B O 1
ATOM 3180 N N . GLY B 1 41 ? 7.754 -8.18 -18.25 1 93.31 41 GLY B N 1
ATOM 3181 C CA . GLY B 1 41 ? 7.234 -9.164 -19.188 1 93.31 41 GLY B CA 1
ATOM 3182 C C . GLY B 1 41 ? 5.934 -9.797 -18.719 1 93.31 41 GLY B C 1
ATOM 3183 O O . GLY B 1 41 ? 5.434 -10.727 -19.359 1 93.31 41 GLY B O 1
ATOM 3184 N N . LYS B 1 42 ? 5.348 -9.406 -17.609 1 94.88 42 LYS B N 1
ATOM 3185 C CA . LYS B 1 42 ? 4.137 -10 -17.047 1 94.88 42 LYS B CA 1
ATOM 3186 C C . LYS B 1 42 ? 2.979 -9.922 -18.047 1 94.88 42 LYS B C 1
ATOM 3188 O O . LYS B 1 42 ? 2.367 -10.938 -18.375 1 94.88 42 LYS B O 1
ATOM 3193 N N . SER B 1 43 ? 2.746 -8.695 -18.562 1 92.25 43 SER B N 1
ATOM 3194 C CA . SER B 1 43 ? 1.636 -8.484 -19.484 1 92.25 43 SER B CA 1
ATOM 3195 C C . SER B 1 43 ? 1.887 -9.188 -20.812 1 92.25 43 SER B C 1
ATOM 3197 O O . SER B 1 43 ? 0.962 -9.742 -21.422 1 92.25 43 SER B O 1
ATOM 3199 N N . THR B 1 44 ? 3.098 -9.172 -21.266 1 95 44 THR B N 1
ATOM 3200 C CA . THR B 1 44 ? 3.451 -9.891 -22.484 1 95 44 THR B CA 1
ATOM 3201 C C . THR B 1 44 ? 3.164 -11.375 -22.344 1 95 44 THR B C 1
ATOM 3203 O O . THR B 1 44 ? 2.594 -11.992 -23.25 1 95 44 THR B O 1
ATOM 3206 N N . THR B 1 45 ? 3.551 -11.914 -21.219 1 96.56 45 THR B N 1
ATOM 3207 C CA . THR B 1 45 ? 3.287 -13.328 -20.953 1 96.56 45 THR B CA 1
ATOM 3208 C C . THR B 1 45 ? 1.788 -13.609 -20.969 1 96.56 45 THR B C 1
ATOM 3210 O O . THR B 1 45 ? 1.337 -14.578 -21.578 1 96.56 45 THR B O 1
ATOM 3213 N N . LEU B 1 46 ? 1.029 -12.742 -20.328 1 95.75 46 LEU B N 1
ATOM 3214 C CA . LEU B 1 46 ? -0.42 -12.891 -20.25 1 95.75 46 LEU B CA 1
ATOM 3215 C C . LEU B 1 46 ? -1.041 -12.82 -21.641 1 95.75 46 LEU B C 1
ATOM 3217 O O . LEU B 1 46 ? -1.938 -13.602 -21.969 1 95.75 46 LEU B O 1
ATOM 3221 N N . ARG B 1 47 ? -0.582 -11.969 -22.484 1 95.12 47 ARG B N 1
ATOM 3222 C CA . ARG B 1 47 ? -1.104 -11.797 -23.828 1 95.12 47 ARG B CA 1
ATOM 3223 C C . ARG B 1 47 ? -0.739 -12.992 -24.703 1 95.12 47 ARG B C 1
ATOM 3225 O O . ARG B 1 47 ? -1.511 -13.383 -25.594 1 95.12 47 ARG B O 1
ATOM 3232 N N . MET B 1 48 ? 0.424 -13.547 -24.484 1 96.5 48 MET B N 1
ATOM 3233 C CA . MET B 1 48 ? 0.78 -14.766 -25.203 1 96.5 48 MET B CA 1
ATOM 3234 C C . MET B 1 48 ? -0.135 -15.922 -24.812 1 96.5 48 MET B C 1
ATOM 3236 O O . MET B 1 48 ? -0.569 -16.688 -25.672 1 96.5 48 MET B O 1
ATOM 3240 N N . LEU B 1 49 ? -0.466 -15.984 -23.547 1 95.19 49 LEU B N 1
ATOM 3241 C CA . LEU B 1 49 ? -1.365 -17.016 -23.047 1 95.19 49 LEU B CA 1
ATOM 3242 C C . LEU B 1 49 ? -2.748 -16.891 -23.688 1 95.19 49 LEU B C 1
ATOM 3244 O O . LEU B 1 49 ? -3.389 -17.891 -23.984 1 95.19 49 LEU B O 1
ATOM 3248 N N . SER B 1 50 ? -3.172 -15.68 -23.922 1 94.12 50 SER B N 1
ATOM 3249 C CA . SER B 1 50 ? -4.496 -15.422 -24.469 1 94.12 50 SER B CA 1
ATOM 3250 C C . SER B 1 50 ? -4.492 -15.531 -25.984 1 94.12 50 SER B C 1
ATOM 3252 O O . SER B 1 50 ? -5.551 -15.602 -26.625 1 94.12 50 SER B O 1
ATOM 3254 N N . GLY B 1 51 ? -3.312 -15.414 -26.578 1 94.5 51 GLY B N 1
ATOM 3255 C CA . GLY B 1 51 ? -3.191 -15.438 -28.016 1 94.5 51 GLY B CA 1
ATOM 3256 C C . GLY B 1 51 ? -3.191 -14.055 -28.641 1 94.5 51 GLY B C 1
ATOM 3257 O O . GLY B 1 51 ? -3.084 -13.922 -29.859 1 94.5 51 GLY B O 1
ATOM 3258 N N . LEU B 1 52 ? -3.236 -13.008 -27.859 1 94.44 52 LEU B N 1
ATOM 3259 C CA . LEU B 1 52 ? -3.236 -11.633 -28.344 1 94.44 52 LEU B CA 1
ATOM 3260 C C . LEU B 1 52 ? -1.826 -11.195 -28.719 1 94.44 52 LEU B C 1
ATOM 3262 O O . LEU B 1 52 ? -1.645 -10.141 -29.328 1 94.44 52 LEU B O 1
ATOM 3266 N N . GLU B 1 53 ? -0.855 -11.953 -28.344 1 94.75 53 GLU B N 1
ATOM 3267 C CA . GLU B 1 53 ? 0.55 -11.75 -28.688 1 94.75 53 GLU B CA 1
ATOM 3268 C C . GLU B 1 53 ? 1.188 -13.047 -29.188 1 94.75 53 GLU B C 1
ATOM 3270 O O . GLU B 1 53 ? 0.937 -14.125 -28.641 1 94.75 53 GLU B O 1
ATOM 3275 N N . SER B 1 54 ? 1.92 -12.977 -30.25 1 95.69 54 SER B N 1
ATOM 3276 C CA . SER B 1 54 ? 2.578 -14.164 -30.797 1 95.69 54 SER B CA 1
ATOM 3277 C C . SER B 1 54 ? 3.791 -14.555 -29.953 1 95.69 54 SER B C 1
ATOM 3279 O O . SER B 1 54 ? 4.371 -13.719 -29.266 1 95.69 54 SER B O 1
ATOM 3281 N N . VAL B 1 55 ? 4.148 -15.773 -30.047 1 96.75 55 VAL B N 1
ATOM 3282 C CA . VAL B 1 55 ? 5.32 -16.328 -29.375 1 96.75 55 VAL B CA 1
ATOM 3283 C C . VAL B 1 55 ? 6.492 -16.391 -30.344 1 96.75 55 VAL B C 1
ATOM 3285 O O . VAL B 1 55 ? 6.336 -16.828 -31.5 1 96.75 55 VAL B O 1
ATOM 3288 N N . THR B 1 56 ? 7.645 -15.898 -29.906 1 97.19 56 THR B N 1
ATOM 3289 C CA . THR B 1 56 ? 8.82 -15.977 -30.766 1 97.19 56 THR B CA 1
ATOM 3290 C C . THR B 1 56 ? 9.43 -17.375 -30.734 1 97.19 56 THR B C 1
ATOM 3292 O O . THR B 1 56 ? 9.75 -17.938 -31.781 1 97.19 56 THR B O 1
ATOM 3295 N N . GLU B 1 57 ? 9.648 -17.922 -29.594 1 97.62 57 GLU B N 1
ATOM 3296 C CA . GLU B 1 57 ? 10.156 -19.266 -29.391 1 97.62 57 GLU B CA 1
ATOM 3297 C C . GLU B 1 57 ? 9.453 -19.953 -28.219 1 97.62 57 GLU B C 1
ATOM 3299 O O . GLU B 1 57 ? 9 -19.281 -27.281 1 97.62 57 GLU B O 1
ATOM 3304 N N . GLY B 1 58 ? 9.312 -21.234 -28.297 1 97.69 58 GLY B N 1
ATOM 3305 C CA . GLY B 1 58 ? 8.703 -22.016 -27.234 1 97.69 58 GLY B CA 1
ATOM 3306 C C . GLY B 1 58 ? 7.293 -22.469 -27.562 1 97.69 58 GLY B C 1
ATOM 3307 O O . GLY B 1 58 ? 6.852 -22.375 -28.703 1 97.69 58 GLY B O 1
ATOM 3308 N N . THR B 1 59 ? 6.676 -23.094 -26.531 1 97.06 59 THR B N 1
ATOM 3309 C CA . THR B 1 59 ? 5.363 -23.672 -26.781 1 97.06 59 THR B CA 1
ATOM 3310 C C . THR B 1 59 ? 4.434 -23.453 -25.578 1 97.06 59 THR B C 1
ATOM 3312 O O . THR B 1 59 ? 4.875 -23.469 -24.438 1 97.06 59 THR B O 1
ATOM 3315 N N . ILE B 1 60 ? 3.205 -23.188 -25.891 1 96.56 60 ILE B N 1
ATOM 3316 C CA . ILE B 1 60 ? 2.135 -23.156 -24.891 1 96.56 60 ILE B CA 1
ATOM 3317 C C . ILE B 1 60 ? 1.201 -24.344 -25.094 1 96.56 60 ILE B C 1
ATOM 3319 O O . ILE B 1 60 ? 0.696 -24.562 -26.203 1 96.56 60 ILE B O 1
ATOM 3323 N N . ARG B 1 61 ? 1.025 -25.031 -24.031 1 95.31 61 ARG B N 1
ATOM 3324 C CA . ARG B 1 61 ? 0.122 -26.188 -24.094 1 95.31 61 ARG B CA 1
ATOM 3325 C C . ARG B 1 61 ? -1.017 -26.031 -23.094 1 95.31 61 ARG B C 1
ATOM 3327 O O . ARG B 1 61 ? -0.805 -25.578 -21.969 1 95.31 61 ARG B O 1
ATOM 3334 N N . MET B 1 62 ? -2.178 -26.328 -23.469 1 91.81 62 MET B N 1
ATOM 3335 C CA . MET B 1 62 ? -3.357 -26.469 -22.609 1 91.81 62 MET B CA 1
ATOM 3336 C C . MET B 1 62 ? -3.908 -27.891 -22.672 1 91.81 62 MET B C 1
ATOM 3338 O O . MET B 1 62 ? -4.375 -28.328 -23.719 1 91.81 62 MET B O 1
ATOM 3342 N N . ASP B 1 63 ? -3.666 -28.438 -21.5 1 85.94 63 ASP B N 1
ATOM 3343 C CA . ASP B 1 63 ? -3.832 -29.891 -21.469 1 85.94 63 ASP B CA 1
ATOM 3344 C C . ASP B 1 63 ? -2.902 -30.562 -22.484 1 85.94 63 ASP B C 1
ATOM 3346 O O . ASP B 1 63 ? -1.688 -30.344 -22.453 1 85.94 63 ASP B O 1
ATOM 3350 N N . ASP B 1 64 ? -3.354 -31.219 -23.469 1 84.62 64 ASP B N 1
ATOM 3351 C CA . ASP B 1 64 ? -2.475 -31.938 -24.391 1 84.62 64 ASP B CA 1
ATOM 3352 C C . ASP B 1 64 ? -2.428 -31.25 -25.75 1 84.62 64 ASP B C 1
ATOM 3354 O O . ASP B 1 64 ? -1.713 -31.688 -26.656 1 84.62 64 ASP B O 1
ATOM 3358 N N . ALA B 1 65 ? -3.012 -30.109 -25.812 1 91.62 65 ALA B N 1
ATOM 3359 C CA . ALA B 1 65 ? -3.078 -29.438 -27.109 1 91.62 65 ALA B CA 1
ATOM 3360 C C . ALA B 1 65 ? -2.088 -28.281 -27.188 1 91.62 65 ALA B C 1
ATOM 3362 O O . ALA B 1 65 ? -1.979 -27.5 -26.25 1 91.62 65 ALA B O 1
ATOM 3363 N N . ASP B 1 66 ? -1.358 -28.25 -28.219 1 95.56 66 ASP B N 1
ATOM 3364 C CA . ASP B 1 66 ? -0.501 -27.109 -28.5 1 95.56 66 ASP B CA 1
ATOM 3365 C C . ASP B 1 66 ? -1.32 -25.922 -29.016 1 95.56 66 ASP B C 1
ATOM 3367 O O . ASP B 1 66 ? -1.881 -25.969 -30.109 1 95.56 66 ASP B O 1
ATOM 3371 N N . VAL B 1 67 ? -1.348 -24.828 -28.25 1 95.19 67 VAL B N 1
ATOM 3372 C CA . VAL B 1 67 ? -2.189 -23.688 -28.625 1 95.19 67 VAL B CA 1
ATOM 3373 C C . VAL B 1 67 ? -1.312 -22.5 -29.031 1 95.19 67 VAL B C 1
ATOM 3375 O O . VAL B 1 67 ? -1.795 -21.375 -29.141 1 95.19 67 VAL B O 1
ATOM 3378 N N . THR B 1 68 ? -0.072 -22.688 -29.25 1 96.19 68 THR B N 1
ATOM 3379 C CA . THR B 1 68 ? 0.888 -21.625 -29.531 1 96.19 68 THR B CA 1
ATOM 3380 C C . THR B 1 68 ? 0.405 -20.75 -30.672 1 96.19 68 THR B C 1
ATOM 3382 O O . THR B 1 68 ? 0.548 -19.516 -30.625 1 96.19 68 THR B O 1
ATOM 3385 N N . GLY B 1 69 ? -0.184 -21.359 -31.609 1 94.25 69 GLY B N 1
ATOM 3386 C CA . GLY B 1 69 ? -0.605 -20.625 -32.781 1 94.25 69 GLY B CA 1
ATOM 3387 C C . GLY B 1 69 ? -2.109 -20.469 -32.875 1 94.25 69 GLY B C 1
ATOM 3388 O O . GLY B 1 69 ? -2.619 -19.922 -33.875 1 94.25 69 GLY B O 1
ATOM 3389 N N . VAL B 1 70 ? -2.811 -20.938 -31.922 1 93.94 70 VAL B N 1
ATOM 3390 C CA . VAL B 1 70 ? -4.27 -20.875 -31.938 1 93.94 70 VAL B CA 1
ATOM 3391 C C . VAL B 1 70 ? -4.742 -19.453 -31.672 1 93.94 70 VAL B C 1
ATOM 3393 O O . VAL B 1 70 ? -4.203 -18.781 -30.797 1 93.94 70 VAL B O 1
ATOM 3396 N N . GLU B 1 71 ? -5.723 -19 -32.375 1 93.44 71 GLU B N 1
ATOM 3397 C CA . GLU B 1 71 ? -6.266 -17.641 -32.219 1 93.44 71 GLU B CA 1
ATOM 3398 C C . GLU B 1 71 ? -6.992 -17.484 -30.891 1 93.44 71 GLU B C 1
ATOM 3400 O O . GLU B 1 71 ? -7.516 -18.453 -30.328 1 93.44 71 GLU B O 1
ATOM 3405 N N . PRO B 1 72 ? -7.043 -16.281 -30.406 1 90.25 72 PRO B N 1
ATOM 3406 C CA . PRO B 1 72 ? -7.668 -16.016 -29.109 1 90.25 72 PRO B CA 1
ATOM 3407 C C . PRO B 1 72 ? -9.086 -16.562 -29.016 1 90.25 72 PRO B C 1
ATOM 3409 O O . PRO B 1 72 ? -9.438 -17.203 -28.016 1 90.25 72 PRO B O 1
ATOM 3412 N N . LYS B 1 73 ? -9.859 -16.453 -30.031 1 85.44 73 LYS B N 1
ATOM 3413 C CA . LYS B 1 73 ? -11.266 -16.844 -29.984 1 85.44 73 LYS B CA 1
ATOM 3414 C C . LYS B 1 73 ? -11.414 -18.359 -29.844 1 85.44 73 LYS B C 1
ATOM 3416 O O . LYS B 1 73 ? -12.469 -18.844 -29.438 1 85.44 73 LYS B O 1
ATOM 3421 N N . ASP B 1 74 ? -10.32 -19.062 -30.188 1 88.75 74 ASP B N 1
ATOM 3422 C CA . ASP B 1 74 ? -10.391 -20.531 -30.203 1 88.75 74 ASP B CA 1
ATOM 3423 C C . ASP B 1 74 ? -9.703 -21.125 -28.984 1 88.75 74 ASP B C 1
ATOM 3425 O O . ASP B 1 74 ? -9.609 -22.344 -28.844 1 88.75 74 ASP B O 1
ATOM 3429 N N . ARG B 1 75 ? -9.219 -20.328 -27.984 1 89.31 75 ARG B N 1
ATOM 3430 C CA . ARG B 1 75 ? -8.461 -20.797 -26.828 1 89.31 75 ARG B CA 1
ATOM 3431 C C . ARG B 1 75 ? -9.359 -20.969 -25.609 1 89.31 75 ARG B C 1
ATOM 3433 O O . ARG B 1 75 ? -8.961 -21.578 -24.609 1 89.31 75 ARG B O 1
ATOM 3440 N N . ASN B 1 76 ? -10.539 -20.531 -25.641 1 87.56 76 ASN B N 1
ATOM 3441 C CA . ASN B 1 76 ? -11.492 -20.594 -24.531 1 87.56 76 ASN B CA 1
ATOM 3442 C C . ASN B 1 76 ? -10.93 -19.938 -23.266 1 87.56 76 ASN B C 1
ATOM 3444 O O . ASN B 1 76 ? -10.977 -20.516 -22.188 1 87.56 76 ASN B O 1
ATOM 3448 N N . VAL B 1 77 ? -10.297 -18.875 -23.375 1 90.31 77 VAL B N 1
ATOM 3449 C CA . VAL B 1 77 ? -9.797 -18.078 -22.25 1 90.31 77 VAL B CA 1
ATOM 3450 C C . VAL B 1 77 ? -10.5 -16.734 -22.219 1 90.31 77 VAL B C 1
ATOM 3452 O O . VAL B 1 77 ? -10.93 -16.219 -23.25 1 90.31 77 VAL B O 1
ATOM 3455 N N . ALA B 1 78 ? -10.68 -16.25 -21.047 1 89.94 78 ALA B N 1
ATOM 3456 C CA . ALA B 1 78 ? -11.289 -14.93 -20.875 1 89.94 78 ALA B CA 1
ATOM 3457 C C . ALA B 1 78 ? -10.312 -13.961 -20.219 1 89.94 78 ALA B C 1
ATOM 3459 O O . ALA B 1 78 ? -9.555 -14.344 -19.328 1 89.94 78 ALA B O 1
ATOM 3460 N N . MET B 1 79 ? -10.406 -12.75 -20.656 1 89.69 79 MET B N 1
ATOM 3461 C CA . MET B 1 79 ? -9.484 -11.742 -20.156 1 89.69 79 MET B CA 1
ATOM 3462 C C . MET B 1 79 ? -10.242 -10.602 -19.469 1 89.69 79 MET B C 1
ATOM 3464 O O . MET B 1 79 ? -11.297 -10.188 -19.938 1 89.69 79 MET B O 1
ATOM 3468 N N . VAL B 1 80 ? -9.719 -10.258 -18.328 1 88.62 80 VAL B N 1
ATOM 3469 C CA . VAL B 1 80 ? -10.141 -9.039 -17.641 1 88.62 80 VAL B CA 1
ATOM 3470 C C . VAL B 1 80 ? -9.023 -8 -17.688 1 88.62 80 VAL B C 1
ATOM 3472 O O . VAL B 1 80 ? -7.949 -8.219 -17.125 1 88.62 80 VAL B O 1
ATOM 3475 N N . PHE B 1 81 ? -9.344 -6.824 -18.266 1 84.5 81 PHE B N 1
ATOM 3476 C CA . PHE B 1 81 ? -8.344 -5.793 -18.516 1 84.5 81 PHE B CA 1
ATOM 3477 C C . PHE B 1 81 ? -8.273 -4.824 -17.328 1 84.5 81 PHE B C 1
ATOM 3479 O O . PHE B 1 81 ? -9.188 -4.77 -16.516 1 84.5 81 PHE B O 1
ATOM 3486 N N . GLN B 1 82 ? -7.227 -4.066 -17.328 1 78.75 82 GLN B N 1
ATOM 3487 C CA . GLN B 1 82 ? -6.949 -3.1 -16.281 1 78.75 82 GLN B CA 1
ATOM 3488 C C . GLN B 1 82 ? -8.055 -2.049 -16.188 1 78.75 82 GLN B C 1
ATOM 3490 O O . GLN B 1 82 ? -8.492 -1.689 -15.102 1 78.75 82 GLN B O 1
ATOM 3495 N N . ASN B 1 83 ? -8.547 -1.539 -17.281 1 80.56 83 ASN B N 1
ATOM 3496 C CA . ASN B 1 83 ? -9.57 -0.504 -17.312 1 80.56 83 ASN B CA 1
ATOM 3497 C C . ASN B 1 83 ? -10.969 -1.105 -17.406 1 80.56 83 ASN B C 1
ATOM 3499 O O . ASN B 1 83 ? -11.938 -0.399 -17.688 1 80.56 83 ASN B O 1
ATOM 3503 N N . TYR B 1 84 ? -11.102 -2.398 -17.203 1 82.69 84 TYR B N 1
ATOM 3504 C CA . TYR B 1 84 ? -12.328 -3.184 -17.203 1 82.69 84 TYR B CA 1
ATOM 3505 C C . TYR B 1 84 ? -12.883 -3.312 -18.625 1 82.69 84 TYR B C 1
ATOM 3507 O O . TYR B 1 84 ? -13.523 -4.309 -18.953 1 82.69 84 TYR B O 1
ATOM 3515 N N . ALA B 1 85 ? -12.609 -2.285 -19.484 1 84.75 85 ALA B N 1
ATOM 3516 C CA . ALA B 1 85 ? -12.984 -2.293 -20.891 1 84.75 85 ALA B CA 1
ATOM 3517 C C . ALA B 1 85 ? -14.484 -2.531 -21.062 1 84.75 85 ALA B C 1
ATOM 3519 O O . ALA B 1 85 ? -14.898 -3.344 -21.891 1 84.75 85 ALA B O 1
ATOM 3520 N N . LEU B 1 86 ? -15.258 -1.906 -20.188 1 91.44 86 LEU B N 1
ATOM 3521 C CA . LEU B 1 86 ? -16.703 -2.01 -20.328 1 91.44 86 LEU B CA 1
ATOM 3522 C C . LEU B 1 86 ? -17.219 -1.052 -21.406 1 91.44 86 LEU B C 1
ATOM 3524 O O . LEU B 1 86 ? -16.734 0.08 -21.516 1 91.44 86 LEU B O 1
ATOM 3528 N N . TYR B 1 87 ? -18.188 -1.539 -22.188 1 92.12 87 TYR B N 1
ATOM 3529 C CA . TYR B 1 87 ? -18.828 -0.661 -23.156 1 92.12 87 TYR B CA 1
ATOM 3530 C C . TYR B 1 87 ? -19.719 0.364 -22.453 1 92.12 87 TYR B C 1
ATOM 3532 O O . TYR B 1 87 ? -20.719 0.005 -21.828 1 92.12 87 TYR B O 1
ATOM 3540 N N . PRO B 1 88 ? -19.391 1.596 -22.625 1 92.75 88 PRO B N 1
ATOM 3541 C CA . PRO B 1 88 ? -20.062 2.633 -21.844 1 92.75 88 PRO B CA 1
ATOM 3542 C C . PRO B 1 88 ? -21.547 2.76 -22.203 1 92.75 88 PRO B C 1
ATOM 3544 O O . PRO B 1 88 ? -22.344 3.205 -21.375 1 92.75 88 PRO B O 1
ATOM 3547 N N . HIS B 1 89 ? -21.906 2.316 -23.406 1 93.44 89 HIS B N 1
ATOM 3548 C CA . HIS B 1 89 ? -23.266 2.525 -23.891 1 93.44 89 HIS B CA 1
ATOM 3549 C C . HIS B 1 89 ? -24.141 1.304 -23.625 1 93.44 89 HIS B C 1
ATOM 3551 O O . HIS B 1 89 ? -25.344 1.315 -23.906 1 93.44 89 HIS B O 1
ATOM 3557 N N . MET B 1 90 ? -23.578 0.269 -23.062 1 94.81 90 MET B N 1
ATOM 3558 C CA . MET B 1 90 ? -24.312 -0.958 -22.781 1 94.81 90 MET B CA 1
ATOM 3559 C C . MET B 1 90 ? -24.547 -1.113 -21.281 1 94.81 90 MET B C 1
ATOM 3561 O O . MET B 1 90 ? -23.766 -0.629 -20.469 1 94.81 90 MET B O 1
ATOM 3565 N N . THR B 1 91 ? -25.609 -1.742 -21.016 1 96 91 THR B N 1
ATOM 3566 C CA . THR B 1 91 ? -25.875 -2.068 -19.625 1 96 91 THR B CA 1
ATOM 3567 C C . THR B 1 91 ? -24.922 -3.137 -19.125 1 96 91 THR B C 1
ATOM 3569 O O . THR B 1 91 ? -24.203 -3.752 -19.906 1 96 91 THR B O 1
ATOM 3572 N N . ALA B 1 92 ? -24.922 -3.299 -17.859 1 95.5 92 ALA B N 1
ATOM 3573 C CA . ALA B 1 92 ? -24.109 -4.359 -17.266 1 95.5 92 ALA B CA 1
ATOM 3574 C C . ALA B 1 92 ? -24.469 -5.719 -17.859 1 95.5 92 ALA B C 1
ATOM 3576 O O . ALA B 1 92 ? -23.578 -6.504 -18.203 1 95.5 92 ALA B O 1
ATOM 3577 N N . GLU B 1 93 ? -25.719 -5.934 -18.031 1 94.31 93 GLU B N 1
ATOM 3578 C CA . GLU B 1 93 ? -26.172 -7.195 -18.609 1 94.31 93 GLU B CA 1
ATOM 3579 C C . GLU B 1 93 ? -25.641 -7.363 -20.031 1 94.31 93 GLU B C 1
ATOM 3581 O O . GLU B 1 93 ? -25.156 -8.43 -20.391 1 94.31 93 GLU B O 1
ATOM 3586 N N . ARG B 1 94 ? -25.75 -6.406 -20.781 1 93 94 ARG B N 1
ATOM 3587 C CA . ARG B 1 94 ? -25.297 -6.465 -22.172 1 93 94 ARG B CA 1
ATOM 3588 C C . ARG B 1 94 ? -23.781 -6.609 -22.25 1 93 94 ARG B C 1
ATOM 3590 O O . ARG B 1 94 ? -23.266 -7.289 -23.141 1 93 94 ARG B O 1
ATOM 3597 N N . ASN B 1 95 ? -23.172 -5.895 -21.375 1 94.12 95 ASN B N 1
ATOM 3598 C CA . ASN B 1 95 ? -21.719 -6.066 -21.297 1 94.12 95 ASN B CA 1
ATOM 3599 C C . ASN B 1 95 ? -21.344 -7.523 -21.016 1 94.12 95 ASN B C 1
ATOM 3601 O O . ASN B 1 95 ? -20.469 -8.07 -21.688 1 94.12 95 ASN B O 1
ATOM 3605 N N . MET B 1 96 ? -22.047 -8.125 -20.141 1 92.75 96 MET B N 1
ATOM 3606 C CA . MET B 1 96 ? -21.75 -9.492 -19.734 1 92.75 96 MET B CA 1
ATOM 3607 C C . MET B 1 96 ? -22.031 -10.477 -20.875 1 92.75 96 MET B C 1
ATOM 3609 O O . MET B 1 96 ? -21.359 -11.508 -20.969 1 92.75 96 MET B O 1
ATOM 3613 N N . THR B 1 97 ? -22.953 -10.109 -21.75 1 91.06 97 THR B N 1
ATOM 3614 C CA . THR B 1 97 ? -23.406 -11.094 -22.719 1 91.06 97 THR B CA 1
ATOM 3615 C C . THR B 1 97 ? -22.891 -10.758 -24.109 1 91.06 97 THR B C 1
ATOM 3617 O O . THR B 1 97 ? -23.219 -11.445 -25.078 1 91.06 97 THR B O 1
ATOM 3620 N N . PHE B 1 98 ? -22.188 -9.719 -24.188 1 84.19 98 PHE B N 1
ATOM 3621 C CA . PHE B 1 98 ? -21.781 -9.195 -25.484 1 84.19 98 PHE B CA 1
ATOM 3622 C C . PHE B 1 98 ? -21.094 -10.273 -26.312 1 84.19 98 PHE B C 1
ATOM 3624 O O . PHE B 1 98 ? -21.391 -10.445 -27.5 1 84.19 98 PHE B O 1
ATOM 3631 N N . GLY B 1 99 ? -20.234 -11.008 -25.797 1 75.81 99 GLY B N 1
ATOM 3632 C CA . GLY B 1 99 ? -19.484 -12.023 -26.516 1 75.81 99 GLY B CA 1
ATOM 3633 C C . GLY B 1 99 ? -20.266 -13.297 -26.734 1 75.81 99 GLY B C 1
ATOM 3634 O O . GLY B 1 99 ? -19.906 -14.133 -27.562 1 75.81 99 GLY B O 1
ATOM 3635 N N . MET B 1 100 ? -21.359 -13.508 -26.094 1 78.38 100 MET B N 1
ATOM 3636 C CA . MET B 1 100 ? -22.141 -14.734 -26.188 1 78.38 100 MET B CA 1
ATOM 3637 C C . MET B 1 100 ? -23.094 -14.672 -27.375 1 78.38 100 MET B C 1
ATOM 3639 O O . MET B 1 100 ? -23.375 -15.695 -28.016 1 78.38 100 MET B O 1
ATOM 3643 N N . ASN B 1 101 ? -23.562 -13.594 -27.656 1 63.81 101 ASN B N 1
ATOM 3644 C CA . ASN B 1 101 ? -24.578 -13.422 -28.703 1 63.81 101 ASN B CA 1
ATOM 3645 C C . ASN B 1 101 ? -23.969 -13.594 -30.094 1 63.81 101 ASN B C 1
ATOM 3647 O O . ASN B 1 101 ? -24.656 -14.062 -31.016 1 63.81 101 ASN B O 1
ATOM 3651 N N . THR B 1 102 ? -22.703 -13.312 -30.156 1 58.94 102 THR B N 1
ATOM 3652 C CA . THR B 1 102 ? -22.109 -13.336 -31.484 1 58.94 102 THR B CA 1
ATOM 3653 C C . THR B 1 102 ? -21.719 -14.758 -31.875 1 58.94 102 THR B C 1
ATOM 3655 O O . THR B 1 102 ? -21.641 -15.094 -33.062 1 58.94 102 THR B O 1
ATOM 3658 N N . ASP B 1 103 ? -21.469 -15.57 -30.953 1 56.88 103 ASP B N 1
ATOM 3659 C CA . ASP B 1 103 ? -20.891 -16.859 -31.312 1 56.88 103 ASP B CA 1
ATOM 3660 C C . ASP B 1 103 ? -21.984 -17.891 -31.594 1 56.88 103 ASP B C 1
ATOM 3662 O O . ASP B 1 103 ? -21.719 -18.953 -32.156 1 56.88 103 ASP B O 1
ATOM 3666 N N . GLY B 1 104 ? -23.234 -17.438 -31.594 1 59.09 104 GLY B N 1
ATOM 3667 C CA . GLY B 1 104 ? -24.359 -18.297 -31.953 1 59.09 104 GLY B CA 1
ATOM 3668 C C . GLY B 1 104 ? -24.422 -19.562 -31.125 1 59.09 104 GLY B C 1
ATOM 3669 O O . GLY B 1 104 ? -25.25 -20.438 -31.375 1 59.09 104 GLY B O 1
ATOM 3670 N N . ASP B 1 105 ? -23.547 -19.734 -30.125 1 69.19 105 ASP B N 1
ATOM 3671 C CA . ASP B 1 105 ? -23.422 -21.031 -29.469 1 69.19 105 ASP B CA 1
ATOM 3672 C C . ASP B 1 105 ? -24.359 -21.125 -28.266 1 69.19 105 ASP B C 1
ATOM 3674 O O . ASP B 1 105 ? -24.516 -22.203 -27.672 1 69.19 105 ASP B O 1
ATOM 3678 N N . TYR B 1 106 ? -25.078 -20.062 -28 1 82 106 TYR B N 1
ATOM 3679 C CA . TYR B 1 106 ? -25.922 -20.078 -26.812 1 82 106 TYR B CA 1
ATOM 3680 C C . TYR B 1 106 ? -27.344 -19.672 -27.141 1 82 106 TYR B C 1
ATOM 3682 O O . TYR B 1 106 ? -27.578 -18.797 -27.969 1 82 106 TYR B O 1
ATOM 3690 N N . THR B 1 107 ? -28.297 -20.344 -26.578 1 86.56 107 THR B N 1
ATOM 3691 C CA . THR B 1 107 ? -29.688 -19.938 -26.672 1 86.56 107 THR B CA 1
ATOM 3692 C C . THR B 1 107 ? -29.969 -18.781 -25.719 1 86.56 107 THR B C 1
ATOM 3694 O O . THR B 1 107 ? -29.188 -18.516 -24.812 1 86.56 107 THR B O 1
ATOM 3697 N N . ASP B 1 108 ? -31.031 -18.141 -25.953 1 86.88 108 ASP B N 1
ATOM 3698 C CA . ASP B 1 108 ? -31.438 -17.031 -25.094 1 86.88 108 ASP B CA 1
ATOM 3699 C C . ASP B 1 108 ? -31.656 -17.516 -23.656 1 86.88 108 ASP B C 1
ATOM 3701 O O . ASP B 1 108 ? -31.328 -16.797 -22.703 1 86.88 108 ASP B O 1
ATOM 3705 N N . GLU B 1 109 ? -32.188 -18.609 -23.594 1 89.56 109 GLU B N 1
ATOM 3706 C CA . GLU B 1 109 ? -32.469 -19.188 -22.266 1 89.56 109 GLU B CA 1
ATOM 3707 C C . GLU B 1 109 ? -31.156 -19.484 -21.531 1 89.56 109 GLU B C 1
ATOM 3709 O O . GLU B 1 109 ? -31.031 -19.219 -20.344 1 89.56 109 GLU B O 1
ATOM 3714 N N . GLU B 1 110 ? -30.25 -20 -22.234 1 87.94 110 GLU B N 1
ATOM 3715 C CA . GLU B 1 110 ? -28.953 -20.312 -21.656 1 87.94 110 GLU B CA 1
ATOM 3716 C C . GLU B 1 110 ? -28.234 -19.047 -21.203 1 87.94 110 GLU B C 1
ATOM 3718 O O . GLU B 1 110 ? -27.609 -19.016 -20.141 1 87.94 110 GLU B O 1
ATOM 3723 N N . ILE B 1 111 ? -28.344 -18.094 -22 1 88.88 111 ILE B N 1
ATOM 3724 C CA . ILE B 1 111 ? -27.703 -16.812 -21.703 1 88.88 111 ILE B CA 1
ATOM 3725 C C . ILE B 1 111 ? -28.312 -16.234 -20.422 1 88.88 111 ILE B C 1
ATOM 3727 O O . ILE B 1 111 ? -27.578 -15.812 -19.516 1 88.88 111 ILE B O 1
ATOM 3731 N N . ALA B 1 112 ? -29.562 -16.281 -20.375 1 89.94 112 ALA B N 1
ATOM 3732 C CA . ALA B 1 112 ? -30.25 -15.734 -19.219 1 89.94 112 ALA B CA 1
ATOM 3733 C C . ALA B 1 112 ? -29.859 -16.484 -17.938 1 89.94 112 ALA B C 1
ATOM 3735 O O . ALA B 1 112 ? -29.656 -15.859 -16.891 1 89.94 112 ALA B O 1
ATOM 3736 N N . GLU B 1 113 ? -29.766 -17.703 -18.094 1 90.88 113 GLU B N 1
ATOM 3737 C CA . GLU B 1 113 ? -29.391 -18.531 -16.953 1 90.88 113 GLU B CA 1
ATOM 3738 C C . GLU B 1 113 ? -27.969 -18.234 -16.5 1 90.88 113 GLU B C 1
ATOM 3740 O O . GLU B 1 113 ? -27.688 -18.094 -15.305 1 90.88 113 GLU B O 1
ATOM 3745 N N . ARG B 1 114 ? -27.141 -18.125 -17.391 1 89.31 114 ARG B N 1
ATOM 3746 C CA . ARG B 1 114 ? -25.734 -17.891 -17.094 1 89.31 114 ARG B CA 1
ATOM 3747 C C . ARG B 1 114 ? -25.531 -16.5 -16.484 1 89.31 114 ARG B C 1
ATOM 3749 O O . ARG B 1 114 ? -24.734 -16.328 -15.555 1 89.31 114 ARG B O 1
ATOM 3756 N N . VAL B 1 115 ? -26.234 -15.602 -17.016 1 90.62 115 VAL B N 1
ATOM 3757 C CA . VAL B 1 115 ? -26.156 -14.242 -16.5 1 90.62 115 VAL B CA 1
ATOM 3758 C C . VAL B 1 115 ? -26.688 -14.195 -15.062 1 90.62 115 VAL B C 1
ATOM 3760 O O . VAL B 1 115 ? -26.078 -13.578 -14.188 1 90.62 115 VAL B O 1
ATOM 3763 N N . ALA B 1 116 ? -27.75 -14.836 -14.891 1 91.31 116 ALA B N 1
ATOM 3764 C CA . ALA B 1 116 ? -28.344 -14.867 -13.562 1 91.31 116 ALA B CA 1
ATOM 3765 C C . ALA B 1 116 ? -27.391 -15.5 -12.547 1 91.31 116 ALA B C 1
ATOM 3767 O O . ALA B 1 116 ? -27.234 -14.992 -11.438 1 91.31 116 ALA B O 1
ATOM 3768 N N . GLU B 1 117 ? -26.828 -16.547 -12.945 1 88.94 117 GLU B N 1
ATOM 3769 C CA . GLU B 1 117 ? -25.891 -17.234 -12.07 1 88.94 117 GLU B CA 1
ATOM 3770 C C . GLU B 1 117 ? -24.672 -16.375 -11.766 1 88.94 117 GLU B C 1
ATOM 3772 O O . GLU B 1 117 ? -24.266 -16.234 -10.609 1 88.94 117 GLU B O 1
ATOM 3777 N N . ALA B 1 118 ? -24.094 -15.836 -12.773 1 88.06 118 ALA B N 1
ATOM 3778 C CA . ALA B 1 118 ? -22.938 -14.977 -12.602 1 88.06 118 ALA B CA 1
ATOM 3779 C C . ALA B 1 118 ? -23.266 -13.758 -11.734 1 88.06 118 ALA B C 1
ATOM 3781 O O . ALA B 1 118 ? -22.5 -13.383 -10.859 1 88.06 118 ALA B O 1
ATOM 3782 N N . ALA B 1 119 ? -24.438 -13.211 -12.008 1 91 119 ALA B N 1
ATOM 3783 C CA . ALA B 1 119 ? -24.875 -12.023 -11.281 1 91 119 ALA B CA 1
ATOM 3784 C C . ALA B 1 119 ? -25.062 -12.328 -9.797 1 91 119 ALA B C 1
ATOM 3786 O O . ALA B 1 119 ? -24.703 -11.508 -8.938 1 91 119 ALA B O 1
ATOM 3787 N N . ALA B 1 120 ? -25.578 -13.422 -9.562 1 88.31 120 ALA B N 1
ATOM 3788 C CA . ALA B 1 120 ? -25.766 -13.836 -8.172 1 88.31 120 ALA B CA 1
ATOM 3789 C C . ALA B 1 120 ? -24.438 -14.062 -7.477 1 88.31 120 ALA B C 1
ATOM 3791 O O . ALA B 1 120 ? -24.219 -13.594 -6.352 1 88.31 120 ALA B O 1
ATOM 3792 N N . THR B 1 121 ? -23.609 -14.719 -8.141 1 82.06 121 THR B N 1
ATOM 3793 C CA . THR B 1 121 ? -22.281 -15.023 -7.605 1 82.06 121 THR B CA 1
ATOM 3794 C C . THR B 1 121 ? -21.5 -13.75 -7.305 1 82.06 121 THR B C 1
ATOM 3796 O O . THR B 1 121 ? -20.797 -13.664 -6.297 1 82.06 121 THR B O 1
ATOM 3799 N N . LEU B 1 122 ? -21.672 -12.68 -8.148 1 85 122 LEU B N 1
ATOM 3800 C CA . LEU B 1 122 ? -20.891 -11.453 -8.07 1 85 122 LEU B CA 1
ATOM 3801 C C . LEU B 1 122 ? -21.672 -10.359 -7.344 1 85 122 LEU B C 1
ATOM 3803 O O . LEU B 1 122 ? -21.188 -9.242 -7.184 1 85 122 LEU B O 1
ATOM 3807 N N . ASP B 1 123 ? -22.875 -10.633 -6.957 1 83.31 123 ASP B N 1
ATOM 3808 C CA . ASP B 1 123 ? -23.75 -9.695 -6.254 1 83.31 123 ASP B CA 1
ATOM 3809 C C . ASP B 1 123 ? -23.984 -8.438 -7.082 1 83.31 123 ASP B C 1
ATOM 3811 O O . ASP B 1 123 ? -23.766 -7.324 -6.602 1 83.31 123 ASP B O 1
ATOM 3815 N N . VAL B 1 124 ? -24.297 -8.695 -8.328 1 90.12 124 VAL B N 1
ATOM 3816 C CA . VAL B 1 124 ? -24.578 -7.543 -9.18 1 90.12 124 VAL B CA 1
ATOM 3817 C C . VAL B 1 124 ? -25.969 -7.668 -9.789 1 90.12 124 VAL B C 1
ATOM 3819 O O . VAL B 1 124 ? -26.234 -7.105 -10.852 1 90.12 124 VAL B O 1
ATOM 3822 N N . GLU B 1 125 ? -26.812 -8.438 -9.203 1 92.44 125 GLU B N 1
ATOM 3823 C CA . GLU B 1 125 ? -28.172 -8.68 -9.711 1 92.44 125 GLU B CA 1
ATOM 3824 C C . GLU B 1 125 ? -28.922 -7.363 -9.891 1 92.44 125 GLU B C 1
ATOM 3826 O O . GLU B 1 125 ? -29.625 -7.18 -10.891 1 92.44 125 GLU B O 1
ATOM 3831 N N . ASP B 1 126 ? -28.703 -6.465 -9.016 1 92 126 ASP B N 1
ATOM 3832 C CA . ASP B 1 126 ? -29.469 -5.219 -9.008 1 92 126 ASP B CA 1
ATOM 3833 C C . ASP B 1 126 ? -28.812 -4.176 -9.914 1 92 126 ASP B C 1
ATOM 3835 O O . ASP B 1 126 ? -29.328 -3.068 -10.07 1 92 126 ASP B O 1
ATOM 3839 N N . LEU B 1 127 ? -27.719 -4.543 -10.508 1 93.44 127 LEU B N 1
ATOM 3840 C CA . LEU B 1 127 ? -26.969 -3.57 -11.281 1 93.44 127 LEU B CA 1
ATOM 3841 C C . LEU B 1 127 ? -27.094 -3.844 -12.773 1 93.44 127 LEU B C 1
ATOM 3843 O O . LEU B 1 127 ? -26.578 -3.08 -13.602 1 93.44 127 LEU B O 1
ATOM 3847 N N . LEU B 1 128 ? -27.781 -4.82 -13.148 1 94.94 128 LEU B N 1
ATOM 3848 C CA . LEU B 1 128 ? -27.766 -5.363 -14.5 1 94.94 128 LEU B CA 1
ATOM 3849 C C . LEU B 1 128 ? -28.281 -4.34 -15.508 1 94.94 128 LEU B C 1
ATOM 3851 O O . LEU B 1 128 ? -27.891 -4.348 -16.672 1 94.94 128 LEU B O 1
ATOM 3855 N N . ASP B 1 129 ? -29.125 -3.439 -15.016 1 94.88 129 ASP B N 1
ATOM 3856 C CA . ASP B 1 129 ? -29.719 -2.473 -15.922 1 94.88 129 ASP B CA 1
ATOM 3857 C C . ASP B 1 129 ? -28.938 -1.167 -15.945 1 94.88 129 ASP B C 1
ATOM 3859 O O . ASP B 1 129 ? -29.234 -0.263 -16.734 1 94.88 129 ASP B O 1
ATOM 3863 N N . ARG B 1 130 ? -27.953 -1.113 -15.227 1 95.19 130 ARG B N 1
ATOM 3864 C CA . ARG B 1 130 ? -27.172 0.117 -15.125 1 95.19 130 ARG B CA 1
ATOM 3865 C C . ARG B 1 130 ? -26.062 0.149 -16.172 1 95.19 130 ARG B C 1
ATOM 3867 O O . ARG B 1 130 ? -25.594 -0.899 -16.609 1 95.19 130 ARG B O 1
ATOM 3874 N N . LYS B 1 131 ? -25.75 1.325 -16.5 1 94.81 131 LYS B N 1
ATOM 3875 C CA . LYS B 1 131 ? -24.594 1.528 -17.375 1 94.81 131 LYS B CA 1
ATOM 3876 C C . LYS B 1 131 ? -23.328 1.817 -16.578 1 94.81 131 LYS B C 1
ATOM 3878 O O . LYS B 1 131 ? -23.406 2.207 -15.414 1 94.81 131 LYS B O 1
ATOM 3883 N N . PRO B 1 132 ? -22.109 1.63 -17.172 1 91.88 132 PRO B N 1
ATOM 3884 C CA . PRO B 1 132 ? -20.828 1.781 -16.453 1 91.88 132 PRO B CA 1
ATOM 3885 C C . PRO B 1 132 ? -20.703 3.135 -15.766 1 91.88 132 PRO B C 1
ATOM 3887 O O . PRO B 1 132 ? -20.156 3.215 -14.664 1 91.88 132 PRO B O 1
ATOM 3890 N N . ALA B 1 133 ? -21.234 4.145 -16.312 1 89.25 133 ALA B N 1
ATOM 3891 C CA . ALA B 1 133 ? -21.141 5.477 -15.719 1 89.25 133 ALA B CA 1
ATOM 3892 C C . ALA B 1 133 ? -21.859 5.531 -14.375 1 89.25 133 ALA B C 1
ATOM 3894 O O . ALA B 1 133 ? -21.594 6.402 -13.547 1 89.25 133 ALA B O 1
ATOM 3895 N N . GLU B 1 134 ? -22.734 4.613 -14.18 1 90.81 134 GLU B N 1
ATOM 3896 C CA . GLU B 1 134 ? -23.562 4.582 -12.969 1 90.81 134 GLU B CA 1
ATOM 3897 C C . GLU B 1 134 ? -23.016 3.598 -11.945 1 90.81 134 GLU B C 1
ATOM 3899 O O . GLU B 1 134 ? -23.609 3.387 -10.891 1 90.81 134 GLU B O 1
ATOM 3904 N N . LEU B 1 135 ? -21.906 2.986 -12.281 1 88.69 135 LEU B N 1
ATOM 3905 C CA . LEU B 1 135 ? -21.328 1.951 -11.438 1 88.69 135 LEU B CA 1
ATOM 3906 C C . LEU B 1 135 ? -20.078 2.467 -10.727 1 88.69 135 LEU B C 1
ATOM 3908 O O . LEU B 1 135 ? -19.328 3.266 -11.281 1 88.69 135 LEU B O 1
ATOM 3912 N N . SER B 1 136 ? -19.906 2.016 -9.5 1 76.94 136 SER B N 1
ATOM 3913 C CA . SER B 1 136 ? -18.656 2.268 -8.805 1 76.94 136 SER B CA 1
ATOM 3914 C C . SER B 1 136 ? -17.516 1.442 -9.406 1 76.94 136 SER B C 1
ATOM 3916 O O . SER B 1 136 ? -17.75 0.572 -10.25 1 76.94 136 SER B O 1
ATOM 3918 N N . GLY B 1 137 ? -16.281 1.748 -9.078 1 75.62 137 GLY B N 1
ATOM 3919 C CA . GLY B 1 137 ? -15.133 0.979 -9.531 1 75.62 137 GLY B CA 1
ATOM 3920 C C . GLY B 1 137 ? -15.258 -0.505 -9.242 1 75.62 137 GLY B C 1
ATOM 3921 O O . GLY B 1 137 ? -15.047 -1.336 -10.133 1 75.62 137 GLY B O 1
ATOM 3922 N N . GLY B 1 138 ? -15.664 -0.792 -8.031 1 76.44 138 GLY B N 1
ATOM 3923 C CA . GLY B 1 138 ? -15.844 -2.186 -7.66 1 76.44 138 GLY B CA 1
ATOM 3924 C C . GLY B 1 138 ? -16.953 -2.869 -8.438 1 76.44 138 GLY B C 1
ATOM 3925 O O . GLY B 1 138 ? -16.828 -4.035 -8.82 1 76.44 138 GLY B O 1
ATOM 3926 N N . GLU B 1 139 ? -17.984 -2.119 -8.633 1 84.12 139 GLU B N 1
ATOM 3927 C CA . GLU B 1 139 ? -19.094 -2.654 -9.406 1 84.12 139 GLU B CA 1
ATOM 3928 C C . GLU B 1 139 ? -18.688 -2.918 -10.852 1 84.12 139 GLU B C 1
ATOM 3930 O O . GLU B 1 139 ? -19.031 -3.957 -11.422 1 84.12 139 GLU B O 1
ATOM 3935 N N . LYS B 1 140 ? -17.938 -1.984 -11.391 1 88.69 140 LYS B N 1
ATOM 3936 C CA . LYS B 1 140 ? -17.438 -2.176 -12.75 1 88.69 140 LYS B CA 1
ATOM 3937 C C . LYS B 1 140 ? -16.578 -3.438 -12.844 1 88.69 140 LYS B C 1
ATOM 3939 O O . LYS B 1 140 ? -16.688 -4.195 -13.812 1 88.69 140 LYS B O 1
ATOM 3944 N N . GLN B 1 141 ? -15.781 -3.635 -11.852 1 84.62 141 GLN B N 1
ATOM 3945 C CA . GLN B 1 141 ? -14.93 -4.816 -11.828 1 84.62 141 GLN B CA 1
ATOM 3946 C C . GLN B 1 141 ? -15.758 -6.098 -11.797 1 84.62 141 GLN B C 1
ATOM 3948 O O . GLN B 1 141 ? -15.477 -7.043 -12.539 1 84.62 141 GLN B O 1
ATOM 3953 N N . ARG B 1 142 ? -16.734 -6.121 -10.922 1 85.31 142 ARG B N 1
ATOM 3954 C CA . ARG B 1 142 ? -17.578 -7.297 -10.82 1 85.31 142 ARG B CA 1
ATOM 3955 C C . ARG B 1 142 ? -18.281 -7.586 -12.141 1 85.31 142 ARG B C 1
ATOM 3957 O O . ARG B 1 142 ? -18.391 -8.742 -12.555 1 85.31 142 ARG B O 1
ATOM 3964 N N . VAL B 1 143 ? -18.688 -6.578 -12.789 1 91.25 143 VAL B N 1
ATOM 3965 C CA . VAL B 1 143 ? -19.344 -6.738 -14.086 1 91.25 143 VAL B CA 1
ATOM 3966 C C . VAL B 1 143 ? -18.344 -7.281 -15.102 1 91.25 143 VAL B C 1
ATOM 3968 O O . VAL B 1 143 ? -18.672 -8.172 -15.891 1 91.25 143 VAL B O 1
ATOM 3971 N N . ALA B 1 144 ? -17.156 -6.711 -15.055 1 90.56 144 ALA B N 1
ATOM 3972 C CA . ALA B 1 144 ? -16.109 -7.176 -15.969 1 90.56 144 ALA B CA 1
ATOM 3973 C C . ALA B 1 144 ? -15.805 -8.656 -15.734 1 90.56 144 ALA B C 1
ATOM 3975 O O . ALA B 1 144 ? -15.633 -9.414 -16.688 1 90.56 144 ALA B O 1
ATOM 3976 N N . ILE B 1 145 ? -15.711 -9.047 -14.516 1 87.88 145 ILE B N 1
ATOM 3977 C CA . ILE B 1 145 ? -15.484 -10.445 -14.172 1 87.88 145 ILE B CA 1
ATOM 3978 C C . ILE B 1 145 ? -16.672 -11.289 -14.633 1 87.88 145 ILE B C 1
ATOM 3980 O O . ILE B 1 145 ? -16.484 -12.398 -15.141 1 87.88 145 ILE B O 1
ATOM 3984 N N . GLY B 1 146 ? -17.844 -10.75 -14.438 1 89.31 146 GLY B N 1
ATOM 3985 C CA . GLY B 1 146 ? -19.031 -11.43 -14.922 1 89.31 146 GLY B CA 1
ATOM 3986 C C . GLY B 1 146 ? -19 -11.711 -16.406 1 89.31 146 GLY B C 1
ATOM 3987 O O . GLY B 1 146 ? -19.328 -12.812 -16.844 1 89.31 146 GLY B O 1
ATOM 3988 N N . ARG B 1 147 ? -18.609 -10.766 -17.094 1 90.06 147 ARG B N 1
ATOM 3989 C CA . ARG B 1 147 ? -18.469 -10.922 -18.547 1 90.06 147 ARG B CA 1
ATOM 3990 C C . ARG B 1 147 ? -17.531 -12.086 -18.875 1 90.06 147 ARG B C 1
ATOM 3992 O O . ARG B 1 147 ? -17.797 -12.844 -19.812 1 90.06 147 ARG B O 1
ATOM 3999 N N . ALA B 1 148 ? -16.562 -12.195 -18.078 1 87 148 ALA B N 1
ATOM 4000 C CA . ALA B 1 148 ? -15.586 -13.258 -18.297 1 87 148 ALA B CA 1
ATOM 4001 C C . ALA B 1 148 ? -16.156 -14.617 -17.906 1 87 148 ALA B C 1
ATOM 4003 O O . ALA B 1 148 ? -15.922 -15.625 -18.578 1 87 148 ALA B O 1
ATOM 4004 N N . LEU B 1 149 ? -16.984 -14.695 -16.969 1 87.94 149 LEU B N 1
ATOM 4005 C CA . LEU B 1 149 ? -17.422 -15.945 -16.344 1 87.94 149 LEU B CA 1
ATOM 4006 C C . LEU B 1 149 ? -18.594 -16.547 -17.109 1 87.94 149 LEU B C 1
ATOM 4008 O O . LEU B 1 149 ? -18.766 -17.766 -17.141 1 87.94 149 LEU B O 1
ATOM 4012 N N . VAL B 1 150 ? -19.359 -15.727 -17.688 1 88.62 150 VAL B N 1
ATOM 4013 C CA . VAL B 1 150 ? -20.578 -16.203 -18.312 1 88.62 150 VAL B CA 1
ATOM 4014 C C . VAL B 1 150 ? -20.234 -17.172 -19.438 1 88.62 150 VAL B C 1
ATOM 4016 O O . VAL B 1 150 ? -21.062 -18 -19.812 1 88.62 150 VAL B O 1
ATOM 4019 N N . ARG B 1 151 ? -19.078 -17.078 -19.922 1 84.62 151 ARG B N 1
ATOM 4020 C CA . ARG B 1 151 ? -18.672 -17.953 -21.031 1 84.62 151 ARG B CA 1
ATOM 4021 C C . ARG B 1 151 ? -18.078 -19.25 -20.5 1 84.62 151 ARG B C 1
ATOM 4023 O O . ARG B 1 151 ? -17.734 -20.141 -21.281 1 84.62 151 ARG B O 1
ATOM 4030 N N . ASP B 1 152 ? -17.922 -19.344 -19.266 1 83 152 ASP B N 1
ATOM 4031 C CA . ASP B 1 152 ? -17.359 -20.531 -18.625 1 83 152 ASP B CA 1
ATOM 4032 C C . ASP B 1 152 ? -15.969 -20.859 -19.172 1 83 152 ASP B C 1
ATOM 4034 O O . ASP B 1 152 ? -15.742 -21.953 -19.688 1 83 152 ASP B O 1
ATOM 4038 N N . PRO B 1 153 ? -15.117 -20 -19.016 1 87.56 153 PRO B N 1
ATOM 4039 C CA . PRO B 1 153 ? -13.773 -20.156 -19.578 1 87.56 153 PRO B CA 1
ATOM 4040 C C . PRO B 1 153 ? -12.953 -21.203 -18.828 1 87.56 153 PRO B C 1
ATOM 4042 O O . PRO B 1 153 ? -13.195 -21.469 -17.656 1 87.56 153 PRO B O 1
ATOM 4045 N N . GLN B 1 154 ? -12.023 -21.766 -19.594 1 87.19 154 GLN B N 1
ATOM 4046 C CA . GLN B 1 154 ? -11.102 -22.703 -18.953 1 87.19 154 GLN B CA 1
ATOM 4047 C C . GLN B 1 154 ? -10.086 -21.969 -18.078 1 87.19 154 GLN B C 1
ATOM 4049 O O . GLN B 1 154 ? -9.539 -22.547 -17.141 1 87.19 154 GLN B O 1
ATOM 4054 N N . MET B 1 155 ? -9.914 -20.734 -18.453 1 91.94 155 MET B N 1
ATOM 4055 C CA . MET B 1 155 ? -8.945 -19.938 -17.703 1 91.94 155 MET B CA 1
ATOM 4056 C C . MET B 1 155 ? -9.336 -18.469 -17.703 1 91.94 155 MET B C 1
ATOM 4058 O O . MET B 1 155 ? -9.805 -17.938 -18.703 1 91.94 155 MET B O 1
ATOM 4062 N N . LEU B 1 156 ? -9.141 -17.891 -16.547 1 93.44 156 LEU B N 1
ATOM 4063 C CA . LEU B 1 156 ? -9.352 -16.453 -16.391 1 93.44 156 LEU B CA 1
ATOM 4064 C C . LEU B 1 156 ? -8.023 -15.711 -16.297 1 93.44 156 LEU B C 1
ATOM 4066 O O . LEU B 1 156 ? -7.164 -16.062 -15.492 1 93.44 156 LEU B O 1
ATOM 4070 N N . LEU B 1 157 ? -7.832 -14.75 -17.188 1 95.25 157 LEU B N 1
ATOM 4071 C CA . LEU B 1 157 ? -6.637 -13.914 -17.203 1 95.25 157 LEU B CA 1
ATOM 4072 C C . LEU B 1 157 ? -6.961 -12.492 -16.75 1 95.25 157 LEU B C 1
ATOM 4074 O O . LEU B 1 157 ? -7.855 -11.844 -17.297 1 95.25 157 LEU B O 1
ATOM 4078 N N . MET B 1 158 ? -6.23 -12.055 -15.734 1 94.88 158 MET B N 1
ATOM 4079 C CA . MET B 1 158 ? -6.477 -10.711 -15.219 1 94.88 158 MET B CA 1
ATOM 4080 C C . MET B 1 158 ? -5.203 -9.867 -15.266 1 94.88 158 MET B C 1
ATOM 4082 O O . MET B 1 158 ? -4.18 -10.25 -14.703 1 94.88 158 MET B O 1
ATOM 4086 N N . ASP B 1 159 ? -5.316 -8.742 -15.898 1 93.31 159 ASP B N 1
ATOM 4087 C CA . ASP B 1 159 ? -4.168 -7.852 -16.062 1 93.31 159 ASP B CA 1
ATOM 4088 C C . ASP B 1 159 ? -4.301 -6.625 -15.156 1 93.31 159 ASP B C 1
ATOM 4090 O O . ASP B 1 159 ? -4.887 -5.617 -15.547 1 93.31 159 ASP B O 1
ATOM 4094 N N . GLU B 1 160 ? -3.74 -6.688 -13.992 1 89.56 160 GLU B N 1
ATOM 4095 C CA . GLU B 1 160 ? -3.688 -5.625 -12.984 1 89.56 160 GLU B CA 1
ATOM 4096 C C . GLU B 1 160 ? -5.074 -5.055 -12.719 1 89.56 160 GLU B C 1
ATOM 4098 O O . GLU B 1 160 ? -5.27 -3.838 -12.766 1 89.56 160 GLU B O 1
ATOM 4103 N N . PRO B 1 161 ? -5.965 -5.871 -12.312 1 88.31 161 PRO B N 1
ATOM 4104 C CA . PRO B 1 161 ? -7.363 -5.438 -12.242 1 88.31 161 PRO B CA 1
ATOM 4105 C C . PRO B 1 161 ? -7.613 -4.453 -11.102 1 88.31 161 PRO B C 1
ATOM 4107 O O . PRO B 1 161 ? -8.641 -3.762 -11.094 1 88.31 161 PRO B O 1
ATOM 4110 N N . LEU B 1 162 ? -6.695 -4.344 -10.133 1 86.19 162 LEU B N 1
ATOM 4111 C CA . LEU B 1 162 ? -6.957 -3.51 -8.961 1 86.19 162 LEU B CA 1
ATOM 4112 C C . LEU B 1 162 ? -6.059 -2.277 -8.961 1 86.19 162 LEU B C 1
ATOM 4114 O O . LEU B 1 162 ? -6.078 -1.493 -8.008 1 86.19 162 LEU B O 1
ATOM 4118 N N . SER B 1 163 ? -5.328 -1.984 -9.961 1 76.62 163 SER B N 1
ATOM 4119 C CA . SER B 1 163 ? -4.273 -0.976 -9.984 1 76.62 163 SER B CA 1
ATOM 4120 C C . SER B 1 163 ? -4.855 0.433 -9.93 1 76.62 163 SER B C 1
ATOM 4122 O O . SER B 1 163 ? -4.188 1.37 -9.484 1 76.62 163 SER B O 1
ATOM 4124 N N . ASN B 1 164 ? -6.059 0.614 -10.328 1 68.69 164 ASN B N 1
ATOM 4125 C CA . ASN B 1 164 ? -6.625 1.954 -10.422 1 68.69 164 ASN B CA 1
ATOM 4126 C C . ASN B 1 164 ? -7.527 2.268 -9.234 1 68.69 164 ASN B C 1
ATOM 4128 O O . ASN B 1 164 ? -8.156 3.326 -9.188 1 68.69 164 ASN B O 1
ATOM 4132 N N . LEU B 1 165 ? -7.527 1.384 -8.289 1 72.31 165 LEU B N 1
ATOM 4133 C CA . LEU B 1 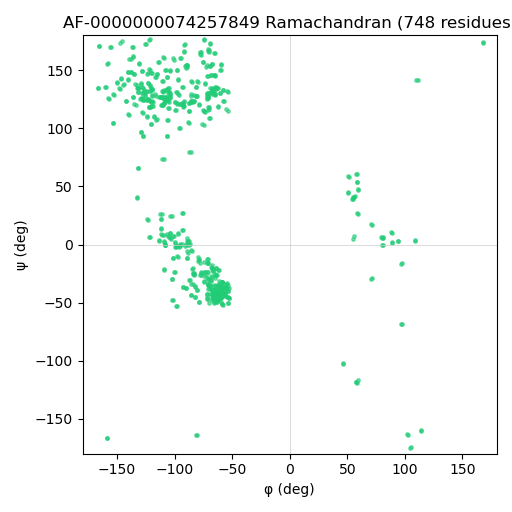165 ? -8.43 1.546 -7.156 1 72.31 165 LEU B CA 1
ATOM 4134 C C . LEU B 1 165 ? -7.703 2.182 -5.973 1 72.31 165 LEU B C 1
ATOM 4136 O O . LEU B 1 165 ? -6.484 2.035 -5.836 1 72.31 165 LEU B O 1
ATOM 4140 N N . ASP B 1 166 ? -8.414 2.957 -5.109 1 68.81 166 ASP B N 1
ATOM 4141 C CA . ASP B 1 166 ? -7.844 3.488 -3.875 1 68.81 166 ASP B CA 1
ATOM 4142 C C . ASP B 1 166 ? -7.582 2.373 -2.865 1 68.81 166 ASP B C 1
ATOM 4144 O O . ASP B 1 166 ? -7.996 1.23 -3.074 1 68.81 166 ASP B O 1
ATOM 4148 N N . ALA B 1 167 ? -6.926 2.734 -1.762 1 70.38 167 ALA B N 1
ATOM 4149 C CA . ALA B 1 167 ? -6.441 1.751 -0.798 1 70.38 167 ALA B CA 1
ATOM 4150 C C . ALA B 1 167 ? -7.598 0.978 -0.171 1 70.38 167 ALA B C 1
ATOM 4152 O O . ALA B 1 167 ? -7.543 -0.249 -0.062 1 70.38 167 ALA B O 1
ATOM 4153 N N . LYS B 1 168 ? -8.586 1.633 0.205 1 72.38 168 LYS B N 1
ATOM 4154 C CA . LYS B 1 168 ? -9.711 0.986 0.877 1 72.38 168 LYS B CA 1
ATOM 4155 C C . LYS B 1 168 ? -10.43 0.021 -0.06 1 72.38 168 LYS B C 1
ATOM 4157 O O . LYS B 1 168 ? -10.68 -1.133 0.298 1 72.38 168 LYS B O 1
ATOM 4162 N N . LEU B 1 169 ? -10.742 0.528 -1.216 1 74.25 169 LEU B N 1
ATOM 4163 C CA . LEU B 1 169 ? -11.438 -0.302 -2.189 1 74.25 169 LEU B CA 1
ATOM 4164 C C . LEU B 1 169 ? -10.562 -1.462 -2.646 1 74.25 169 LEU B C 1
ATOM 4166 O O . LEU B 1 169 ? -11.055 -2.566 -2.885 1 74.25 169 LEU B O 1
ATOM 4170 N N . ARG B 1 170 ? -9.32 -1.236 -2.75 1 81 170 ARG B N 1
ATOM 4171 C CA . ARG B 1 170 ? -8.383 -2.289 -3.141 1 81 170 ARG B CA 1
ATOM 4172 C C . ARG B 1 170 ? -8.414 -3.443 -2.145 1 81 170 ARG B C 1
ATOM 4174 O O . ARG B 1 170 ? -8.469 -4.609 -2.539 1 81 170 ARG B O 1
ATOM 4181 N N . LEU B 1 171 ? -8.375 -3.09 -0.904 1 80.75 171 LEU B N 1
ATOM 4182 C CA . LEU B 1 171 ? -8.422 -4.109 0.139 1 80.75 171 LEU B CA 1
ATOM 4183 C C . LEU B 1 171 ? -9.719 -4.906 0.06 1 80.75 171 LEU B C 1
ATOM 4185 O O . LEU B 1 171 ? -9.703 -6.137 0.14 1 80.75 171 LEU B O 1
ATOM 4189 N N . GLN B 1 172 ? -10.75 -4.195 -0.11 1 79.12 172 GLN B N 1
ATOM 4190 C CA . GLN B 1 172 ? -12.055 -4.848 -0.191 1 79.12 172 GLN B CA 1
ATOM 4191 C C . GLN B 1 172 ? -12.125 -5.785 -1.392 1 79.12 172 GLN B C 1
ATOM 4193 O O . GLN B 1 172 ? -12.539 -6.938 -1.259 1 79.12 172 GLN B O 1
ATOM 4198 N N . MET B 1 173 ? -11.711 -5.316 -2.494 1 84.06 173 MET B N 1
ATOM 4199 C CA . MET B 1 173 ? -11.805 -6.098 -3.725 1 84.06 173 MET B CA 1
ATOM 4200 C C . MET B 1 173 ? -10.859 -7.289 -3.689 1 84.06 173 MET B C 1
ATOM 4202 O O . MET B 1 173 ? -11.164 -8.352 -4.238 1 84.06 173 MET B O 1
ATOM 4206 N N . ARG B 1 174 ? -9.75 -7.098 -3.109 1 88.19 174 ARG B N 1
ATOM 4207 C CA . ARG B 1 174 ? -8.805 -8.203 -2.961 1 88.19 174 ARG B CA 1
ATOM 4208 C C . ARG B 1 174 ? -9.43 -9.352 -2.172 1 88.19 174 ARG B C 1
ATOM 4210 O O . ARG B 1 174 ? -9.336 -10.508 -2.578 1 88.19 174 ARG B O 1
ATOM 4217 N N . THR B 1 175 ? -10.062 -9 -1.116 1 84.12 175 THR B N 1
ATOM 4218 C CA . THR B 1 175 ? -10.719 -10 -0.286 1 84.12 175 THR B CA 1
ATOM 4219 C C . THR B 1 175 ? -11.844 -10.688 -1.058 1 84.12 175 THR B C 1
ATOM 4221 O O . THR B 1 175 ? -11.977 -11.906 -1.006 1 84.12 175 THR B O 1
ATOM 4224 N N . GLU B 1 176 ? -12.547 -9.922 -1.73 1 83.19 176 GLU B N 1
ATOM 4225 C CA . GLU B 1 176 ? -13.656 -10.469 -2.508 1 83.19 176 GLU B CA 1
ATOM 4226 C C . GLU B 1 176 ? -13.156 -11.414 -3.592 1 83.19 176 GLU B C 1
ATOM 4228 O O . GLU B 1 176 ? -13.766 -12.461 -3.842 1 83.19 176 GLU B O 1
ATOM 4233 N N . LEU B 1 177 ? -12.102 -11.031 -4.246 1 88.12 177 LEU B N 1
ATOM 4234 C CA . LEU B 1 177 ? -11.531 -11.883 -5.277 1 88.12 177 LEU B CA 1
ATOM 4235 C C . LEU B 1 177 ? -11.055 -13.211 -4.684 1 88.12 177 LEU B C 1
ATOM 4237 O O . LEU B 1 177 ? -11.234 -14.266 -5.293 1 88.12 177 LEU B O 1
ATOM 4241 N N . ALA B 1 178 ? -10.453 -13.148 -3.555 1 88.38 178 ALA B N 1
ATOM 4242 C CA . ALA B 1 178 ? -10.008 -14.367 -2.873 1 88.38 178 ALA B CA 1
ATOM 4243 C C . ALA B 1 178 ? -11.195 -15.281 -2.57 1 88.38 178 ALA B C 1
ATOM 4245 O O . ALA B 1 178 ? -11.133 -16.484 -2.824 1 88.38 178 ALA B O 1
ATOM 4246 N N . GLU B 1 179 ? -12.234 -14.688 -2.074 1 84.19 179 GLU B N 1
ATOM 4247 C CA . GLU B 1 179 ? -13.43 -15.461 -1.76 1 84.19 179 GLU B CA 1
ATOM 4248 C C . GLU B 1 179 ? -14.055 -16.047 -3.02 1 84.19 179 GLU B C 1
ATOM 4250 O O . GLU B 1 179 ? -14.5 -17.203 -3.014 1 84.19 179 GLU B O 1
ATOM 4255 N N . LEU B 1 180 ? -14.102 -15.234 -4.031 1 83.56 180 LEU B N 1
ATOM 4256 C CA . LEU B 1 180 ? -14.664 -15.68 -5.297 1 83.56 180 LEU B CA 1
ATOM 4257 C C . LEU B 1 180 ? -13.883 -16.875 -5.844 1 83.56 180 LEU B C 1
ATOM 4259 O O . LEU B 1 180 ? -14.477 -17.844 -6.332 1 83.56 180 LEU B O 1
ATOM 4263 N N . HIS B 1 181 ? -12.625 -16.844 -5.793 1 88.5 181 HIS B N 1
ATOM 4264 C CA . HIS B 1 181 ? -11.805 -17.953 -6.289 1 88.5 181 HIS B CA 1
ATOM 4265 C C . HIS B 1 181 ? -12.023 -19.219 -5.461 1 88.5 181 HIS B C 1
ATOM 4267 O O . HIS B 1 181 ? -11.984 -20.328 -5.992 1 88.5 181 HIS B O 1
ATOM 4273 N N . GLU B 1 182 ? -12.125 -19.047 -4.211 1 83.75 182 GLU B N 1
ATOM 4274 C CA . GLU B 1 182 ? -12.391 -20.203 -3.352 1 83.75 182 GLU B CA 1
ATOM 4275 C C . GLU B 1 182 ? -13.688 -20.891 -3.748 1 83.75 182 GLU B C 1
ATOM 4277 O O . GLU B 1 182 ? -13.797 -22.125 -3.654 1 83.75 182 GLU B O 1
ATOM 4282 N N . GLU B 1 183 ? -14.57 -20.109 -4.203 1 82 183 GLU B N 1
ATOM 4283 C CA . GLU B 1 183 ? -15.875 -20.641 -4.578 1 82 183 GLU B CA 1
ATOM 4284 C C . GLU B 1 183 ? -15.852 -21.25 -5.977 1 82 183 GLU B C 1
ATOM 4286 O O . GLU B 1 183 ? -16.359 -22.344 -6.188 1 82 183 GLU B O 1
ATOM 4291 N N . LEU B 1 184 ? -15.25 -20.594 -6.957 1 83.12 184 LEU B N 1
ATOM 4292 C CA . LEU B 1 184 ? -15.344 -21 -8.359 1 83.12 184 LEU B CA 1
ATOM 4293 C C . LEU B 1 184 ? -14.227 -21.969 -8.719 1 83.12 184 LEU B C 1
ATOM 4295 O O . LEU B 1 184 ? -14.422 -22.875 -9.547 1 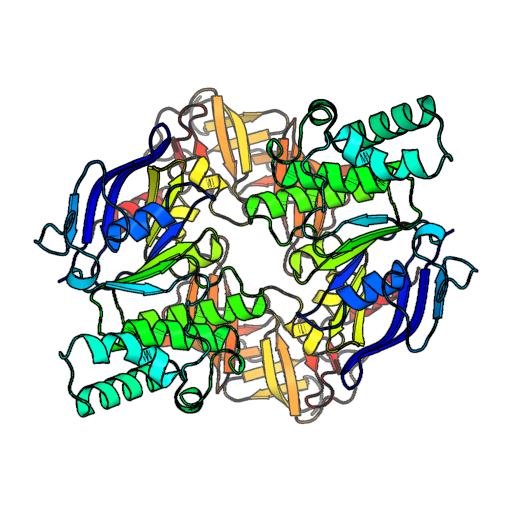83.12 184 LEU B O 1
ATOM 4299 N N . ARG B 1 185 ? -13.047 -21.75 -8.18 1 88.44 185 ARG B N 1
ATOM 4300 C CA . ARG B 1 185 ? -11.852 -22.547 -8.414 1 88.44 185 ARG B CA 1
ATOM 4301 C C . ARG B 1 185 ? -11.484 -22.562 -9.898 1 88.44 185 ARG B C 1
ATOM 4303 O O . ARG B 1 185 ? -11 -23.578 -10.414 1 88.44 185 ARG B O 1
ATOM 4310 N N . THR B 1 186 ? -11.875 -21.531 -10.602 1 90.12 186 THR B N 1
ATOM 4311 C CA . THR B 1 186 ? -11.445 -21.375 -11.984 1 90.12 186 THR B CA 1
ATOM 4312 C C . THR B 1 186 ? -9.945 -21.109 -12.062 1 90.12 186 THR B C 1
ATOM 4314 O O . THR B 1 186 ? -9.414 -20.328 -11.273 1 90.12 186 THR B O 1
ATOM 4317 N N . THR B 1 187 ? -9.305 -21.797 -12.977 1 94.19 187 THR B N 1
ATOM 4318 C CA . THR B 1 187 ? -7.883 -21.516 -13.18 1 94.19 187 THR B CA 1
ATOM 4319 C C . THR B 1 187 ? -7.656 -20.062 -13.539 1 94.19 187 THR B C 1
ATOM 4321 O O . THR B 1 187 ? -8.273 -19.531 -14.469 1 94.19 187 THR B O 1
ATOM 4324 N N . THR B 1 188 ? -6.816 -19.391 -12.742 1 95.5 188 THR B N 1
ATOM 4325 C CA . THR B 1 188 ? -6.672 -17.938 -12.891 1 95.5 188 THR B CA 1
ATOM 4326 C C . THR B 1 188 ? -5.199 -17.547 -12.945 1 95.5 188 THR B C 1
ATOM 4328 O O . THR B 1 188 ? -4.387 -18.047 -12.164 1 95.5 188 THR B O 1
ATOM 4331 N N . VAL B 1 189 ? -4.883 -16.719 -13.961 1 96.81 189 VAL B N 1
ATOM 4332 C CA . VAL B 1 189 ? -3.59 -16.047 -14.023 1 96.81 189 VAL B CA 1
ATOM 4333 C C . VAL B 1 189 ? -3.768 -14.555 -13.766 1 96.81 189 VAL B C 1
ATOM 4335 O O . VAL B 1 189 ? -4.523 -13.883 -14.469 1 96.81 189 VAL B O 1
ATOM 4338 N N . TYR B 1 190 ? -3.09 -14.148 -12.758 1 96.94 190 TYR B N 1
ATOM 4339 C CA . TYR B 1 190 ? -3.221 -12.781 -12.273 1 96.94 190 TYR B CA 1
ATOM 4340 C C . TYR B 1 190 ? -1.89 -12.039 -12.352 1 96.94 190 TYR B C 1
ATOM 4342 O O . TYR B 1 190 ? -0.875 -12.516 -11.836 1 96.94 190 TYR B O 1
ATOM 4350 N N . VAL B 1 191 ? -1.924 -10.93 -13.078 1 96 191 VAL B N 1
ATOM 4351 C CA . VAL B 1 191 ? -0.718 -10.125 -13.211 1 96 191 VAL B CA 1
ATOM 4352 C C . VAL B 1 191 ? -0.838 -8.867 -12.344 1 96 191 VAL B C 1
ATOM 4354 O O . VAL B 1 191 ? -1.872 -8.195 -12.359 1 96 191 VAL B O 1
ATOM 4357 N N . THR B 1 192 ? 0.229 -8.578 -11.625 1 92.88 192 THR B N 1
ATOM 4358 C CA . THR B 1 192 ? 0.238 -7.375 -10.805 1 92.88 192 THR B CA 1
ATOM 4359 C C . THR B 1 192 ? 1.668 -6.941 -10.492 1 92.88 192 THR B C 1
ATOM 4361 O O . THR B 1 192 ? 2.598 -7.746 -10.578 1 92.88 192 THR B O 1
ATOM 4364 N N . HIS B 1 193 ? 1.827 -5.707 -10.219 1 86.94 193 HIS B N 1
ATOM 4365 C CA . HIS B 1 193 ? 3.094 -5.219 -9.68 1 86.94 193 HIS B CA 1
ATOM 4366 C C . HIS B 1 193 ? 3.031 -5.078 -8.164 1 86.94 193 HIS B C 1
ATOM 4368 O O . HIS B 1 193 ? 4.031 -4.734 -7.523 1 86.94 193 HIS B O 1
ATOM 4374 N N . ASP B 1 194 ? 1.908 -5.363 -7.586 1 87.5 194 ASP B N 1
ATOM 4375 C CA . ASP B 1 194 ? 1.686 -5.203 -6.152 1 87.5 194 ASP B CA 1
ATOM 4376 C C . ASP B 1 194 ? 1.989 -6.496 -5.398 1 87.5 194 ASP B C 1
ATOM 4378 O O . ASP B 1 194 ? 1.275 -7.488 -5.551 1 87.5 194 ASP B O 1
ATOM 4382 N N . GLN B 1 195 ? 2.875 -6.441 -4.539 1 90.56 195 GLN B N 1
ATOM 4383 C CA . GLN B 1 195 ? 3.318 -7.641 -3.834 1 90.56 195 GLN B CA 1
ATOM 4384 C C . GLN B 1 195 ? 2.25 -8.133 -2.859 1 90.56 195 GLN B C 1
ATOM 4386 O O . GLN B 1 195 ? 2.104 -9.336 -2.646 1 90.56 195 GLN B O 1
ATOM 4391 N N . THR B 1 196 ? 1.512 -7.156 -2.285 1 90.81 196 THR B N 1
ATOM 4392 C CA . THR B 1 196 ? 0.464 -7.555 -1.352 1 90.81 196 THR B CA 1
ATOM 4393 C C . THR B 1 196 ? -0.599 -8.391 -2.057 1 90.81 196 THR B C 1
ATOM 4395 O O . THR B 1 196 ? -1.032 -9.422 -1.534 1 90.81 196 THR B O 1
ATOM 4398 N N . GLU B 1 197 ? -0.964 -7.984 -3.215 1 93.06 197 GLU B N 1
ATOM 4399 C CA . GLU B 1 197 ? -1.904 -8.766 -4.012 1 93.06 197 GLU B CA 1
ATOM 4400 C C . GLU B 1 197 ? -1.36 -10.164 -4.293 1 93.06 197 GLU B C 1
ATOM 4402 O O . GLU B 1 197 ? -2.076 -11.156 -4.141 1 93.06 197 GLU B O 1
ATOM 4407 N N . ALA B 1 198 ? -0.131 -10.188 -4.648 1 95.19 198 ALA B N 1
ATOM 4408 C CA . ALA B 1 198 ? 0.501 -11.461 -4.98 1 95.19 198 ALA B CA 1
ATOM 4409 C C . ALA B 1 198 ? 0.514 -12.398 -3.777 1 95.19 198 ALA B C 1
ATOM 4411 O O . ALA B 1 198 ? 0.144 -13.57 -3.891 1 95.19 198 ALA B O 1
ATOM 4412 N N . MET B 1 199 ? 0.823 -11.844 -2.674 1 95 199 MET B N 1
ATOM 4413 C CA . MET B 1 199 ? 0.98 -12.641 -1.459 1 95 199 MET B CA 1
ATOM 4414 C C . MET B 1 199 ? -0.37 -13.141 -0.959 1 95 199 MET B C 1
ATOM 4416 O O . MET B 1 199 ? -0.463 -14.242 -0.407 1 95 199 MET B O 1
ATOM 4420 N N . THR B 1 200 ? -1.385 -12.414 -1.226 1 93.81 200 THR B N 1
ATOM 4421 C CA . THR B 1 200 ? -2.654 -12.703 -0.569 1 93.81 200 THR B CA 1
ATOM 4422 C C . THR B 1 200 ? -3.582 -13.477 -1.499 1 93.81 200 THR B C 1
ATOM 4424 O O . THR B 1 200 ? -4.434 -14.242 -1.04 1 93.81 200 THR B O 1
ATOM 4427 N N . LEU B 1 201 ? -3.391 -13.367 -2.777 1 95.19 201 LEU B N 1
ATOM 4428 C CA . LEU B 1 201 ? -4.32 -13.992 -3.713 1 95.19 201 LEU B CA 1
ATOM 4429 C C . LEU B 1 201 ? -3.742 -15.281 -4.27 1 95.19 201 LEU B C 1
ATOM 4431 O O . LEU B 1 201 ? -4.488 -16.219 -4.578 1 95.19 201 LEU B O 1
ATOM 4435 N N . GLY B 1 202 ? -2.518 -15.352 -4.367 1 95.94 202 GLY B N 1
ATOM 4436 C CA . GLY B 1 202 ? -1.9 -16.453 -5.094 1 95.94 202 GLY B CA 1
ATOM 4437 C C . GLY B 1 202 ? -1.791 -17.719 -4.281 1 95.94 202 GLY B C 1
ATOM 4438 O O . GLY B 1 202 ? -1.338 -17.688 -3.133 1 95.94 202 GLY B O 1
ATOM 4439 N N . ASP B 1 203 ? -2.164 -18.828 -4.973 1 95 203 ASP B N 1
ATOM 4440 C CA . ASP B 1 203 ? -1.707 -20.125 -4.469 1 95 203 ASP B CA 1
ATOM 4441 C C . ASP B 1 203 ? -0.192 -20.25 -4.602 1 95 203 ASP B C 1
ATOM 4443 O O . ASP B 1 203 ? 0.477 -20.734 -3.686 1 95 203 ASP B O 1
ATOM 4447 N N . ARG B 1 204 ? 0.195 -19.875 -5.746 1 97.06 204 ARG B N 1
ATOM 4448 C CA . ARG B 1 204 ? 1.613 -19.672 -6.023 1 97.06 204 ARG B CA 1
ATOM 4449 C C . ARG B 1 204 ? 1.853 -18.328 -6.695 1 97.06 204 ARG B C 1
ATOM 4451 O O . ARG B 1 204 ? 0.931 -17.734 -7.266 1 97.06 204 ARG B O 1
ATOM 4458 N N . VAL B 1 205 ? 3.057 -17.891 -6.504 1 97.69 205 VAL B N 1
ATOM 4459 C CA . VAL B 1 205 ? 3.477 -16.625 -7.09 1 97.69 205 VAL B CA 1
ATOM 4460 C C . VAL B 1 205 ? 4.738 -16.844 -7.922 1 97.69 205 VAL B C 1
ATOM 4462 O O . VAL B 1 205 ? 5.691 -17.484 -7.469 1 97.69 205 VAL B O 1
ATOM 4465 N N . ALA B 1 206 ? 4.711 -16.391 -9.148 1 98.12 206 ALA B N 1
ATOM 4466 C CA . ALA B 1 206 ? 5.895 -16.328 -10 1 98.12 206 ALA B CA 1
ATOM 4467 C C . ALA B 1 206 ? 6.488 -14.93 -10.031 1 98.12 206 ALA B C 1
ATOM 4469 O O . ALA B 1 206 ? 5.848 -13.984 -10.5 1 98.12 206 ALA B O 1
ATOM 4470 N N . VAL B 1 207 ? 7.668 -14.82 -9.531 1 97.75 207 VAL B N 1
ATOM 4471 C CA . VAL B 1 207 ? 8.352 -13.531 -9.516 1 97.75 207 VAL B CA 1
ATOM 4472 C C . VAL B 1 207 ? 9.203 -13.383 -10.773 1 97.75 207 VAL B C 1
ATOM 4474 O O . VAL B 1 207 ? 10.07 -14.211 -11.047 1 97.75 207 VAL B O 1
ATOM 4477 N N . LEU B 1 208 ? 8.93 -12.32 -11.492 1 96.88 208 LEU B N 1
ATOM 4478 C CA . LEU B 1 208 ? 9.625 -12.086 -12.75 1 96.88 208 LEU B CA 1
ATOM 4479 C C . LEU B 1 208 ? 10.57 -10.891 -12.641 1 96.88 208 LEU B C 1
ATOM 4481 O O . LEU B 1 208 ? 10.234 -9.898 -11.992 1 96.88 208 LEU B O 1
ATOM 4485 N N . ASP B 1 209 ? 11.703 -11.023 -13.242 1 94.69 209 ASP B N 1
ATOM 4486 C CA . ASP B 1 209 ? 12.672 -9.945 -13.391 1 94.69 209 ASP B CA 1
ATOM 4487 C C . ASP B 1 209 ? 13.352 -10 -14.758 1 94.69 209 ASP B C 1
ATOM 4489 O O . ASP B 1 209 ? 13.914 -11.031 -15.141 1 94.69 209 ASP B O 1
ATOM 4493 N N . ALA B 1 210 ? 13.258 -8.906 -15.492 1 93.12 210 ALA B N 1
ATOM 4494 C CA . ALA B 1 210 ? 13.93 -8.758 -16.781 1 93.12 210 ALA B CA 1
ATOM 4495 C C . ALA B 1 210 ? 13.562 -9.906 -17.719 1 93.12 210 ALA B C 1
ATOM 4497 O O . ALA B 1 210 ? 14.445 -10.5 -18.359 1 93.12 210 ALA B O 1
ATOM 4498 N N . GLY B 1 211 ? 12.336 -10.289 -17.672 1 95.94 211 GLY B N 1
ATOM 4499 C CA . GLY B 1 211 ? 11.805 -11.242 -18.641 1 95.94 211 GLY B CA 1
ATOM 4500 C C . GLY B 1 211 ? 11.977 -12.688 -18.203 1 95.94 211 GLY B C 1
ATOM 4501 O O . GLY B 1 211 ? 11.57 -13.609 -18.906 1 95.94 211 GLY B O 1
ATOM 4502 N N . ARG B 1 212 ? 12.531 -12.906 -17.031 1 96.88 212 ARG B N 1
ATOM 4503 C CA . ARG B 1 212 ? 12.789 -14.258 -16.547 1 96.88 212 ARG B CA 1
ATOM 4504 C C . ARG B 1 212 ? 12.086 -14.508 -15.219 1 96.88 212 ARG B C 1
ATOM 4506 O O . ARG B 1 212 ? 11.898 -13.578 -14.422 1 96.88 212 ARG B O 1
ATOM 4513 N N . ILE B 1 213 ? 11.742 -15.75 -15 1 97.44 213 ILE B N 1
ATOM 4514 C CA . ILE B 1 213 ? 11.203 -16.141 -13.703 1 97.44 213 ILE B CA 1
ATOM 4515 C C . ILE B 1 213 ? 12.352 -16.344 -12.711 1 97.44 213 ILE B C 1
ATOM 4517 O O . ILE B 1 213 ? 13.281 -17.109 -12.984 1 97.44 213 ILE B O 1
ATOM 4521 N N . GLN B 1 214 ? 12.25 -15.703 -11.578 1 97.25 214 GLN B N 1
ATOM 4522 C CA . GLN B 1 214 ? 13.266 -15.797 -10.539 1 97.25 214 GLN B CA 1
ATOM 4523 C C . GLN B 1 214 ? 12.93 -16.906 -9.539 1 97.25 214 GLN B C 1
ATOM 4525 O O . GLN B 1 214 ? 13.836 -17.547 -9 1 97.25 214 GLN B O 1
ATOM 4530 N N . GLN B 1 215 ? 11.68 -17.078 -9.25 1 97.38 215 GLN B N 1
ATOM 4531 C CA . GLN B 1 215 ? 11.188 -18.062 -8.297 1 97.38 215 GLN B CA 1
ATOM 4532 C C . GLN B 1 215 ? 9.68 -18.25 -8.414 1 97.38 215 GLN B C 1
ATOM 4534 O O . GLN B 1 215 ? 8.953 -17.281 -8.664 1 97.38 215 GLN B O 1
ATOM 4539 N N . VAL B 1 216 ? 9.242 -19.453 -8.414 1 97.5 216 VAL B N 1
ATOM 4540 C CA . VAL B 1 216 ? 7.824 -19.797 -8.336 1 97.5 216 VAL B CA 1
ATOM 4541 C C . VAL B 1 216 ? 7.562 -20.625 -7.082 1 97.5 216 VAL B C 1
ATOM 4543 O O . VAL B 1 216 ? 8.086 -21.734 -6.949 1 97.5 216 VAL B O 1
ATOM 4546 N N . ASP B 1 217 ? 6.727 -20.094 -6.211 1 96.75 217 ASP B N 1
ATOM 4547 C CA . ASP B 1 217 ? 6.465 -20.797 -4.965 1 96.75 217 ASP B CA 1
ATOM 4548 C C . ASP B 1 217 ? 5.23 -20.234 -4.258 1 96.75 217 ASP B C 1
ATOM 4550 O O . ASP B 1 217 ? 4.633 -19.266 -4.73 1 96.75 217 ASP B O 1
ATOM 4554 N N . ARG B 1 218 ? 4.836 -20.953 -3.213 1 94.69 218 ARG B N 1
ATOM 4555 C CA . ARG B 1 218 ? 3.799 -20.406 -2.338 1 94.69 218 ARG B CA 1
ATOM 4556 C C . ARG B 1 218 ? 4.238 -19.094 -1.715 1 94.69 218 ARG B C 1
ATOM 4558 O O . ARG B 1 218 ? 5.426 -18.891 -1.453 1 94.69 218 ARG B O 1
ATOM 4565 N N . PRO B 1 219 ? 3.336 -18.203 -1.423 1 94.88 219 PRO B N 1
ATOM 4566 C CA . PRO B 1 219 ? 3.666 -16.844 -0.955 1 94.88 219 PRO B CA 1
ATOM 4567 C C . PRO B 1 219 ? 4.59 -16.859 0.26 1 94.88 219 PRO B C 1
ATOM 4569 O O . PRO B 1 219 ? 5.641 -16.203 0.246 1 94.88 219 PRO B O 1
ATOM 4572 N N . GLN B 1 220 ? 4.281 -17.578 1.248 1 92.62 220 GLN B N 1
ATOM 4573 C CA . GLN B 1 220 ? 5.066 -17.547 2.479 1 92.62 220 GLN B CA 1
ATOM 4574 C C . GLN B 1 220 ? 6.453 -18.156 2.262 1 92.62 220 GLN B C 1
ATOM 4576 O O . GLN B 1 220 ? 7.422 -17.719 2.893 1 92.62 220 GLN B O 1
ATOM 4581 N N . VAL B 1 221 ? 6.555 -19.109 1.364 1 92.94 221 VAL B N 1
ATOM 4582 C CA . VAL B 1 221 ? 7.852 -19.703 1.039 1 92.94 221 VAL B CA 1
ATOM 4583 C C . VAL B 1 221 ? 8.719 -18.656 0.334 1 92.94 221 VAL B C 1
ATOM 4585 O O . VAL B 1 221 ? 9.906 -18.516 0.647 1 92.94 221 VAL B O 1
ATOM 4588 N N . LEU B 1 222 ? 8.117 -17.938 -0.573 1 94.12 222 LEU B N 1
ATOM 4589 C CA . LEU B 1 222 ? 8.836 -16.859 -1.236 1 94.12 222 LEU B CA 1
ATOM 4590 C C . LEU B 1 222 ? 9.391 -15.875 -0.217 1 94.12 222 LEU B C 1
ATOM 4592 O O . LEU B 1 222 ? 10.516 -15.391 -0.367 1 94.12 222 LEU B O 1
ATOM 4596 N N . TYR B 1 223 ? 8.602 -15.594 0.789 1 95.06 223 TYR B N 1
ATOM 4597 C CA . TYR B 1 223 ? 8.977 -14.609 1.798 1 95.06 223 TYR B CA 1
ATOM 4598 C C . TYR B 1 223 ? 10.086 -15.148 2.701 1 95.06 223 TYR B C 1
ATOM 4600 O O . TYR B 1 223 ? 11.055 -14.453 2.984 1 95.06 223 TYR B O 1
ATOM 4608 N N . ASP B 1 224 ? 9.984 -16.375 3.09 1 94.06 224 ASP B N 1
ATOM 4609 C CA . ASP B 1 224 ? 10.875 -16.969 4.082 1 94.06 224 ASP B CA 1
ATOM 4610 C C . ASP B 1 224 ? 12.188 -17.422 3.439 1 94.06 224 ASP B C 1
ATOM 4612 O O . ASP B 1 224 ? 13.242 -17.359 4.066 1 94.06 224 ASP B O 1
ATOM 4616 N N . TYR B 1 225 ? 12.008 -17.922 2.191 1 94.25 225 TYR B N 1
ATOM 4617 C CA . TYR B 1 225 ? 13.148 -18.531 1.529 1 94.25 225 TYR B CA 1
ATOM 4618 C C . TYR B 1 225 ? 13.305 -18 0.108 1 94.25 225 TYR B C 1
ATOM 4620 O O . TYR B 1 225 ? 13.234 -18.766 -0.856 1 94.25 225 TYR B O 1
ATOM 4628 N N . PRO B 1 226 ? 13.609 -16.766 0.042 1 96.44 226 PRO B N 1
ATOM 4629 C CA . PRO B 1 226 ? 13.844 -16.234 -1.302 1 96.44 226 PRO B CA 1
ATOM 4630 C C . PRO B 1 226 ? 15.039 -16.875 -1.995 1 96.44 226 PRO B C 1
ATOM 4632 O O . PRO B 1 226 ? 16.109 -17 -1.396 1 96.44 226 PRO B O 1
ATOM 4635 N N . ALA B 1 227 ? 14.891 -17.234 -3.203 1 96.31 227 ALA B N 1
ATOM 4636 C CA . ALA B 1 227 ? 15.906 -17.953 -3.953 1 96.31 227 ALA B CA 1
ATOM 4637 C C . ALA B 1 227 ? 17.016 -17.016 -4.41 1 96.31 227 ALA B C 1
ATOM 4639 O O . ALA B 1 227 ? 18.141 -17.453 -4.676 1 96.31 227 ALA B O 1
ATOM 4640 N N . THR B 1 228 ? 16.703 -15.781 -4.562 1 97.19 228 THR B N 1
ATOM 4641 C CA . THR B 1 228 ? 17.688 -14.789 -4.996 1 97.19 228 THR B CA 1
ATOM 4642 C C . THR B 1 228 ? 17.562 -13.516 -4.164 1 97.19 228 THR B C 1
ATOM 4644 O O . THR B 1 228 ? 16.547 -13.289 -3.51 1 97.19 228 THR B O 1
ATOM 4647 N N . ARG B 1 229 ? 18.625 -12.742 -4.238 1 97.25 229 ARG B N 1
ATOM 4648 C CA . ARG B 1 229 ? 18.609 -11.438 -3.596 1 97.25 229 ARG B CA 1
ATOM 4649 C C . ARG B 1 229 ? 17.5 -10.555 -4.168 1 97.25 229 ARG B C 1
ATOM 4651 O O . ARG B 1 229 ? 16.859 -9.797 -3.439 1 97.25 229 ARG B O 1
ATOM 4658 N N . PHE B 1 230 ? 17.281 -10.688 -5.453 1 95.31 230 PHE B N 1
ATOM 4659 C CA . PHE B 1 230 ? 16.219 -9.914 -6.086 1 95.31 230 PHE B CA 1
ATOM 4660 C C . PHE B 1 230 ? 14.875 -10.211 -5.453 1 95.31 230 PHE B C 1
ATOM 4662 O O . PHE B 1 230 ? 14.141 -9.297 -5.074 1 95.31 230 PHE B O 1
ATOM 4669 N N . VAL B 1 231 ? 14.523 -11.508 -5.332 1 96.81 231 VAL B N 1
ATOM 4670 C CA . VAL B 1 231 ? 13.242 -11.906 -4.746 1 96.81 231 VAL B CA 1
ATOM 4671 C C . VAL B 1 231 ? 13.156 -11.391 -3.311 1 96.81 231 VAL B C 1
ATOM 4673 O O . VAL B 1 231 ? 12.102 -10.898 -2.889 1 96.81 231 VAL B O 1
ATOM 4676 N N . ALA B 1 232 ? 14.273 -11.43 -2.602 1 96.88 232 ALA B N 1
ATOM 4677 C CA . ALA B 1 232 ? 14.328 -11.008 -1.206 1 96.88 232 ALA B CA 1
ATOM 4678 C C . ALA B 1 232 ? 14.039 -9.516 -1.072 1 96.88 232 ALA B C 1
ATOM 4680 O O . ALA B 1 232 ? 13.344 -9.094 -0.147 1 96.88 232 ALA B O 1
ATOM 4681 N N . GLU B 1 233 ? 14.539 -8.75 -1.974 1 94.88 233 GLU B N 1
ATOM 4682 C CA . GLU B 1 233 ? 14.391 -7.301 -1.924 1 94.88 233 GLU B CA 1
ATOM 4683 C C . GLU B 1 233 ? 13.055 -6.859 -2.512 1 94.88 233 GLU B C 1
ATOM 4685 O O . GLU B 1 233 ? 12.523 -5.816 -2.137 1 94.88 233 GLU B O 1
ATOM 4690 N N . PHE B 1 234 ? 12.539 -7.66 -3.363 1 91.81 234 PHE B N 1
ATOM 4691 C CA . PHE B 1 234 ? 11.328 -7.289 -4.078 1 91.81 234 PHE B CA 1
ATOM 4692 C C . PHE B 1 234 ? 10.086 -7.652 -3.268 1 91.81 234 PHE B C 1
ATOM 4694 O O . PHE B 1 234 ? 9.117 -6.895 -3.236 1 91.81 234 PHE B O 1
ATOM 4701 N N . ILE B 1 235 ? 10.102 -8.852 -2.674 1 93.38 235 ILE B N 1
ATOM 4702 C CA . ILE B 1 235 ? 8.969 -9.32 -1.888 1 93.38 235 ILE B CA 1
ATOM 4703 C C . ILE B 1 235 ? 9.086 -8.805 -0.456 1 93.38 235 ILE B C 1
ATOM 4705 O O . ILE B 1 235 ? 10.117 -8.984 0.196 1 93.38 235 ILE B O 1
ATOM 4709 N N . GLY B 1 236 ? 8.07 -8.211 0.002 1 91.69 236 GLY B N 1
ATOM 4710 C CA . GLY B 1 236 ? 8.055 -7.57 1.307 1 91.69 236 GLY B CA 1
ATOM 4711 C C . GLY B 1 236 ? 7.977 -6.059 1.227 1 91.69 236 GLY B C 1
ATOM 4712 O O . GLY B 1 236 ? 8.586 -5.445 0.349 1 91.69 236 GLY B O 1
ATOM 4713 N N . SER B 1 237 ? 7.191 -5.445 2.166 1 85 237 SER B N 1
ATOM 4714 C CA . SER B 1 237 ? 7.074 -3.994 2.236 1 85 237 SER B CA 1
ATOM 4715 C C . SER B 1 237 ? 7.328 -3.486 3.65 1 85 237 SER B C 1
ATOM 4717 O O . SER B 1 237 ? 6.434 -3.518 4.496 1 85 237 SER B O 1
ATOM 4719 N N . PRO B 1 238 ? 8.555 -3.076 3.814 1 89.94 238 PRO B N 1
ATOM 4720 C CA . PRO B 1 238 ? 9.703 -2.957 2.916 1 89.94 238 PRO B CA 1
ATOM 4721 C C . PRO B 1 238 ? 10.383 -4.301 2.641 1 89.94 238 PRO B C 1
ATOM 4723 O O . PRO B 1 238 ? 10.156 -5.27 3.369 1 89.94 238 PRO B O 1
ATOM 4726 N N . GLY B 1 239 ? 11.203 -4.289 1.641 1 93.06 239 GLY B N 1
ATOM 4727 C CA . GLY B 1 239 ? 11.938 -5.496 1.299 1 93.06 239 GLY B CA 1
ATOM 4728 C C . GLY B 1 239 ? 13.07 -5.793 2.26 1 93.06 239 GLY B C 1
ATOM 4729 O O . GLY B 1 239 ? 13.344 -5.008 3.17 1 93.06 239 GLY B O 1
ATOM 4730 N N . MET B 1 240 ? 13.711 -6.895 2.029 1 96.88 240 MET B N 1
ATOM 4731 C CA . MET B 1 240 ? 14.805 -7.363 2.881 1 96.88 240 MET B CA 1
ATOM 4732 C C . MET B 1 240 ? 15.992 -6.406 2.818 1 96.88 240 MET B C 1
ATOM 4734 O O . MET B 1 240 ? 16.344 -5.914 1.745 1 96.88 240 MET B O 1
ATOM 4738 N N . ASN B 1 241 ? 16.547 -6.133 4.047 1 97.25 241 ASN B N 1
ATOM 4739 C CA . ASN B 1 241 ? 17.828 -5.438 4.086 1 97.25 241 ASN B CA 1
ATOM 4740 C C . ASN B 1 241 ? 18.969 -6.328 3.6 1 97.25 241 ASN B C 1
ATOM 4742 O O . ASN B 1 241 ? 19.094 -7.477 4.031 1 97.25 241 ASN B O 1
ATOM 4746 N N . CYS B 1 242 ? 19.75 -5.824 2.717 1 96.19 242 CYS B N 1
ATOM 4747 C CA . CYS B 1 242 ? 20.891 -6.562 2.182 1 96.19 242 CYS B CA 1
ATOM 4748 C C . CYS B 1 242 ? 22.188 -5.797 2.41 1 96.19 242 CYS B C 1
ATOM 4750 O O . CYS B 1 242 ? 22.391 -4.723 1.843 1 96.19 242 CYS B O 1
ATOM 4752 N N . LEU B 1 243 ? 23.094 -6.391 3.162 1 95.81 243 LEU B N 1
ATOM 4753 C CA . LEU B 1 243 ? 24.344 -5.754 3.557 1 95.81 243 LEU B CA 1
ATOM 4754 C C . LEU B 1 243 ? 25.547 -6.578 3.094 1 95.81 243 LEU B C 1
ATOM 4756 O O . LEU B 1 243 ? 25.594 -7.785 3.326 1 95.81 243 LEU B O 1
ATOM 4760 N N . PRO B 1 244 ? 26.5 -5.887 2.477 1 96.19 244 PRO B N 1
ATOM 4761 C CA . PRO B 1 244 ? 27.75 -6.613 2.213 1 96.19 244 PRO B CA 1
ATOM 4762 C C . PRO B 1 244 ? 28.5 -6.965 3.49 1 96.19 244 PRO B C 1
ATOM 4764 O O . PRO B 1 244 ? 28.672 -6.117 4.367 1 96.19 244 PRO B O 1
ATOM 4767 N N . VAL B 1 245 ? 28.891 -8.203 3.602 1 97 245 VAL B N 1
ATOM 4768 C CA . VAL B 1 245 ? 29.625 -8.648 4.781 1 97 245 VAL B CA 1
ATOM 4769 C C . VAL B 1 245 ? 30.766 -9.578 4.359 1 97 245 VAL B C 1
ATOM 4771 O O . VAL B 1 245 ? 30.766 -10.094 3.238 1 97 245 VAL B O 1
ATOM 4774 N N . GLU B 1 246 ? 31.719 -9.695 5.246 1 97.12 246 GLU B N 1
ATOM 4775 C CA . GLU B 1 246 ? 32.719 -10.734 5.152 1 97.12 246 GLU B CA 1
ATOM 4776 C C . GLU B 1 246 ? 32.406 -11.914 6.074 1 97.12 246 GLU B C 1
ATOM 4778 O O . GLU B 1 246 ? 32.188 -11.727 7.273 1 97.12 246 GLU B O 1
ATOM 4783 N N . VAL B 1 247 ? 32.312 -13.102 5.426 1 96.25 247 VAL B N 1
ATOM 4784 C CA . VAL B 1 247 ? 31.969 -14.289 6.199 1 96.25 247 VAL B CA 1
ATOM 4785 C C . VAL B 1 247 ? 33.219 -15.141 6.422 1 96.25 247 VAL B C 1
ATOM 4787 O O . VAL B 1 247 ? 33.938 -15.422 5.48 1 96.25 247 VAL B O 1
ATOM 4790 N N . THR B 1 248 ? 33.375 -15.453 7.645 1 94.38 248 THR B N 1
ATOM 4791 C CA . THR B 1 248 ? 34.469 -16.375 8.023 1 94.38 248 THR B CA 1
ATOM 4792 C C . THR B 1 248 ? 33.875 -17.641 8.633 1 94.38 248 THR B C 1
ATOM 4794 O O . THR B 1 248 ? 32.969 -17.594 9.438 1 94.38 248 THR B O 1
ATOM 4797 N N . ASP B 1 249 ? 34.375 -18.766 8.062 1 89.06 249 ASP B N 1
ATOM 4798 C CA . ASP B 1 249 ? 33.938 -20.062 8.562 1 89.06 249 ASP B CA 1
ATOM 4799 C C . ASP B 1 249 ? 35.062 -20.781 9.281 1 89.06 249 ASP B C 1
ATOM 4801 O O . ASP B 1 249 ? 35.781 -21.594 8.688 1 89.06 249 ASP B O 1
ATOM 4805 N N . ASP B 1 250 ? 35.406 -20.328 10.477 1 77.62 250 ASP B N 1
ATOM 4806 C CA . ASP B 1 250 ? 36.469 -20.969 11.273 1 77.62 250 ASP B CA 1
ATOM 4807 C C . ASP B 1 250 ? 35.844 -22 12.234 1 77.62 250 ASP B C 1
ATOM 4809 O O . ASP B 1 250 ? 36.438 -22.297 13.281 1 77.62 250 ASP B O 1
ATOM 4813 N N . GLY B 1 251 ? 34.75 -22.547 11.922 1 75.75 251 GLY B N 1
ATOM 4814 C CA . GLY B 1 251 ? 34.031 -23.484 12.781 1 75.75 251 GLY B CA 1
ATOM 4815 C C . GLY B 1 251 ? 32.688 -22.953 13.266 1 75.75 251 GLY B C 1
ATOM 4816 O O . GLY B 1 251 ? 32.031 -22.172 12.562 1 75.75 251 GLY B O 1
ATOM 4817 N N . GLU B 1 252 ? 32.125 -23.547 14.367 1 76.25 252 GLU B N 1
ATOM 4818 C CA . GLU B 1 252 ? 30.891 -23.047 14.969 1 76.25 252 GLU B CA 1
ATOM 4819 C C . GLU B 1 252 ? 31.172 -21.969 15.992 1 76.25 252 GLU B C 1
ATOM 4821 O O . GLU B 1 252 ? 31.906 -22.188 16.969 1 76.25 252 GLU B O 1
ATOM 4826 N N . PRO B 1 253 ? 30.656 -20.703 15.609 1 83.25 253 PRO B N 1
ATOM 4827 C CA . PRO B 1 253 ? 29.672 -20.234 14.633 1 83.25 253 PRO B CA 1
ATOM 4828 C C . PRO B 1 253 ? 30.312 -19.672 13.375 1 83.25 253 PRO B C 1
ATOM 4830 O O . PRO B 1 253 ? 31.516 -19.422 13.352 1 83.25 253 PRO B O 1
ATOM 4833 N N . ILE B 1 254 ? 29.625 -19.578 12.305 1 90.62 254 ILE B N 1
ATOM 4834 C CA . ILE B 1 254 ? 29.984 -18.797 11.133 1 90.62 254 ILE B CA 1
ATOM 4835 C C . ILE B 1 254 ? 29.828 -17.297 11.445 1 90.62 254 ILE B C 1
ATOM 4837 O O . ILE B 1 254 ? 28.812 -16.891 12.016 1 90.62 254 ILE B O 1
ATOM 4841 N N . ARG B 1 255 ? 30.906 -16.578 11.164 1 94.31 255 ARG B N 1
ATOM 4842 C CA . ARG B 1 255 ? 30.859 -15.172 11.562 1 94.31 255 ARG B CA 1
ATOM 4843 C C . ARG B 1 255 ? 30.719 -14.266 10.344 1 94.31 255 ARG B C 1
ATOM 4845 O O . ARG B 1 255 ? 31.453 -14.406 9.367 1 94.31 255 ARG B O 1
ATOM 4852 N N . ALA B 1 256 ? 29.75 -13.383 10.32 1 96.06 256 ALA B N 1
ATOM 4853 C CA . ALA B 1 256 ? 29.578 -12.328 9.328 1 96.06 256 ALA B CA 1
ATOM 4854 C C . ALA B 1 256 ? 29.922 -10.961 9.914 1 96.06 256 ALA B C 1
ATOM 4856 O O . ALA B 1 256 ? 29.375 -10.57 10.945 1 96.06 256 ALA B O 1
ATOM 4857 N N . VAL B 1 257 ? 30.859 -10.234 9.25 1 96.12 257 VAL B N 1
ATOM 4858 C CA . VAL B 1 257 ? 31.328 -8.984 9.836 1 96.12 257 VAL B CA 1
ATOM 4859 C C . VAL B 1 257 ? 31.359 -7.895 8.766 1 96.12 257 VAL B C 1
ATOM 4861 O O . VAL B 1 257 ? 31.656 -8.164 7.602 1 96.12 257 VAL B O 1
ATOM 4864 N N . ALA B 1 258 ? 30.953 -6.719 9.062 1 96.19 258 ALA B N 1
ATOM 4865 C CA . ALA B 1 258 ? 31.078 -5.457 8.336 1 96.19 258 ALA B CA 1
ATOM 4866 C C . ALA B 1 258 ? 31.188 -4.281 9.297 1 96.19 258 ALA B C 1
ATOM 4868 O O . ALA B 1 258 ? 31.203 -4.469 10.516 1 96.19 258 ALA B O 1
ATOM 4869 N N . GLU B 1 259 ? 31.438 -3.119 8.773 1 93.94 259 GLU B N 1
ATOM 4870 C CA . GLU B 1 259 ? 31.484 -1.953 9.648 1 93.94 259 GLU B CA 1
ATOM 4871 C C . GLU B 1 259 ? 30.203 -1.825 10.477 1 93.94 259 GLU B C 1
ATOM 4873 O O . GLU B 1 259 ? 29.125 -1.682 9.93 1 93.94 259 GLU B O 1
ATOM 4878 N N . GLY B 1 260 ? 30.375 -1.963 11.766 1 94.5 260 GLY B N 1
ATOM 4879 C CA . GLY B 1 260 ? 29.25 -1.822 12.68 1 94.5 260 GLY B CA 1
ATOM 4880 C C . GLY B 1 260 ? 28.406 -3.074 12.773 1 94.5 260 GLY B C 1
ATOM 4881 O O . GLY B 1 260 ? 27.344 -3.068 13.414 1 94.5 260 GLY B O 1
ATOM 4882 N N . VAL B 1 261 ? 28.859 -4.133 12.133 1 96.88 261 VAL B N 1
ATOM 4883 C CA . VAL B 1 261 ? 28.047 -5.344 12.07 1 96.88 261 VAL B CA 1
ATOM 4884 C C . VAL B 1 261 ? 28.875 -6.543 12.523 1 96.88 261 VAL B C 1
ATOM 4886 O O . VAL B 1 261 ? 29.984 -6.77 12.016 1 96.88 261 VAL B O 1
ATOM 4889 N N . ARG B 1 262 ? 28.438 -7.273 13.461 1 96.38 262 ARG B N 1
ATOM 4890 C CA . ARG B 1 262 ? 28.984 -8.555 13.898 1 96.38 262 ARG B CA 1
ATOM 4891 C C . ARG B 1 262 ? 27.875 -9.547 14.219 1 96.38 262 ARG B C 1
ATOM 4893 O O . ARG B 1 262 ? 27.156 -9.375 15.195 1 96.38 262 ARG B O 1
ATOM 4900 N N . ILE B 1 263 ? 27.75 -10.586 13.406 1 96.38 263 ILE B N 1
ATOM 4901 C CA . ILE B 1 263 ? 26.672 -11.547 13.578 1 96.38 263 ILE B CA 1
ATOM 4902 C C . ILE B 1 263 ? 27.203 -12.969 13.438 1 96.38 263 ILE B C 1
ATOM 4904 O O . ILE B 1 263 ? 27.844 -13.297 12.438 1 96.38 263 ILE B O 1
ATOM 4908 N N . ASP B 1 264 ? 26.906 -13.766 14.438 1 94.75 264 ASP B N 1
ATOM 4909 C CA . ASP B 1 264 ? 27.172 -15.195 14.352 1 94.75 264 ASP B CA 1
ATOM 4910 C C . ASP B 1 264 ? 26 -15.938 13.711 1 94.75 264 ASP B C 1
ATOM 4912 O O . ASP B 1 264 ? 24.875 -15.852 14.18 1 94.75 264 ASP B O 1
ATOM 4916 N N . LEU B 1 265 ? 26.281 -16.625 12.633 1 93 265 LEU B N 1
ATOM 4917 C CA . LEU B 1 265 ? 25.266 -17.391 11.93 1 93 265 LEU B CA 1
ATOM 4918 C C . LEU B 1 265 ? 25.25 -18.844 12.406 1 93 265 LEU B C 1
ATOM 4920 O O . LEU B 1 265 ? 26.312 -19.453 12.555 1 93 265 LEU B O 1
ATOM 4924 N N . PRO B 1 266 ? 24.078 -19.312 12.609 1 90.5 266 PRO B N 1
ATOM 4925 C CA . PRO B 1 266 ? 24.016 -20.734 12.938 1 90.5 266 PRO B CA 1
ATOM 4926 C C . PRO B 1 266 ? 24.391 -21.641 11.766 1 90.5 266 PRO B C 1
ATOM 4928 O O . PRO B 1 266 ? 24.078 -21.312 10.617 1 90.5 266 PRO B O 1
ATOM 4931 N N . ARG B 1 267 ? 25.016 -22.734 12.109 1 87.62 267 ARG B N 1
ATOM 4932 C CA . ARG B 1 267 ? 25.344 -23.703 11.07 1 87.62 267 ARG B CA 1
ATOM 4933 C C . ARG B 1 267 ? 24.156 -24.609 10.781 1 87.62 267 ARG B C 1
ATOM 4935 O O . ARG B 1 267 ? 23.453 -25.047 11.695 1 87.62 267 ARG B O 1
ATOM 4942 N N . THR B 1 268 ? 23.875 -24.656 9.508 1 82.81 268 THR B N 1
ATOM 4943 C CA . THR B 1 268 ? 22.812 -25.547 9.078 1 82.81 268 THR B CA 1
ATOM 4944 C C . THR B 1 268 ? 23.375 -26.734 8.305 1 82.81 268 THR B C 1
ATOM 4946 O O . THR B 1 268 ? 24.531 -26.719 7.887 1 82.81 268 THR B O 1
ATOM 4949 N N . ALA B 1 269 ? 22.594 -27.797 8.203 1 71.19 269 ALA B N 1
ATOM 4950 C CA . ALA B 1 269 ? 23.031 -29.031 7.562 1 71.19 269 ALA B CA 1
ATOM 4951 C C . ALA B 1 269 ? 23.391 -28.797 6.098 1 71.19 269 ALA B C 1
ATOM 4953 O O . ALA B 1 269 ? 24.312 -29.422 5.566 1 71.19 269 ALA B O 1
ATOM 4954 N N . ASP B 1 270 ? 22.703 -27.891 5.445 1 69.88 270 ASP B N 1
ATOM 4955 C CA . ASP B 1 270 ? 22.875 -27.719 4.008 1 69.88 270 ASP B CA 1
ATOM 4956 C C . ASP B 1 270 ? 23.75 -26.5 3.697 1 69.88 270 ASP B C 1
ATOM 4958 O O . ASP B 1 270 ? 23.703 -25.969 2.586 1 69.88 270 ASP B O 1
ATOM 4962 N N . LEU B 1 271 ? 24.5 -26.281 4.715 1 76.56 271 LEU B N 1
ATOM 4963 C CA . LEU B 1 271 ? 25.328 -25.094 4.512 1 76.56 271 LEU B CA 1
ATOM 4964 C C . LEU B 1 271 ? 26.453 -25.391 3.535 1 76.56 271 LEU B C 1
ATOM 4966 O O . LEU B 1 271 ? 27.234 -26.328 3.742 1 76.56 271 LEU B O 1
ATOM 4970 N N . GLY B 1 272 ? 26.469 -24.781 2.389 1 76.88 272 GLY B N 1
ATOM 4971 C CA . GLY B 1 272 ? 27.609 -24.859 1.482 1 76.88 272 GLY B CA 1
ATOM 4972 C C . GLY B 1 272 ? 28.719 -23.891 1.853 1 76.88 272 GLY B C 1
ATOM 4973 O O . GLY B 1 272 ? 28.891 -23.547 3.023 1 76.88 272 GLY B O 1
ATOM 4974 N N . ASP B 1 273 ? 29.594 -23.672 0.933 1 82.62 273 ASP B N 1
ATOM 4975 C CA . ASP B 1 273 ? 30.672 -22.719 1.133 1 82.62 273 ASP B CA 1
ATOM 4976 C C . ASP B 1 273 ? 30.141 -21.281 1.14 1 82.62 273 ASP B C 1
ATOM 4978 O O . ASP B 1 273 ? 29.609 -20.812 0.133 1 82.62 273 ASP B O 1
ATOM 4982 N N . VAL B 1 274 ? 30.297 -20.688 2.252 1 89.5 274 VAL B N 1
ATOM 4983 C CA . VAL B 1 274 ? 29.797 -19.328 2.371 1 89.5 274 VAL B CA 1
ATOM 4984 C C . VAL B 1 274 ? 30.938 -18.375 2.732 1 89.5 274 VAL B C 1
ATOM 4986 O O . VAL B 1 274 ? 30.703 -17.203 3.018 1 89.5 274 VAL B O 1
ATOM 4989 N N . GLU B 1 275 ? 32.125 -18.922 2.736 1 92.19 275 GLU B N 1
ATOM 4990 C CA . GLU B 1 275 ? 33.281 -18.109 3.084 1 92.19 275 GLU B CA 1
ATOM 4991 C C . GLU B 1 275 ? 33.5 -17 2.053 1 92.19 275 GLU B C 1
ATOM 4993 O O . GLU B 1 275 ? 33.312 -17.234 0.853 1 92.19 275 GLU B O 1
ATOM 4998 N N . GLY B 1 276 ? 33.969 -15.852 2.555 1 95 276 GLY B N 1
ATOM 4999 C CA . GLY B 1 276 ? 34.281 -14.734 1.673 1 95 276 GLY B CA 1
ATOM 5000 C C . GLY B 1 276 ? 33.219 -13.656 1.686 1 95 276 GLY B C 1
ATOM 5001 O O . GLY B 1 276 ? 32.469 -13.523 2.656 1 95 276 GLY B O 1
ATOM 5002 N N . VAL B 1 277 ? 33.281 -12.836 0.709 1 96.5 277 VAL B N 1
ATOM 5003 C CA . VAL B 1 277 ? 32.344 -11.727 0.608 1 96.5 277 VAL B CA 1
ATOM 5004 C C . VAL B 1 277 ? 30.953 -12.25 0.244 1 96.5 277 VAL B C 1
ATOM 5006 O O . VAL B 1 277 ? 30.797 -13.023 -0.708 1 96.5 277 VAL B O 1
ATOM 5009 N N . ARG B 1 278 ? 29.984 -11.891 1.051 1 96.75 278 ARG B N 1
ATOM 5010 C CA . ARG B 1 278 ? 28.594 -12.258 0.835 1 96.75 278 ARG B CA 1
ATOM 5011 C C . ARG B 1 278 ? 27.672 -11.07 1.092 1 96.75 278 ARG B C 1
ATOM 5013 O O . ARG B 1 278 ? 28.125 -10.008 1.515 1 96.75 278 ARG B O 1
ATOM 5020 N N . THR B 1 279 ? 26.438 -11.219 0.734 1 97.19 279 THR B N 1
ATOM 5021 C CA . THR B 1 279 ? 25.391 -10.273 1.108 1 97.19 279 THR B CA 1
ATOM 5022 C C . THR B 1 279 ? 24.5 -10.859 2.209 1 97.19 279 THR B C 1
ATOM 5024 O O . THR B 1 279 ? 23.891 -11.906 2.023 1 97.19 279 THR B O 1
ATOM 5027 N N . LEU B 1 280 ? 24.5 -10.211 3.33 1 97.25 280 LEU B N 1
ATOM 5028 C CA . LEU B 1 280 ? 23.672 -10.625 4.453 1 97.25 280 LEU B CA 1
ATOM 5029 C C . LEU B 1 280 ? 22.266 -10.031 4.332 1 97.25 280 LEU B C 1
ATOM 5031 O O . LEU B 1 280 ? 22.109 -8.82 4.18 1 97.25 280 LEU B O 1
ATOM 5035 N N . GLY B 1 281 ? 21.281 -10.93 4.328 1 97.75 281 GLY B N 1
ATOM 5036 C CA . GLY B 1 281 ? 19.891 -10.5 4.27 1 97.75 281 GLY B CA 1
ATOM 5037 C C . GLY B 1 281 ? 19.172 -10.602 5.609 1 97.75 281 GLY B C 1
ATOM 5038 O O . GLY B 1 281 ? 19.234 -11.648 6.266 1 97.75 281 GLY B O 1
ATOM 5039 N N . ILE B 1 282 ? 18.578 -9.492 6.039 1 97.81 282 ILE B N 1
ATOM 5040 C CA . ILE B 1 282 ? 17.781 -9.438 7.254 1 97.81 282 ILE B CA 1
ATOM 5041 C C . ILE B 1 282 ? 16.469 -8.688 6.984 1 97.81 282 ILE B C 1
ATOM 5043 O O . ILE B 1 282 ? 16.5 -7.547 6.516 1 97.81 282 ILE B O 1
ATOM 5047 N N . ARG B 1 283 ? 15.359 -9.312 7.176 1 97.94 283 ARG B N 1
ATOM 5048 C CA . ARG B 1 283 ? 14.094 -8.617 6.98 1 97.94 283 ARG B CA 1
ATOM 5049 C C . ARG B 1 283 ? 13.898 -7.527 8.031 1 97.94 283 ARG B C 1
ATOM 5051 O O . ARG B 1 283 ? 14.414 -7.633 9.141 1 97.94 283 ARG B O 1
ATOM 5058 N N . PRO B 1 284 ? 13.102 -6.508 7.727 1 97.38 284 PRO B N 1
ATOM 5059 C CA . PRO B 1 284 ? 12.922 -5.367 8.625 1 97.38 284 PRO B CA 1
ATOM 5060 C C . PRO B 1 284 ? 12.375 -5.777 9.992 1 97.38 284 PRO B C 1
ATOM 5062 O O . PRO B 1 284 ? 12.695 -5.145 11.008 1 97.38 284 PRO B O 1
ATOM 5065 N N . GLU B 1 285 ? 11.562 -6.805 10.008 1 96.44 285 GLU B N 1
ATOM 5066 C CA . GLU B 1 285 ? 10.898 -7.203 11.25 1 96.44 285 GLU B CA 1
ATOM 5067 C C . GLU B 1 285 ? 11.789 -8.125 12.078 1 96.44 285 GLU B C 1
ATOM 5069 O O . GLU B 1 285 ? 11.477 -8.43 13.234 1 96.44 285 GLU B O 1
ATOM 5074 N N . ASP B 1 286 ? 12.93 -8.508 11.562 1 96.5 286 ASP B N 1
ATOM 5075 C CA . ASP B 1 286 ? 13.766 -9.492 12.242 1 96.5 286 ASP B CA 1
ATOM 5076 C C . ASP B 1 286 ? 14.859 -8.82 13.062 1 96.5 286 ASP B C 1
ATOM 5078 O O . ASP B 1 286 ? 15.805 -9.477 13.508 1 96.5 286 ASP B O 1
ATOM 5082 N N . PHE B 1 287 ? 14.766 -7.512 13.18 1 97.12 287 PHE B N 1
ATOM 5083 C CA . PHE B 1 287 ? 15.641 -6.758 14.07 1 97.12 287 PHE B CA 1
ATOM 5084 C C . PHE B 1 287 ? 15.016 -6.633 15.461 1 97.12 287 PHE B C 1
ATOM 5086 O O . PHE B 1 287 ? 13.797 -6.738 15.609 1 97.12 287 PHE B O 1
ATOM 5093 N N . VAL B 1 288 ? 15.859 -6.473 16.406 1 95.56 288 VAL B N 1
ATOM 5094 C CA . VAL B 1 288 ? 15.445 -6.16 17.766 1 95.56 288 VAL B CA 1
ATOM 5095 C C . VAL B 1 288 ? 16.125 -4.879 18.234 1 95.56 288 VAL B C 1
ATOM 5097 O O . VAL B 1 288 ? 17.344 -4.867 18.484 1 95.56 288 VAL B O 1
ATOM 5100 N N . VAL B 1 289 ? 15.312 -3.826 18.375 1 94.69 289 VAL B N 1
ATOM 5101 C CA . VAL B 1 289 ? 15.859 -2.547 18.812 1 94.69 289 VAL B CA 1
ATOM 5102 C C . VAL B 1 289 ? 16.375 -2.668 20.25 1 94.69 289 VAL B C 1
ATOM 5104 O O . VAL B 1 289 ? 15.648 -3.143 21.125 1 94.69 289 VAL B O 1
ATOM 5107 N N . GLY B 1 290 ? 17.484 -2.27 20.5 1 91.94 290 GLY B N 1
ATOM 5108 C CA . GLY B 1 290 ? 18.094 -2.361 21.812 1 91.94 290 GLY B CA 1
ATOM 5109 C C . GLY B 1 290 ? 18.453 -3.781 22.203 1 91.94 290 GLY B C 1
ATOM 5110 O O . GLY B 1 290 ? 18.719 -4.059 23.375 1 91.94 290 GLY B O 1
ATOM 5111 N N . GLY B 1 291 ? 18.516 -4.715 21.203 1 88.75 291 GLY B N 1
ATOM 5112 C CA . GLY B 1 291 ? 18.672 -6.121 21.547 1 88.75 291 GLY B CA 1
ATOM 5113 C C . GLY B 1 291 ? 20.016 -6.68 21.125 1 88.75 291 GLY B C 1
ATOM 5114 O O . GLY B 1 291 ? 20.156 -7.887 20.922 1 88.75 291 GLY B O 1
ATOM 5115 N N . GLY B 1 292 ? 20.938 -5.84 21.047 1 91.44 292 GLY B N 1
ATOM 5116 C CA . GLY B 1 292 ? 22.266 -6.328 20.672 1 91.44 292 GLY B CA 1
ATOM 5117 C C . GLY B 1 292 ? 22.859 -7.285 21.688 1 91.44 292 GLY B C 1
ATOM 5118 O O . GLY B 1 292 ? 22.688 -7.098 22.906 1 91.44 292 GLY B O 1
ATOM 5119 N N . THR B 1 293 ? 23.391 -8.383 21.172 1 92.69 293 THR B N 1
ATOM 5120 C CA . THR B 1 293 ? 24.109 -9.359 21.984 1 92.69 293 THR B CA 1
ATOM 5121 C C . THR B 1 293 ? 25.547 -9.539 21.469 1 92.69 293 THR B C 1
ATOM 5123 O O . THR B 1 293 ? 25.938 -8.93 20.469 1 92.69 293 THR B O 1
ATOM 5126 N N . ALA B 1 294 ? 26.312 -10.367 22.203 1 87.62 294 ALA B N 1
ATOM 5127 C CA . ALA B 1 294 ? 27.703 -10.617 21.797 1 87.62 294 ALA B CA 1
ATOM 5128 C C . ALA B 1 294 ? 27.75 -11.336 20.438 1 87.62 294 ALA B C 1
ATOM 5130 O O . ALA B 1 294 ? 28.672 -11.117 19.656 1 87.62 294 ALA B O 1
ATOM 5131 N N . ASP B 1 295 ? 26.703 -12.031 20.141 1 92.25 295 ASP B N 1
ATOM 5132 C CA . ASP B 1 295 ? 26.719 -12.875 18.938 1 92.25 295 ASP B CA 1
ATOM 5133 C C . ASP B 1 295 ? 25.969 -12.211 17.797 1 92.25 295 ASP B C 1
ATOM 5135 O O . ASP B 1 295 ? 26.062 -12.648 16.641 1 92.25 295 ASP B O 1
ATOM 5139 N N . ALA B 1 296 ? 25.25 -11.172 18.062 1 95.38 296 ALA B N 1
ATOM 5140 C CA . ALA B 1 296 ? 24.484 -10.477 17.031 1 95.38 296 ALA B CA 1
ATOM 5141 C C . ALA B 1 296 ? 24.281 -9.008 17.406 1 95.38 296 ALA B C 1
ATOM 5143 O O . ALA B 1 296 ? 23.406 -8.695 18.219 1 95.38 296 ALA B O 1
ATOM 5144 N N . ARG B 1 297 ? 25.078 -8.227 16.703 1 96.56 297 ARG B N 1
ATOM 5145 C CA . ARG B 1 297 ? 25.031 -6.816 17.062 1 96.56 297 ARG B CA 1
ATOM 5146 C C . ARG B 1 297 ? 25.281 -5.938 15.836 1 96.56 297 ARG B C 1
ATOM 5148 O O . ARG B 1 297 ? 26.188 -6.207 15.039 1 96.56 297 ARG B O 1
ATOM 5155 N N . ILE B 1 298 ? 24.438 -4.91 15.695 1 97.44 298 ILE B N 1
ATOM 5156 C CA . ILE B 1 298 ? 24.578 -3.883 14.672 1 97.44 298 ILE B CA 1
ATOM 5157 C C . ILE B 1 298 ? 24.5 -2.498 15.312 1 97.44 298 ILE B C 1
ATOM 5159 O O . ILE B 1 298 ? 23.578 -2.205 16.078 1 97.44 298 ILE B O 1
ATOM 5163 N N . GLU B 1 299 ? 25.453 -1.691 15.086 1 97.19 299 GLU B N 1
ATOM 5164 C CA . GLU B 1 299 ? 25.484 -0.326 15.594 1 97.19 299 GLU B CA 1
ATOM 5165 C C . GLU B 1 299 ? 25.328 0.692 14.469 1 97.19 299 GLU B C 1
ATOM 5167 O O . GLU B 1 299 ? 25.969 0.563 13.422 1 97.19 299 GLU B O 1
ATOM 5172 N N . GLY B 1 300 ? 24.422 1.63 14.727 1 96.5 300 GLY B N 1
ATOM 5173 C CA . GLY B 1 300 ? 24.219 2.652 13.719 1 96.5 300 GLY B CA 1
ATOM 5174 C C . GLY B 1 300 ? 23.594 3.922 14.273 1 96.5 300 GLY B C 1
ATOM 5175 O O . GLY B 1 300 ? 23.688 4.191 15.477 1 96.5 300 GLY B O 1
ATOM 5176 N N . THR B 1 301 ? 23.156 4.742 13.391 1 96.31 301 THR B N 1
ATOM 5177 C CA . THR B 1 301 ? 22.547 6.02 13.734 1 96.31 301 THR B CA 1
ATOM 5178 C C . THR B 1 301 ? 21.188 6.16 13.062 1 96.31 301 THR B C 1
ATOM 5180 O O . THR B 1 301 ? 21.031 5.863 11.875 1 96.31 301 THR B O 1
ATOM 5183 N N . VAL B 1 302 ? 20.203 6.621 13.836 1 95.44 302 VAL B N 1
ATOM 5184 C CA . VAL B 1 302 ? 18.859 6.828 13.297 1 95.44 302 VAL B CA 1
ATOM 5185 C C . VAL B 1 302 ? 18.891 7.953 12.258 1 95.44 302 VAL B C 1
ATOM 5187 O O . VAL B 1 302 ? 19.422 9.031 12.523 1 95.44 302 VAL B O 1
ATOM 5190 N N . ARG B 1 303 ? 18.312 7.617 11.109 1 92.44 303 ARG B N 1
ATOM 5191 C CA . ARG B 1 303 ? 18.234 8.633 10.062 1 92.44 303 ARG B CA 1
ATOM 5192 C C . ARG B 1 303 ? 16.828 9.227 9.992 1 92.44 303 ARG B C 1
ATOM 5194 O O . ARG B 1 303 ? 16.672 10.445 9.906 1 92.44 303 ARG B O 1
ATOM 5201 N N . VAL B 1 304 ? 15.898 8.328 9.984 1 91.12 304 VAL B N 1
ATOM 5202 C CA . VAL B 1 304 ? 14.508 8.75 9.852 1 91.12 304 VAL B CA 1
ATOM 5203 C C . VAL B 1 304 ? 13.602 7.805 10.641 1 91.12 304 VAL B C 1
ATOM 5205 O O . VAL B 1 304 ? 13.867 6.602 10.719 1 91.12 304 VAL B O 1
ATOM 5208 N N . ARG B 1 305 ? 12.617 8.375 11.219 1 91.94 305 ARG B N 1
ATOM 5209 C CA . ARG B 1 305 ? 11.547 7.617 11.859 1 91.94 305 ARG B CA 1
ATOM 5210 C C . ARG B 1 305 ? 10.227 7.809 11.117 1 91.94 305 ARG B C 1
ATOM 5212 O O . ARG B 1 305 ? 9.789 8.938 10.898 1 91.94 305 ARG B O 1
ATOM 5219 N N . GLU B 1 306 ? 9.617 6.688 10.766 1 91.81 306 GLU B N 1
ATOM 5220 C CA . GLU B 1 306 ? 8.352 6.727 10.047 1 91.81 306 GLU B CA 1
ATOM 5221 C C . GLU B 1 306 ? 7.25 6.012 10.82 1 91.81 306 GLU B C 1
ATOM 5223 O O . GLU B 1 306 ? 7.176 4.781 10.812 1 91.81 306 GLU B O 1
ATOM 5228 N N . PRO B 1 307 ? 6.371 6.805 11.445 1 92.12 307 PRO B N 1
ATOM 5229 C CA . PRO B 1 307 ? 5.246 6.156 12.125 1 92.12 307 PRO B CA 1
ATOM 5230 C C . PRO B 1 307 ? 4.227 5.574 11.148 1 92.12 307 PRO B C 1
ATOM 5232 O O . PRO B 1 307 ? 3.811 6.25 10.203 1 92.12 307 PRO B O 1
ATOM 5235 N N . LEU B 1 308 ? 3.85 4.297 11.352 1 92.06 308 LEU B N 1
ATOM 5236 C CA . LEU B 1 308 ? 2.887 3.619 10.492 1 92.06 308 LEU B CA 1
ATOM 5237 C C . LEU B 1 308 ? 1.604 3.303 11.258 1 92.06 308 LEU B C 1
ATOM 5239 O O . LEU B 1 308 ? 0.703 2.652 10.719 1 92.06 308 LEU B O 1
ATOM 5243 N N . GLY B 1 309 ? 1.496 3.695 12.422 1 92.56 309 GLY B N 1
ATOM 5244 C CA . GLY B 1 309 ? 0.34 3.438 13.266 1 92.56 309 GLY B CA 1
ATOM 5245 C C . GLY B 1 309 ? 0.525 2.24 14.18 1 92.56 309 GLY B C 1
ATOM 5246 O O . GLY B 1 309 ? 0.757 2.398 15.383 1 92.56 309 GLY B O 1
ATOM 5247 N N . ASP B 1 310 ? 0.569 1.038 13.594 1 93.56 310 ASP B N 1
ATOM 5248 C CA . ASP B 1 310 ? 0.702 -0.179 14.391 1 93.56 310 ASP B CA 1
ATOM 5249 C C . ASP B 1 310 ? 2.17 -0.527 14.617 1 93.56 310 ASP B C 1
ATOM 5251 O O . ASP B 1 310 ? 2.492 -1.356 15.477 1 93.56 310 ASP B O 1
ATOM 5255 N N . ARG B 1 311 ? 2.996 0.156 13.891 1 94.12 311 ARG B N 1
ATOM 5256 C CA . ARG B 1 311 ? 4.445 -0.013 13.984 1 94.12 311 ARG B CA 1
ATOM 5257 C C . ARG B 1 311 ? 5.172 1.241 13.508 1 94.12 311 ARG B C 1
ATOM 5259 O O . ARG B 1 311 ? 4.539 2.201 13.062 1 94.12 311 ARG B O 1
ATOM 5266 N N . THR B 1 312 ? 6.461 1.229 13.766 1 94.19 312 THR B N 1
ATOM 5267 C CA . THR B 1 312 ? 7.316 2.311 13.289 1 94.19 312 THR B CA 1
ATOM 5268 C C . THR B 1 312 ? 8.469 1.76 12.453 1 94.19 312 THR B C 1
ATOM 5270 O O . THR B 1 312 ? 9.062 0.737 12.805 1 94.19 312 THR B O 1
ATOM 5273 N N . LEU B 1 313 ? 8.648 2.34 11.336 1 94.5 313 LEU B N 1
ATOM 5274 C CA . LEU B 1 313 ? 9.812 2.023 10.516 1 94.5 313 LEU B CA 1
ATOM 5275 C C . LEU B 1 313 ? 10.953 2.992 10.805 1 94.5 313 LEU B C 1
ATOM 5277 O O . LEU B 1 313 ? 10.797 4.207 10.656 1 94.5 313 LEU B O 1
ATOM 5281 N N . VAL B 1 314 ? 12.086 2.496 11.211 1 95.75 314 VAL B N 1
ATOM 5282 C CA . VAL B 1 314 ? 13.25 3.309 11.531 1 95.75 314 VAL B CA 1
ATOM 5283 C C . VAL B 1 314 ? 14.352 3.061 10.5 1 95.75 314 VAL B C 1
ATOM 5285 O O . VAL B 1 314 ? 14.75 1.918 10.273 1 95.75 314 VAL B O 1
ATOM 5288 N N . HIS B 1 315 ? 14.695 4.082 9.883 1 94.88 315 HIS B N 1
ATOM 5289 C CA . HIS B 1 315 ? 15.844 4.012 8.992 1 94.88 315 HIS B CA 1
ATOM 5290 C C . HIS B 1 315 ? 17.141 4.242 9.75 1 94.88 315 HIS B C 1
ATOM 5292 O O . HIS B 1 315 ? 17.312 5.281 10.398 1 94.88 315 HIS B O 1
ATOM 5298 N N . VAL B 1 316 ? 18.062 3.314 9.672 1 96.25 316 VAL B N 1
ATOM 5299 C CA . VAL B 1 316 ? 19.281 3.348 10.461 1 96.25 316 VAL B CA 1
ATOM 5300 C C . VAL B 1 316 ? 20.5 3.336 9.539 1 96.25 316 VAL B C 1
ATOM 5302 O O . VAL B 1 316 ? 20.641 2.449 8.695 1 96.25 316 VAL B O 1
ATOM 5305 N N . GLY B 1 317 ? 21.297 4.305 9.711 1 95.81 317 GLY B N 1
ATOM 5306 C CA . GLY B 1 317 ? 22.562 4.301 9 1 95.81 317 GLY B CA 1
ATOM 5307 C C . GLY B 1 317 ? 23.594 3.393 9.641 1 95.81 317 GLY B C 1
ATOM 5308 O O . GLY B 1 317 ? 23.906 3.52 10.828 1 95.81 317 GLY B O 1
ATOM 5309 N N . VAL B 1 318 ? 24.062 2.424 8.93 1 95.25 318 VAL B N 1
ATOM 5310 C CA . VAL B 1 318 ? 25.094 1.485 9.352 1 95.25 318 VAL B CA 1
ATOM 5311 C C . VAL B 1 318 ? 26.219 1.434 8.312 1 95.25 318 VAL B C 1
ATOM 5313 O O . VAL B 1 318 ? 26 0.952 7.191 1 95.25 318 VAL B O 1
ATOM 5316 N N . GLY B 1 319 ? 27.391 1.905 8.719 1 87.69 319 GLY B N 1
ATOM 5317 C CA . GLY B 1 319 ? 28.438 2.039 7.703 1 87.69 319 GLY B CA 1
ATOM 5318 C C . GLY B 1 319 ? 28.016 2.926 6.543 1 87.69 319 GLY B C 1
ATOM 5319 O O . GLY B 1 319 ? 27.641 4.078 6.742 1 87.69 319 GLY B O 1
ATOM 5320 N N . GLY B 1 320 ? 27.953 2.494 5.406 1 85.19 320 GLY B N 1
ATOM 5321 C CA . GLY B 1 320 ? 27.547 3.23 4.219 1 85.19 320 GLY B CA 1
ATOM 5322 C C . GLY B 1 320 ? 26.156 2.871 3.734 1 85.19 320 GLY B C 1
ATOM 5323 O O . GLY B 1 320 ? 25.672 3.441 2.758 1 85.19 320 GLY B O 1
ATOM 5324 N N . GLU B 1 321 ? 25.516 2.041 4.578 1 90.31 321 GLU B N 1
ATOM 5325 C CA . GLU B 1 321 ? 24.203 1.556 4.152 1 90.31 321 GLU B CA 1
ATOM 5326 C C . GLU B 1 321 ? 23.094 2.092 5.051 1 90.31 321 GLU B C 1
ATOM 5328 O O . GLU B 1 321 ? 23.375 2.605 6.141 1 90.31 321 GLU B O 1
ATOM 5333 N N . THR B 1 322 ? 21.906 2.139 4.562 1 93.5 322 THR B N 1
ATOM 5334 C CA . THR B 1 322 ? 20.719 2.455 5.359 1 93.5 322 THR B CA 1
ATOM 5335 C C . THR B 1 322 ? 19.828 1.227 5.52 1 93.5 322 THR B C 1
ATOM 5337 O O . THR B 1 322 ? 19.375 0.648 4.527 1 93.5 322 THR B O 1
ATOM 5340 N N . LEU B 1 323 ? 19.625 0.832 6.719 1 96.38 323 LEU B N 1
ATOM 5341 C CA . LEU B 1 323 ? 18.781 -0.313 7.035 1 96.38 323 LEU B CA 1
ATOM 5342 C C . LEU B 1 323 ? 17.375 0.139 7.414 1 96.38 323 LEU B C 1
ATOM 5344 O O . LEU B 1 323 ? 17.203 1.156 8.094 1 96.38 323 LEU B O 1
ATOM 5348 N N . LYS B 1 324 ? 16.438 -0.575 7.012 1 96.19 324 LYS B N 1
ATOM 5349 C CA . LYS B 1 324 ? 15.055 -0.388 7.438 1 96.19 324 LYS B CA 1
ATOM 5350 C C . LYS B 1 324 ? 14.695 -1.348 8.57 1 96.19 324 LYS B C 1
ATOM 5352 O O . LYS B 1 324 ? 14.727 -2.566 8.391 1 96.19 324 LYS B O 1
ATOM 5357 N N . VAL B 1 325 ? 14.305 -0.821 9.688 1 97.44 325 VAL B N 1
ATOM 5358 C CA . VAL B 1 325 ? 14.039 -1.597 10.898 1 97.44 325 VAL B CA 1
ATOM 5359 C C . VAL B 1 325 ? 12.594 -1.385 11.344 1 97.44 325 VAL B C 1
ATOM 5361 O O . VAL B 1 325 ? 12.172 -0.25 11.578 1 97.44 325 VAL B O 1
ATOM 5364 N N . GLN B 1 326 ? 11.891 -2.455 11.344 1 96.5 326 GLN B N 1
ATOM 5365 C CA . GLN B 1 326 ? 10.539 -2.373 11.883 1 96.5 326 GLN B CA 1
ATOM 5366 C C . GLN B 1 326 ? 10.539 -2.525 13.406 1 96.5 326 GLN B C 1
ATOM 5368 O O . GLN B 1 326 ? 11.055 -3.516 13.93 1 96.5 326 GLN B O 1
ATOM 5373 N N . ALA B 1 327 ? 10.008 -1.524 14.094 1 95.44 327 ALA B N 1
ATOM 5374 C CA . ALA B 1 327 ? 9.961 -1.48 15.555 1 95.44 327 ALA B CA 1
ATOM 5375 C C . ALA B 1 327 ? 8.531 -1.274 16.047 1 95.44 327 ALA B C 1
ATOM 5377 O O . ALA B 1 327 ? 7.609 -1.084 15.25 1 95.44 327 ALA B O 1
ATOM 5378 N N . ASP B 1 328 ? 8.375 -1.375 17.344 1 92.5 328 ASP B N 1
ATOM 5379 C CA . ASP B 1 328 ? 7.066 -1.13 17.953 1 92.5 328 ASP B CA 1
ATOM 5380 C C . ASP B 1 328 ? 6.582 0.286 17.656 1 92.5 328 ASP B C 1
ATOM 5382 O O . ASP B 1 328 ? 7.387 1.194 17.453 1 92.5 328 ASP B O 1
ATOM 5386 N N . ALA B 1 329 ? 5.289 0.472 17.672 1 90.19 329 ALA B N 1
ATOM 5387 C CA . ALA B 1 329 ? 4.629 1.704 17.266 1 90.19 329 ALA B CA 1
ATOM 5388 C C . ALA B 1 329 ? 5.16 2.904 18.031 1 90.19 329 ALA B C 1
ATOM 5390 O O . ALA B 1 329 ? 5.281 4.004 17.484 1 90.19 329 ALA B O 1
ATOM 5391 N N . HIS B 1 330 ? 5.539 2.723 19.312 1 88.75 330 HIS B N 1
ATOM 5392 C CA . HIS B 1 330 ? 5.902 3.857 20.156 1 88.75 330 HIS B CA 1
ATOM 5393 C C . HIS B 1 330 ? 7.391 3.838 20.5 1 88.75 330 HIS B C 1
ATOM 5395 O O . HIS B 1 330 ? 7.82 4.488 21.453 1 88.75 330 HIS B O 1
ATOM 5401 N N . THR B 1 331 ? 8.125 3.146 19.656 1 90 331 THR B N 1
ATOM 5402 C CA . THR B 1 331 ? 9.578 3.143 19.828 1 90 331 THR B CA 1
ATOM 5403 C C . THR B 1 331 ? 10.148 4.551 19.672 1 90 331 THR B C 1
ATOM 5405 O O . THR B 1 331 ? 9.914 5.211 18.656 1 90 331 THR B O 1
ATOM 5408 N N . PRO B 1 332 ? 10.719 4.98 20.703 1 88.81 332 PRO B N 1
ATOM 5409 C CA . PRO B 1 332 ? 11.344 6.301 20.578 1 88.81 332 PRO B CA 1
ATOM 5410 C C . PRO B 1 332 ? 12.594 6.289 19.703 1 88.81 332 PRO B C 1
ATOM 5412 O O . PRO B 1 332 ? 13.43 5.391 19.828 1 88.81 332 PRO B O 1
ATOM 5415 N N . ALA B 1 333 ? 12.727 7.055 18.75 1 89.69 333 ALA B N 1
ATOM 5416 C CA . ALA B 1 333 ? 13.883 7.223 17.875 1 89.69 333 ALA B CA 1
ATOM 5417 C C . ALA B 1 333 ? 13.875 8.602 17.219 1 89.69 333 ALA B C 1
ATOM 5419 O O . ALA B 1 333 ? 12.836 9.047 16.719 1 89.69 333 ALA B O 1
ATOM 5420 N N . GLU B 1 334 ? 14.891 9.266 17.375 1 89.56 334 GLU B N 1
ATOM 5421 C CA . GLU B 1 334 ? 15.031 10.562 16.719 1 89.56 334 GLU B CA 1
ATOM 5422 C C . GLU B 1 334 ? 16.25 10.578 15.789 1 89.56 334 GLU B C 1
ATOM 5424 O O . GLU B 1 334 ? 17.25 9.922 16.047 1 89.56 334 GLU B O 1
ATOM 5429 N N . ALA B 1 335 ? 16.047 11.336 14.781 1 89.44 335 ALA B N 1
ATOM 5430 C CA . ALA B 1 335 ? 17.156 11.461 13.844 1 89.44 335 ALA B CA 1
ATOM 5431 C C . ALA B 1 335 ? 18.438 11.891 14.555 1 89.44 335 ALA B C 1
ATOM 5433 O O . ALA B 1 335 ? 18.422 12.797 15.391 1 89.44 335 ALA B O 1
ATOM 5434 N N . GLY B 1 336 ? 19.469 11.164 14.25 1 92.5 336 GLY B N 1
ATOM 5435 C CA . GLY B 1 336 ? 20.75 11.477 14.852 1 92.5 336 GLY B CA 1
ATOM 5436 C C . GLY B 1 336 ? 21.062 10.617 16.062 1 92.5 336 GLY B C 1
ATOM 5437 O O . GLY B 1 336 ? 22.219 10.539 16.484 1 92.5 336 GLY B O 1
ATOM 5438 N N . ASP B 1 337 ? 20.094 9.914 16.672 1 94.56 337 ASP B N 1
ATOM 5439 C CA . ASP B 1 337 ? 20.297 9.07 17.859 1 94.56 337 ASP B CA 1
ATOM 5440 C C . ASP B 1 337 ? 21.125 7.84 17.516 1 94.56 337 ASP B C 1
ATOM 5442 O O . ASP B 1 337 ? 20.953 7.242 16.438 1 94.56 337 ASP B O 1
ATOM 5446 N N . PRO B 1 338 ? 22.109 7.57 18.406 1 95.94 338 PRO B N 1
ATOM 5447 C CA . PRO B 1 338 ? 22.719 6.242 18.266 1 95.94 338 PRO B CA 1
ATOM 5448 C C . PRO B 1 338 ? 21.75 5.113 18.578 1 95.94 338 PRO B C 1
ATOM 5450 O O . PRO B 1 338 ? 20.875 5.27 19.453 1 95.94 338 PRO B O 1
ATOM 5453 N N . ILE B 1 339 ? 21.906 3.98 17.859 1 96.12 339 ILE B N 1
ATOM 5454 C CA . ILE B 1 339 ? 21 2.855 18.078 1 96.12 339 ILE B CA 1
ATOM 5455 C C . ILE B 1 339 ? 21.766 1.543 17.922 1 96.12 339 ILE B C 1
ATOM 5457 O O . ILE B 1 339 ? 22.625 1.415 17.062 1 96.12 339 ILE B O 1
ATOM 5461 N N . GLU B 1 340 ? 21.484 0.657 18.812 1 96.88 340 GLU B N 1
ATOM 5462 C CA . GLU B 1 340 ? 22.016 -0.706 18.75 1 96.88 340 GLU B CA 1
ATOM 5463 C C . GLU B 1 340 ? 20.906 -1.703 18.406 1 96.88 340 GLU B C 1
ATOM 5465 O O . GLU B 1 340 ? 19.844 -1.686 19.031 1 96.88 340 GLU B O 1
ATOM 5470 N N . LEU B 1 341 ? 21.203 -2.588 17.453 1 97.5 341 LEU B N 1
ATOM 5471 C CA . LEU B 1 341 ? 20.203 -3.549 17 1 97.5 341 LEU B CA 1
ATOM 5472 C C . LEU B 1 341 ? 20.672 -4.98 17.234 1 97.5 341 LEU B C 1
ATOM 5474 O O . LEU B 1 341 ? 21.844 -5.293 17 1 97.5 341 LEU B O 1
ATOM 5478 N N . GLY B 1 342 ? 19.812 -5.793 17.781 1 97.81 342 GLY B N 1
ATOM 5479 C CA . GLY B 1 342 ? 19.953 -7.234 17.656 1 97.81 342 GLY B CA 1
ATOM 5480 C C . GLY B 1 342 ? 19.219 -7.801 16.453 1 97.81 342 GLY B C 1
ATOM 5481 O O . GLY B 1 342 ? 18.578 -7.059 15.703 1 97.81 342 GLY B O 1
ATOM 5482 N N . VAL B 1 343 ? 19.422 -9.094 16.172 1 96.88 343 VAL B N 1
ATOM 5483 C CA . VAL B 1 343 ? 18.734 -9.734 15.062 1 96.88 343 VAL B CA 1
ATOM 5484 C C . VAL B 1 343 ? 18.266 -11.125 15.484 1 96.88 343 VAL B C 1
ATOM 5486 O O . VAL B 1 343 ? 18.812 -11.727 16.406 1 96.88 343 VAL B O 1
ATOM 5489 N N . ASP B 1 344 ? 17.188 -11.57 14.945 1 94.62 344 ASP B N 1
ATOM 5490 C CA . ASP B 1 344 ? 16.781 -12.969 15.062 1 94.62 344 ASP B CA 1
ATOM 5491 C C . ASP B 1 344 ? 17.703 -13.875 14.25 1 94.62 344 ASP B C 1
ATOM 5493 O O . ASP B 1 344 ? 17.594 -13.938 13.023 1 94.62 344 ASP B O 1
ATOM 5497 N N . ARG B 1 345 ? 18.469 -14.594 14.836 1 93.12 345 ARG B N 1
ATOM 5498 C CA . ARG B 1 345 ? 19.484 -15.391 14.172 1 93.12 345 ARG B CA 1
ATOM 5499 C C . ARG B 1 345 ? 18.875 -16.547 13.406 1 93.12 345 ARG B C 1
ATOM 5501 O O . ARG B 1 345 ? 19.547 -17.188 12.586 1 93.12 345 ARG B O 1
ATOM 5508 N N . GLU B 1 346 ? 17.609 -16.859 13.602 1 91.25 346 GLU B N 1
ATOM 5509 C CA . GLU B 1 346 ? 16.938 -17.938 12.891 1 91.25 346 GLU B CA 1
ATOM 5510 C C . GLU B 1 346 ? 16.328 -17.438 11.578 1 91.25 346 GLU B C 1
ATOM 5512 O O . GLU B 1 346 ? 15.727 -18.219 10.836 1 91.25 346 GLU B O 1
ATOM 5517 N N . ARG B 1 347 ? 16.547 -16.203 11.297 1 94.38 347 ARG B N 1
ATOM 5518 C CA . ARG B 1 347 ? 15.93 -15.602 10.117 1 94.38 347 ARG B CA 1
ATOM 5519 C C . ARG B 1 347 ? 16.953 -14.812 9.305 1 94.38 347 ARG B C 1
ATOM 5521 O O . ARG B 1 347 ? 16.656 -13.734 8.797 1 94.38 347 ARG B O 1
ATOM 5528 N N . LEU B 1 348 ? 18.109 -15.344 9.195 1 95.38 348 LEU B N 1
ATOM 5529 C CA . LEU B 1 348 ? 19.203 -14.727 8.453 1 95.38 348 LEU B CA 1
ATOM 5530 C C . LEU B 1 348 ? 19.422 -15.406 7.113 1 95.38 348 LEU B C 1
ATOM 5532 O O . LEU B 1 348 ? 19.172 -16.609 6.977 1 95.38 348 LEU B O 1
ATOM 5536 N N . HIS B 1 349 ? 19.875 -14.641 6.16 1 95.56 349 HIS B N 1
ATOM 5537 C CA . HIS B 1 349 ? 20.094 -15.133 4.805 1 95.56 349 HIS B CA 1
ATOM 5538 C C . HIS B 1 349 ? 21.438 -14.656 4.262 1 95.56 349 HIS B C 1
ATOM 5540 O O . HIS B 1 349 ? 21.922 -13.578 4.633 1 95.56 349 HIS B O 1
ATOM 5546 N N . LEU B 1 350 ? 22.047 -15.453 3.459 1 96.06 350 LEU B N 1
ATOM 5547 C CA . LEU B 1 350 ? 23.219 -15.039 2.699 1 96.06 350 LEU B CA 1
ATOM 5548 C C . LEU B 1 350 ? 22.984 -15.227 1.202 1 96.06 350 LEU B C 1
ATOM 5550 O O . LEU B 1 350 ? 22.406 -16.234 0.78 1 96.06 350 LEU B O 1
ATOM 5554 N N . PHE B 1 351 ? 23.406 -14.297 0.455 1 96.75 351 PHE B N 1
ATOM 5555 C CA . PHE B 1 351 ? 23.328 -14.352 -1 1 96.75 351 PHE B CA 1
ATOM 5556 C C . PHE B 1 351 ? 24.719 -14.195 -1.622 1 96.75 351 PHE B C 1
ATOM 5558 O O . PHE B 1 351 ? 25.578 -13.5 -1.072 1 96.75 351 PHE B O 1
ATOM 5565 N N . ASP B 1 352 ? 24.891 -14.844 -2.74 1 96.31 352 ASP B N 1
ATOM 5566 C CA . ASP B 1 352 ? 26.094 -14.625 -3.535 1 96.31 352 ASP B CA 1
ATOM 5567 C C . ASP B 1 352 ? 26.141 -13.195 -4.07 1 96.31 352 ASP B C 1
ATOM 5569 O O . ASP B 1 352 ? 25.156 -12.703 -4.629 1 96.31 352 ASP B O 1
ATOM 5573 N N . PRO B 1 353 ? 27.25 -12.523 -3.844 1 94.81 353 PRO B N 1
ATOM 5574 C CA . PRO B 1 353 ? 27.297 -11.109 -4.215 1 94.81 353 PRO B CA 1
ATOM 5575 C C . PRO B 1 353 ? 27.234 -10.891 -5.727 1 94.81 353 PRO B C 1
ATOM 5577 O O . PRO B 1 353 ? 26.812 -9.82 -6.184 1 94.81 353 PRO B O 1
ATOM 5580 N N . ASP B 1 354 ? 27.562 -11.891 -6.52 1 93.81 354 ASP B N 1
ATOM 5581 C CA . ASP B 1 354 ? 27.594 -11.734 -7.973 1 93.81 354 ASP B CA 1
ATOM 5582 C C . ASP B 1 354 ? 26.312 -12.25 -8.609 1 93.81 354 ASP B C 1
ATOM 5584 O O . ASP B 1 354 ? 25.594 -11.492 -9.273 1 93.81 354 ASP B O 1
ATOM 5588 N N . SER B 1 355 ? 25.969 -13.453 -8.297 1 94.25 355 SER B N 1
ATOM 5589 C CA . SER B 1 355 ? 24.812 -14.07 -8.938 1 94.25 355 SER B CA 1
ATOM 5590 C C . SER B 1 355 ? 23.516 -13.656 -8.25 1 94.25 355 SER B C 1
ATOM 5592 O O . SER B 1 355 ? 22.438 -13.75 -8.836 1 94.25 355 SER B O 1
ATOM 5594 N N . GLY B 1 356 ? 23.594 -13.297 -6.984 1 96.19 356 GLY B N 1
ATOM 5595 C CA . GLY B 1 356 ? 22.406 -12.977 -6.203 1 96.19 356 GLY B CA 1
ATOM 5596 C C . GLY B 1 356 ? 21.688 -14.203 -5.684 1 96.19 356 GLY B C 1
ATOM 5597 O O . GLY B 1 356 ? 20.688 -14.078 -4.965 1 96.19 356 GLY B O 1
ATOM 5598 N N . GLU B 1 357 ? 22.188 -15.422 -5.996 1 95.12 357 GLU B N 1
ATOM 5599 C CA . GLU B 1 357 ? 21.531 -16.656 -5.57 1 95.12 357 GLU B CA 1
ATOM 5600 C C . GLU B 1 357 ? 21.688 -16.875 -4.066 1 95.12 357 GLU B C 1
ATOM 5602 O O . GLU B 1 357 ? 22.719 -16.547 -3.49 1 95.12 357 GLU B O 1
ATOM 5607 N N . ALA B 1 358 ? 20.688 -17.422 -3.504 1 94.19 358 ALA B N 1
ATOM 5608 C CA . ALA B 1 358 ? 20.75 -17.719 -2.074 1 94.19 358 ALA B CA 1
ATOM 5609 C C . ALA B 1 358 ? 21.781 -18.797 -1.785 1 94.19 358 ALA B C 1
ATOM 5611 O O . ALA B 1 358 ? 21.812 -19.844 -2.453 1 94.19 358 ALA B O 1
ATOM 5612 N N . ALA B 1 359 ? 22.609 -18.547 -0.792 1 91.94 359 ALA B N 1
ATOM 5613 C CA . ALA B 1 359 ? 23.641 -19.5 -0.387 1 91.94 359 ALA B CA 1
ATOM 5614 C C . ALA B 1 359 ? 23.312 -20.125 0.965 1 91.94 359 ALA B C 1
ATOM 5616 O O . ALA B 1 359 ? 23.859 -21.188 1.314 1 91.94 359 ALA B O 1
ATOM 5617 N N . TYR B 1 360 ? 22.469 -19.391 1.676 1 90.62 360 TYR B N 1
ATOM 5618 C CA . TYR B 1 360 ? 22.234 -19.797 3.055 1 90.62 360 TYR B CA 1
ATOM 5619 C C . TYR B 1 360 ? 20.922 -19.203 3.586 1 90.62 360 TYR B C 1
ATOM 5621 O O . TYR B 1 360 ? 20.609 -18.047 3.32 1 90.62 360 TYR B O 1
ATOM 5629 N N . HIS B 1 361 ? 20.125 -20.016 4.273 1 92.06 361 HIS B N 1
ATOM 5630 C CA . HIS B 1 361 ? 19.031 -19.625 5.156 1 92.06 361 HIS B CA 1
ATOM 5631 C C . HIS B 1 361 ? 19.172 -20.25 6.535 1 92.06 361 HIS B C 1
ATOM 5633 O O . HIS B 1 361 ? 19.422 -21.453 6.645 1 92.06 361 HIS B O 1
ATOM 5639 N N . SER B 1 362 ? 19.047 -19.453 7.562 1 89.38 362 SER B N 1
ATOM 5640 C CA . SER B 1 362 ? 19.312 -19.969 8.898 1 89.38 362 SER B CA 1
ATOM 5641 C C . SER B 1 362 ? 18.219 -20.938 9.344 1 89.38 362 SER B C 1
ATOM 5643 O O . SER B 1 362 ? 18.5 -21.906 10.062 1 89.38 362 SER B O 1
ATOM 5645 N N . ASP B 1 363 ? 16.891 -20.609 9.18 1 76.12 363 ASP B N 1
ATOM 5646 C CA . ASP B 1 363 ? 15.844 -21.562 9.523 1 76.12 363 ASP B CA 1
ATOM 5647 C C . ASP B 1 363 ? 15.555 -22.5 8.359 1 76.12 363 ASP B C 1
ATOM 5649 O O . ASP B 1 363 ? 14.852 -22.141 7.418 1 76.12 363 ASP B O 1
ATOM 5653 N N . ALA B 1 364 ? 16.406 -23.547 8.148 1 60.09 364 ALA B N 1
ATOM 5654 C CA . ALA B 1 364 ? 16.344 -24.438 6.988 1 60.09 364 ALA B CA 1
ATOM 5655 C C . ALA B 1 364 ? 15.211 -25.453 7.145 1 60.09 364 ALA B C 1
ATOM 5657 O O . ALA B 1 364 ? 14.781 -26.078 6.164 1 60.09 364 ALA B O 1
ATOM 5658 N N . GLU B 1 365 ? 14.812 -25.734 8.25 1 56.09 365 GLU B N 1
ATOM 5659 C CA . GLU B 1 365 ? 13.797 -26.781 8.32 1 56.09 365 GLU B CA 1
ATOM 5660 C C . GLU B 1 365 ? 12.602 -26.438 7.434 1 56.09 365 GLU B C 1
ATOM 5662 O O . GLU B 1 365 ? 12.039 -27.328 6.785 1 56.09 365 GLU B O 1
ATOM 5667 N N . LEU B 1 366 ? 12.242 -25.297 7.527 1 51.75 366 LEU B N 1
ATOM 5668 C CA . LEU B 1 366 ? 11.031 -25.031 6.754 1 51.75 366 LEU B CA 1
ATOM 5669 C C . LEU B 1 366 ? 11.328 -25.047 5.258 1 51.75 366 LEU B C 1
ATOM 5671 O O . LEU B 1 366 ? 10.453 -25.359 4.449 1 51.75 366 LEU B O 1
ATOM 5675 N N . ALA B 1 367 ? 12.586 -24.969 4.898 1 50.69 367 ALA B N 1
ATOM 5676 C CA . ALA B 1 367 ? 12.969 -25.016 3.492 1 50.69 367 ALA B CA 1
ATOM 5677 C C . ALA B 1 367 ? 12.742 -26.406 2.9 1 50.69 367 ALA B C 1
ATOM 5679 O O . ALA B 1 367 ? 12.305 -26.531 1.757 1 50.69 367 ALA B O 1
ATOM 5680 N N . GLU B 1 368 ? 13.102 -27.344 3.648 1 50.12 368 GLU B N 1
ATOM 5681 C CA . GLU B 1 368 ? 12.867 -28.703 3.188 1 50.12 368 GLU B CA 1
ATOM 5682 C C . GLU B 1 368 ? 11.375 -28.984 3.029 1 50.12 368 GLU B C 1
ATOM 5684 O O . GLU B 1 368 ? 10.961 -29.656 2.082 1 50.12 368 GLU B O 1
ATOM 5689 N N . VAL B 1 369 ? 10.602 -28.625 4.02 1 45.12 369 VAL B N 1
ATOM 5690 C CA . VAL B 1 369 ? 9.172 -28.906 3.967 1 45.12 369 VAL B CA 1
ATOM 5691 C C . VAL B 1 369 ? 8.555 -28.219 2.75 1 45.12 369 VAL B C 1
ATOM 5693 O O . VAL B 1 369 ? 7.656 -28.781 2.109 1 45.12 369 VAL B O 1
ATOM 5696 N N . VAL B 1 370 ? 9.008 -27.078 2.516 1 44.53 370 VAL B N 1
ATOM 5697 C CA . VAL B 1 370 ? 8.453 -26.281 1.424 1 44.53 370 VAL B CA 1
ATOM 5698 C C . VAL B 1 370 ? 8.867 -26.891 0.084 1 44.53 370 VAL B C 1
ATOM 5700 O O . VAL B 1 370 ? 8.109 -26.844 -0.889 1 44.53 370 VAL B O 1
ATOM 5703 N N . ARG B 1 371 ? 10.094 -27.391 0.005 1 48.94 371 ARG B N 1
ATOM 5704 C CA . ARG B 1 371 ? 10.562 -28.094 -1.183 1 48.94 371 ARG B CA 1
ATOM 5705 C C . ARG B 1 371 ? 9.812 -29.406 -1.368 1 48.94 371 ARG B C 1
ATOM 5707 O O . ARG B 1 371 ? 9.578 -29.844 -2.498 1 48.94 371 ARG B O 1
ATOM 5714 N N . GLY B 1 372 ? 9.688 -30.078 -0.337 1 36.88 372 GLY B N 1
ATOM 5715 C CA . GLY B 1 372 ? 8.961 -31.328 -0.466 1 36.88 372 GLY B CA 1
ATOM 5716 C C . GLY B 1 372 ? 7.477 -31.141 -0.704 1 36.88 372 GLY B C 1
ATOM 5717 O O . GLY B 1 372 ? 6.793 -32.062 -1.176 1 36.88 372 GLY B O 1
ATOM 5718 N N . ALA B 1 373 ? 6.789 -30.375 0.047 1 40.97 373 ALA B N 1
ATOM 5719 C CA . ALA B 1 373 ? 5.348 -30.172 -0.094 1 40.97 373 ALA B CA 1
ATOM 5720 C C . ALA B 1 373 ? 5 -29.625 -1.472 1 40.97 373 ALA B C 1
ATOM 5722 O O . ALA B 1 373 ? 3.832 -29.609 -1.866 1 40.97 373 ALA B O 1
ATOM 5723 N N . GLY B 1 374 ? 5.785 -28.766 -2.088 1 34.62 374 GLY B N 1
ATOM 5724 C CA . GLY B 1 374 ? 5.488 -28.25 -3.414 1 34.62 374 GLY B CA 1
ATOM 5725 C C . GLY B 1 374 ? 5.52 -29.312 -4.492 1 34.62 374 GLY B C 1
ATOM 5726 O O . GLY B 1 374 ? 5.262 -29.031 -5.664 1 34.62 374 GLY B O 1
ATOM 5727 N N . MET B 1 375 ? 6.281 -30.312 -4.324 1 32.06 375 MET B N 1
ATOM 5728 C CA . MET B 1 375 ? 6.375 -31.312 -5.383 1 32.06 375 MET B CA 1
ATOM 5729 C C . MET B 1 375 ? 5.156 -32.25 -5.379 1 32.06 375 MET B C 1
ATOM 5731 O O . MET B 1 375 ? 5.02 -33.094 -6.25 1 32.06 375 MET B O 1
ATOM 5735 N N . ASP B 1 376 ? 4.449 -32.219 -4.305 1 30.12 376 ASP B N 1
ATOM 5736 C CA . ASP B 1 376 ? 3.295 -33.062 -4.516 1 30.12 376 ASP B CA 1
ATOM 5737 C C . ASP B 1 376 ? 2.08 -32.281 -4.984 1 30.12 376 ASP B C 1
ATOM 5739 O O . ASP B 1 376 ? 1.838 -31.172 -4.496 1 30.12 376 ASP B O 1
#